Protein AF-0000000087010201 (afdb_homodimer)

Sequence (458 aa):
MAIPARSIRRETIEKLAAMPLSARRQRTRAKLLQAGSLLFVKKGILGTSVGDICEEAGFSRGAFYSNFTDMEHFIQALADDQWGRILTTTIDAFATEDIPLIDGTSDDKTLTSTKLLASKILAALPISRDFYLLLTEFSTYLARARDNENPLFAGSEAFKKQLAACIESKLAQIGRRSILSGPDLANMILALAERSMILALTHHDEDLTAYLVRTLPNVLVKLTVPEDNMAIPARSIRRETIEKLAAMPLSARRQRTRAKLLQAGSLLFVKKGILGTSVGDICEEAGFSRGAFYSNFTDMEHFIQALADDQWGRILTTTIDAFATEDIPLIDGTSDDKTLTSTKLLASKILAALPISRDFYLLLTEFSTYLARARDNENPLFAGSEAFKKQLAACIESKLAQIGRRSILSGPDLANMILALAERSMILALTHHDEDLTAYLVRTLPNVLVKLTVPEDN

Radius of gyration: 25.16 Å; Cα contacts (8 Å, |Δi|>4): 518; chains: 2; bounding box: 66×84×66 Å

Organism: NCBI:txid2722751

pLDDT: mean 85.97, std 14.5, range [29.95, 98.38]

Solvent-accessible surface area (backbone atoms only — not comparable to full-atom values): 24296 Å² total; per-residue (Å²): 133,83,76,60,68,71,53,53,54,50,51,50,30,51,53,53,43,65,46,83,69,49,74,66,51,47,53,52,49,49,41,40,42,50,27,38,50,55,42,30,50,73,47,29,62,82,55,51,49,70,64,53,27,20,57,68,48,72,45,54,65,64,60,49,40,51,62,28,86,43,69,66,54,43,52,30,51,43,42,39,52,54,32,53,57,43,40,52,42,32,50,56,38,64,66,49,80,78,67,65,58,54,88,59,94,43,70,63,44,52,48,52,46,34,43,52,52,42,51,34,50,58,62,26,48,77,85,45,72,64,47,50,42,43,50,51,44,52,51,49,51,40,52,68,44,83,67,81,84,57,70,55,48,53,33,56,48,52,38,48,52,50,52,16,51,53,50,51,52,54,33,47,57,54,45,26,37,62,75,52,56,53,65,55,47,38,51,49,52,52,19,40,46,52,42,14,34,51,57,14,40,63,67,70,43,86,58,41,50,55,55,32,68,68,44,45,38,58,48,52,55,49,44,30,42,73,49,79,127,132,83,77,61,69,72,53,54,52,50,50,51,31,51,52,53,45,65,48,83,70,47,72,66,50,47,53,51,49,50,41,40,43,51,27,38,51,56,42,29,51,72,48,30,63,80,54,51,50,71,64,54,28,19,57,69,47,72,48,54,65,63,59,50,42,53,63,28,87,44,69,67,52,43,53,33,51,43,41,38,52,53,33,53,56,42,42,53,43,32,51,56,37,65,65,47,82,78,68,66,58,55,88,59,94,42,70,64,44,52,49,51,46,36,41,53,51,41,50,34,49,58,61,26,49,76,84,47,71,65,46,51,43,42,49,52,43,52,51,50,52,41,52,67,44,83,68,82,84,56,70,54,47,54,33,56,48,51,38,47,52,49,52,15,52,52,51,51,51,54,33,47,57,52,45,26,39,60,75,53,56,52,65,56,46,39,51,50,52,51,20,40,46,51,43,13,35,50,55,15,40,62,67,68,42,87,58,41,52,57,57,32,68,68,44,46,38,57,48,51,55,49,44,30,42,71,49,79,127

InterPro domains:
  IPR001647 DNA-binding HTH domain, TetR-type [PF00440] (32-78)
  IPR001647 DNA-binding HTH domain, TetR-type [PS50977] (26-86)
  IPR009057 Homedomain-like superfamily [SSF46689] (18-96)
  IPR050624 Nucleoid occlusion factor SlmA/HTH-type transcriptional regulator [PTHR43479] (21-95)

Nearest PDB structures (foldseek):
  3bhq-assembly1_B  TM=6.889E-01  e=4.940E-05  Mesorhizobium japonicum MAFF 303099
  5wm9-assembly1_A  TM=7.165E-01  e=4.630E-04  Mycobacterium tuberculosis H37Rv
  7acl-assembly1_B  TM=6.701E-01  e=6.983E-04  Escherichia coli
  6hs0-assembly1_A  TM=6.769E-01  e=1.450E-03  Mycobacterium tuberculosis H37Rv
  7eqe-assembly2_D  TM=5.906E-01  e=4.754E-03  Str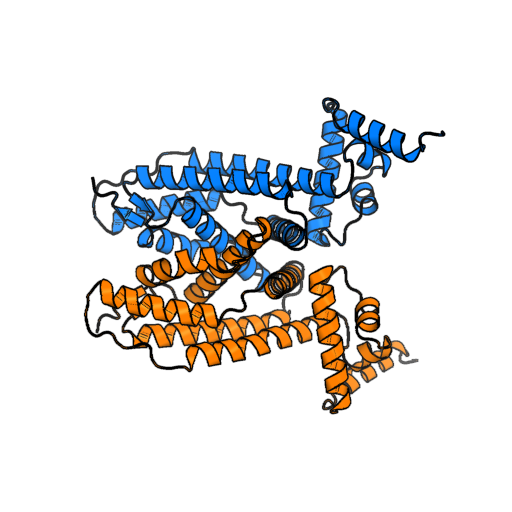eptomyces griseoluteus

Foldseek 3Di:
DPPDPVVVLLVVLVVLQPPDQDPVLVVLLVLLLVLQLVVCLVQRLVRDDCVSSQVSSVHDSVSVSSHASGSLRSLLVSLLVVLVVLLVQLCVLLVDDAQDQPPDPDPVSLLVSLLSLLVSLVRSDDQDSSVLSSVVRLVVVVVPDPDDDRSSCVSVVVSLVSNLVSSQVNCVSNQKHFLDRSSVVSVVLVVQLSVLQVVCVVVVHPPSCVRVSVCVSVCSSVRMDGNPD/DPPDPVVVLLVVLVVLQPPDQDPVLVVLLVLLLVLQLVVCLVPRLVRDDCVSSQVSSVHDSVSVSSHASGSLRSLLVSLLVVLVVLLVQLCVLLVDDAQDQPPDPDPVSLLVSLLSLLVSLVRSDPQDSSVLSSVVRLVVVVVPDPDDDRSSCVSVVVSLVSNLVSSQVNCVSNQKHFLDRSSVVSVVLVVQLSVLQVVCVVVVHPPSCVRVSVCSSVCSSVRMDGNPD

Structure (mmCIF, N/CA/C/O backbone):
data_AF-0000000087010201-model_v1
#
loop_
_entity.id
_entity.type
_entity.pdbx_description
1 polymer 'TetR/AcrR family transcriptional regulator'
#
loop_
_atom_site.group_PDB
_atom_site.id
_atom_site.type_symbol
_atom_site.label_atom_id
_atom_site.label_alt_id
_atom_site.label_comp_id
_atom_site.label_asym_id
_atom_site.label_entity_id
_atom_site.label_seq_id
_atom_site.pdbx_PDB_ins_code
_atom_site.Cartn_x
_atom_site.Cartn_y
_atom_site.Cartn_z
_atom_site.occupancy
_atom_site.B_iso_or_equiv
_atom_site.auth_seq_id
_atom_site.auth_comp_id
_atom_site.auth_asym_id
_atom_site.auth_atom_id
_atom_site.pdbx_PDB_model_num
ATOM 1 N N . MET A 1 1 ? 16.219 49.594 -10.547 1 29.97 1 MET A N 1
ATOM 2 C CA . MET A 1 1 ? 15.312 48.438 -10.461 1 29.97 1 MET A CA 1
ATOM 3 C C . MET A 1 1 ? 15.734 47.5 -9.336 1 29.97 1 MET A C 1
ATOM 5 O O . MET A 1 1 ? 16.844 46.969 -9.344 1 29.97 1 MET A O 1
ATOM 9 N N . ALA A 1 2 ? 15.219 47.688 -8.062 1 41.69 2 ALA A N 1
ATOM 10 C CA . ALA A 1 2 ? 15.602 47.062 -6.809 1 41.69 2 ALA A CA 1
ATOM 11 C C . ALA A 1 2 ? 15.461 45.531 -6.91 1 41.69 2 ALA A C 1
ATOM 13 O O . ALA A 1 2 ? 14.398 45.031 -7.277 1 41.69 2 ALA A O 1
ATOM 14 N N . ILE A 1 3 ? 16.406 44.75 -7.258 1 48.78 3 ILE A N 1
ATOM 15 C CA . ILE A 1 3 ? 16.406 43.281 -7.199 1 48.78 3 ILE A CA 1
ATOM 16 C C . ILE A 1 3 ? 15.766 42.844 -5.891 1 48.78 3 ILE A C 1
ATOM 18 O O . ILE A 1 3 ? 16.234 43.188 -4.805 1 48.78 3 ILE A O 1
ATOM 22 N N . PRO A 1 4 ? 14.562 42.406 -5.816 1 49.19 4 PRO A N 1
ATOM 23 C CA . PRO A 1 4 ? 13.828 42.125 -4.574 1 49.19 4 PRO A CA 1
ATOM 24 C C . PRO A 1 4 ? 14.578 41.188 -3.637 1 49.19 4 PRO A C 1
ATOM 26 O O . PRO A 1 4 ? 15.219 40.25 -4.09 1 49.19 4 PRO A O 1
ATOM 29 N N . ALA A 1 5 ? 14.914 41.562 -2.389 1 55.66 5 ALA A N 1
ATOM 30 C CA . ALA A 1 5 ? 15.57 40.938 -1.241 1 55.66 5 ALA A CA 1
ATOM 31 C C . ALA A 1 5 ? 15.195 39.469 -1.138 1 55.66 5 ALA A C 1
ATOM 33 O O . ALA A 1 5 ? 16.016 38.625 -0.717 1 55.66 5 ALA A O 1
ATOM 34 N N . ARG A 1 6 ? 14.016 39.094 -1.484 1 55.56 6 ARG A N 1
ATOM 35 C CA . ARG A 1 6 ? 13.523 37.719 -1.423 1 55.56 6 ARG A CA 1
ATOM 36 C C . ARG A 1 6 ? 14.32 36.812 -2.357 1 55.56 6 ARG A C 1
ATOM 38 O O . ARG A 1 6 ? 14.516 35.656 -2.066 1 55.56 6 ARG A O 1
ATOM 45 N N . SER A 1 7 ? 14.938 37.344 -3.404 1 57.09 7 SER A N 1
ATOM 46 C CA . SER A 1 7 ? 15.688 36.594 -4.406 1 57.09 7 SER A CA 1
ATOM 47 C C . SER A 1 7 ? 17.094 36.25 -3.906 1 57.09 7 SER A C 1
ATOM 49 O O . SER A 1 7 ? 17.562 35.125 -4.07 1 57.09 7 SER A O 1
ATOM 51 N N . ILE A 1 8 ? 17.625 37.188 -3.221 1 56.25 8 ILE A N 1
ATOM 52 C CA . ILE A 1 8 ? 18.984 37 -2.746 1 56.25 8 ILE A CA 1
ATOM 53 C C . ILE A 1 8 ? 19 35.938 -1.65 1 56.25 8 ILE A C 1
ATOM 55 O O . ILE A 1 8 ? 19.891 35.094 -1.621 1 56.25 8 ILE A O 1
ATOM 59 N N . ARG A 1 9 ? 17.984 35.969 -0.807 1 56.53 9 ARG A N 1
ATOM 60 C CA . ARG A 1 9 ? 17.922 35 0.271 1 56.53 9 ARG A CA 1
ATOM 61 C C . ARG A 1 9 ? 17.781 33.594 -0.284 1 56.53 9 ARG A C 1
ATOM 63 O O . ARG A 1 9 ? 18.422 32.656 0.205 1 56.53 9 ARG A O 1
ATOM 70 N N . ARG A 1 10 ? 16.938 33.531 -1.291 1 56.34 10 ARG A N 1
ATOM 71 C CA . ARG A 1 10 ? 16.734 32.25 -1.918 1 56.34 10 ARG A CA 1
ATOM 72 C C . ARG A 1 10 ? 18.016 31.75 -2.584 1 56.34 10 ARG A C 1
ATOM 74 O O . ARG A 1 10 ? 18.359 30.562 -2.473 1 56.34 10 ARG A O 1
ATOM 81 N N . GLU A 1 11 ? 18.609 32.625 -3.311 1 57.78 11 GLU A N 1
ATOM 82 C CA . GLU A 1 11 ? 19.859 32.281 -3.986 1 57.78 11 GLU A CA 1
ATOM 83 C C . GLU A 1 11 ? 20.953 31.922 -2.982 1 57.78 11 GLU A C 1
ATOM 85 O O . GLU A 1 11 ? 21.719 30.984 -3.203 1 57.78 11 GLU A O 1
ATOM 90 N N . THR A 1 12 ? 21.094 32.75 -1.96 1 57.94 12 THR A N 1
ATOM 91 C CA . THR A 1 12 ? 22.094 32.469 -0.938 1 57.94 12 THR A CA 1
ATOM 92 C C . THR A 1 12 ? 21.797 31.125 -0.253 1 57.94 12 THR A C 1
ATOM 94 O O . THR A 1 12 ? 22.719 30.344 0.011 1 57.94 12 THR A O 1
ATOM 97 N N . ILE A 1 13 ? 20.531 30.906 -0.011 1 58.31 13 ILE A N 1
ATOM 98 C CA . ILE A 1 13 ? 20.125 29.641 0.616 1 58.31 13 ILE A CA 1
ATOM 99 C C . ILE A 1 13 ? 20.469 28.469 -0.306 1 58.31 13 ILE A C 1
ATOM 101 O O . ILE A 1 13 ? 21 27.453 0.145 1 58.31 13 ILE A O 1
ATOM 105 N N . GLU A 1 14 ? 20.266 28.609 -1.578 1 57.09 14 GLU A N 1
ATOM 106 C CA . GLU A 1 14 ? 20.578 27.562 -2.551 1 57.09 14 GLU A CA 1
ATOM 107 C C . GLU A 1 14 ? 22.078 27.297 -2.611 1 57.09 14 GLU A C 1
ATOM 109 O O . GLU A 1 14 ? 22.5 26.141 -2.734 1 57.09 14 GLU A O 1
ATOM 114 N N . LYS A 1 15 ? 22.812 28.344 -2.641 1 57.31 15 LYS A N 1
ATOM 115 C CA . LYS A 1 15 ? 24.266 28.25 -2.684 1 57.31 15 LYS A CA 1
ATOM 116 C C . LYS A 1 15 ? 24.812 27.609 -1.41 1 57.31 15 LYS A C 1
ATOM 118 O O . LYS A 1 15 ? 25.719 26.766 -1.466 1 57.31 15 LYS A O 1
ATOM 123 N N . LEU A 1 16 ? 24.297 28.047 -0.294 1 57.16 16 LEU A N 1
ATOM 124 C CA . LEU A 1 16 ? 24.75 27.484 0.976 1 57.16 16 LEU A CA 1
ATOM 125 C C . LEU A 1 16 ? 24.406 26 1.08 1 57.16 16 LEU A C 1
ATOM 127 O O . LEU A 1 16 ? 25.203 25.219 1.591 1 57.16 16 LEU A O 1
ATOM 131 N N . ALA A 1 17 ? 23.266 25.75 0.53 1 56.31 17 ALA A N 1
ATOM 132 C CA . ALA A 1 17 ? 22.812 24.359 0.567 1 56.31 17 ALA A CA 1
ATOM 133 C C . ALA A 1 17 ? 23.703 23.469 -0.301 1 56.31 17 ALA A C 1
ATOM 135 O O . ALA A 1 17 ? 23.781 22.266 -0.081 1 56.31 17 ALA A O 1
ATOM 136 N N . ALA A 1 18 ? 24.406 23.953 -1.254 1 54.62 18 ALA A N 1
ATOM 137 C CA . ALA A 1 18 ? 25.25 23.234 -2.207 1 54.62 18 ALA A CA 1
ATOM 138 C C . ALA A 1 18 ? 26.672 23.078 -1.674 1 54.62 18 ALA A C 1
ATOM 140 O O . ALA A 1 18 ? 27.484 22.359 -2.256 1 54.62 18 ALA A O 1
ATOM 141 N N . MET A 1 19 ? 27.094 23.781 -0.764 1 56.5 19 MET A N 1
ATOM 142 C CA . MET A 1 19 ? 28.469 23.719 -0.259 1 56.5 19 MET A CA 1
ATOM 143 C C . MET A 1 19 ? 28.75 22.391 0.42 1 56.5 19 MET A C 1
ATOM 145 O O . MET A 1 19 ? 27.844 21.797 1.017 1 56.5 19 MET A O 1
ATOM 149 N N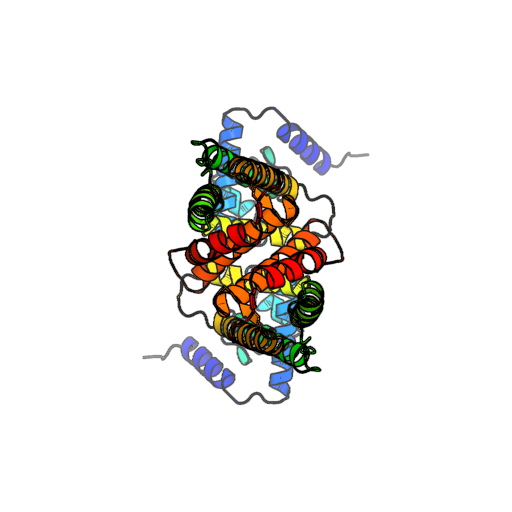 . PRO A 1 20 ? 29.875 21.75 0.231 1 59.12 20 PRO A N 1
ATOM 150 C CA . PRO A 1 20 ? 30.266 20.5 0.874 1 59.12 20 PRO A CA 1
ATOM 151 C C . PRO A 1 20 ? 30.031 20.516 2.383 1 59.12 20 PRO A C 1
ATOM 153 O O . PRO A 1 20 ? 30.281 21.516 3.039 1 59.12 20 PRO A O 1
ATOM 156 N N . LEU A 1 21 ? 29.094 19.641 2.816 1 61.5 21 LEU A N 1
ATOM 157 C CA . LEU A 1 21 ? 28.531 19.641 4.168 1 61.5 21 LEU A CA 1
ATOM 158 C C . LEU A 1 21 ? 29.641 19.469 5.207 1 61.5 21 LEU A C 1
ATOM 160 O O . LEU A 1 21 ? 30.406 18.5 5.156 1 61.5 21 LEU A O 1
ATOM 164 N N . SER A 1 22 ? 30.125 20.484 5.816 1 71.62 22 SER A N 1
ATOM 165 C CA . SER A 1 22 ? 30.953 20.391 7.02 1 71.62 22 SER A CA 1
ATOM 166 C C . SER A 1 22 ? 30.406 19.344 7.977 1 71.62 22 SER A C 1
ATOM 168 O O . SER A 1 22 ? 29.25 18.906 7.848 1 71.62 22 SER A O 1
ATOM 170 N N . ALA A 1 23 ? 31.234 18.703 8.727 1 74.25 23 ALA A N 1
ATOM 171 C CA . ALA A 1 23 ? 30.859 17.688 9.711 1 74.25 23 ALA A CA 1
ATOM 172 C C . ALA A 1 23 ? 29.688 18.172 10.57 1 74.25 23 ALA A C 1
ATOM 174 O O . ALA A 1 23 ? 28.781 17.406 10.898 1 74.25 23 ALA A O 1
ATOM 175 N N . ARG A 1 24 ? 29.719 19.359 10.953 1 75.25 24 ARG A N 1
ATOM 176 C CA . ARG A 1 24 ? 28.656 19.953 11.75 1 75.25 24 ARG A CA 1
ATOM 177 C C . ARG A 1 24 ? 27.344 20.016 10.953 1 75.25 24 ARG A C 1
ATOM 179 O O . ARG A 1 24 ? 26.281 19.688 11.484 1 75.25 24 ARG A O 1
ATOM 186 N N . ARG A 1 25 ? 27.406 20.391 9.75 1 81.75 25 ARG A N 1
ATOM 187 C CA . ARG A 1 25 ? 26.234 20.453 8.891 1 81.75 25 ARG A CA 1
ATOM 188 C C . ARG A 1 25 ? 25.625 19.078 8.688 1 81.75 25 ARG A C 1
ATOM 190 O O . ARG A 1 25 ? 24.391 18.938 8.68 1 81.75 25 ARG A O 1
ATOM 197 N N . GLN A 1 26 ? 26.516 18.141 8.609 1 87 26 GLN A N 1
ATOM 198 C CA . GLN A 1 26 ? 26.047 16.766 8.43 1 87 26 GLN A CA 1
ATOM 199 C C . GLN A 1 26 ? 25.266 16.281 9.648 1 87 26 GLN A C 1
ATOM 201 O O . GLN A 1 26 ? 24.25 15.602 9.508 1 87 26 GLN A O 1
ATOM 206 N N . ARG A 1 27 ? 25.766 16.625 10.789 1 90.12 27 ARG A N 1
ATOM 207 C CA . ARG A 1 27 ? 25.078 16.25 12.016 1 90.12 27 ARG A CA 1
ATOM 208 C C . ARG A 1 27 ? 23.719 16.953 12.133 1 90.12 27 ARG A C 1
ATOM 210 O O . ARG A 1 27 ? 22.734 16.328 12.516 1 90.12 27 ARG A O 1
ATOM 217 N N . THR A 1 28 ? 23.703 18.25 11.82 1 93.19 28 THR A N 1
ATOM 218 C CA . THR A 1 28 ? 22.453 19 11.844 1 93.19 28 THR A CA 1
ATOM 219 C C . THR A 1 28 ? 21.453 18.406 10.859 1 93.19 28 THR A C 1
ATOM 221 O O . THR A 1 28 ? 20.281 18.219 11.203 1 93.19 28 THR A O 1
ATOM 224 N N . ARG A 1 29 ? 21.953 18.172 9.727 1 95.06 29 ARG A N 1
ATOM 225 C CA . ARG A 1 29 ? 21.094 17.578 8.695 1 95.06 29 ARG A CA 1
ATOM 226 C C . ARG A 1 29 ? 20.516 16.25 9.148 1 95.06 29 ARG A C 1
ATOM 228 O O . ARG A 1 29 ? 19.328 15.984 8.984 1 95.06 29 ARG A O 1
ATOM 235 N N . ALA A 1 30 ? 21.312 15.43 9.727 1 95.25 30 ALA A N 1
ATOM 236 C CA . ALA A 1 30 ? 20.891 14.109 10.195 1 95.25 30 ALA A CA 1
ATOM 237 C C . ALA A 1 30 ? 19.828 14.242 11.289 1 95.25 30 ALA A C 1
ATOM 239 O O . ALA A 1 30 ? 18.859 13.469 11.32 1 95.25 30 ALA A O 1
ATOM 240 N N . LYS A 1 31 ? 20 15.156 12.141 1 96.81 31 LYS A N 1
ATOM 241 C CA . LYS A 1 31 ? 19.047 15.367 13.219 1 96.81 31 LYS A CA 1
ATOM 242 C C . LYS A 1 31 ? 17.703 15.867 12.688 1 96.81 31 LYS A C 1
ATOM 244 O O . LYS A 1 31 ? 16.656 15.477 13.18 1 96.81 31 LYS A O 1
ATOM 249 N N . LEU A 1 32 ? 17.797 16.75 11.719 1 97.88 32 LEU A N 1
ATOM 250 C CA . LEU A 1 32 ? 16.578 17.25 11.102 1 97.88 32 LEU A CA 1
ATOM 251 C C . LEU A 1 32 ? 15.836 16.125 10.383 1 97.88 32 LEU A C 1
ATOM 253 O O . LEU A 1 32 ? 14.617 16.016 10.508 1 97.88 32 LEU A O 1
ATOM 257 N N . LEU A 1 33 ? 16.578 15.336 9.695 1 97.5 33 LEU A N 1
ATOM 258 C CA . LEU A 1 33 ? 15.977 14.219 8.984 1 97.5 33 LEU A CA 1
ATOM 259 C C . LEU A 1 33 ? 15.352 13.227 9.953 1 97.5 33 LEU A C 1
ATOM 261 O O . LEU A 1 33 ? 14.25 12.719 9.711 1 97.5 33 LEU A O 1
ATOM 265 N N . GLN A 1 34 ? 16.031 12.977 11.031 1 97.38 34 GLN A N 1
ATOM 266 C CA . GLN A 1 34 ? 15.5 12.07 12.047 1 97.38 34 GLN A CA 1
ATOM 267 C C . GLN A 1 34 ? 14.227 12.633 12.664 1 97.38 34 GLN A C 1
ATOM 269 O O . GLN A 1 34 ? 13.25 11.906 12.852 1 97.38 34 GLN A O 1
ATOM 274 N N . ALA A 1 35 ? 14.242 13.891 12.969 1 98.31 35 ALA A N 1
ATOM 275 C CA . ALA A 1 35 ? 13.062 14.555 13.516 1 98.31 35 ALA A CA 1
ATOM 276 C C . ALA A 1 35 ? 11.891 14.492 12.531 1 98.31 35 ALA A C 1
ATOM 278 O O . ALA A 1 35 ? 10.758 14.203 12.93 1 98.31 35 ALA A O 1
ATOM 279 N N . GLY A 1 36 ? 12.188 14.781 11.305 1 97.94 36 GLY A N 1
ATOM 280 C CA . GLY A 1 36 ? 11.156 14.695 10.281 1 97.94 36 GLY A CA 1
ATOM 281 C C . GLY A 1 36 ? 10.555 13.305 10.156 1 97.94 36 GLY A C 1
ATOM 282 O O . GLY A 1 36 ? 9.344 13.164 10.031 1 97.94 36 GLY A O 1
ATOM 283 N N . SER A 1 37 ? 11.43 12.32 10.18 1 97.06 37 SER A N 1
ATOM 284 C CA . SER A 1 37 ? 10.969 10.938 10.102 1 97.06 37 SER A CA 1
ATOM 285 C C . SER A 1 37 ? 10 10.617 11.227 1 97.06 37 SER A C 1
ATOM 287 O O . SER A 1 37 ? 8.938 10.039 10.992 1 97.06 37 SER A O 1
ATOM 289 N N . LEU A 1 38 ? 10.352 10.992 12.422 1 97.12 38 LEU A N 1
ATOM 290 C CA . LEU A 1 38 ? 9.508 10.758 13.586 1 97.12 38 LEU A CA 1
ATOM 291 C C . LEU A 1 38 ? 8.164 11.461 13.438 1 97.12 38 LEU A C 1
ATOM 293 O O . LEU A 1 38 ? 7.113 10.867 13.719 1 97.12 38 LEU A O 1
ATOM 297 N N . LEU A 1 39 ? 8.172 12.641 12.93 1 97.06 39 LEU A N 1
ATOM 298 C CA . LEU A 1 39 ? 6.957 13.438 12.797 1 97.06 39 LEU A CA 1
ATOM 299 C C . LEU A 1 39 ? 6.086 12.922 11.656 1 97.06 39 LEU A C 1
ATOM 301 O O . LEU A 1 39 ? 4.859 12.883 11.781 1 97.06 39 LEU A O 1
ATOM 305 N N . PHE A 1 40 ? 6.738 12.523 10.555 1 95.69 40 PHE A N 1
ATOM 306 C CA . PHE A 1 40 ? 5.984 11.984 9.438 1 95.69 40 PHE A CA 1
ATOM 307 C C . PHE A 1 40 ? 5.281 10.688 9.836 1 95.69 40 PHE A C 1
ATOM 309 O O . PHE A 1 40 ? 4.16 10.422 9.391 1 95.69 40 PHE A O 1
ATOM 316 N N . VAL A 1 41 ? 5.93 9.898 10.617 1 94.62 41 VAL A N 1
ATOM 317 C CA . VAL A 1 41 ? 5.332 8.664 11.109 1 94.62 41 VAL A CA 1
ATOM 318 C C . VAL A 1 41 ? 4.148 8.984 12.016 1 94.62 41 VAL A C 1
ATOM 320 O O . VAL A 1 41 ? 3.1 8.344 11.938 1 94.62 41 VAL A O 1
ATOM 323 N N . LYS A 1 42 ? 4.254 9.977 12.805 1 92.44 42 LYS A N 1
ATOM 324 C CA . LYS A 1 42 ? 3.268 10.305 13.828 1 92.44 42 LYS A CA 1
ATOM 325 C C . LYS A 1 42 ? 2.084 11.062 13.227 1 92.44 42 LYS A C 1
ATOM 327 O O . LYS A 1 42 ? 0.93 10.758 13.531 1 92.44 42 LYS A O 1
ATOM 332 N N . LYS A 1 43 ? 2.338 11.992 12.32 1 90.69 43 LYS A N 1
ATOM 333 C CA . LYS A 1 43 ? 1.219 12.852 11.945 1 90.69 43 LYS A CA 1
ATOM 334 C C . LYS A 1 43 ? 1.197 13.094 10.438 1 90.69 43 LYS A C 1
ATOM 336 O O . LYS A 1 43 ? 0.384 13.875 9.938 1 90.69 43 LYS A O 1
ATOM 341 N N . GLY A 1 44 ? 2.072 12.484 9.695 1 92.56 44 GLY A N 1
ATOM 342 C CA . GLY A 1 44 ? 2.057 12.586 8.25 1 92.56 44 GLY A CA 1
ATOM 343 C C . GLY A 1 44 ? 2.811 13.789 7.727 1 92.56 44 GLY A C 1
ATOM 344 O O . GLY A 1 44 ? 3.135 14.703 8.492 1 92.56 44 GLY A O 1
ATOM 345 N N . ILE A 1 45 ? 3.084 13.797 6.441 1 92.88 45 ILE A N 1
ATOM 346 C CA . ILE A 1 45 ? 3.832 14.867 5.793 1 92.88 45 ILE A CA 1
ATOM 347 C C . ILE A 1 45 ? 3.006 16.156 5.805 1 92.88 45 ILE A C 1
ATOM 349 O O . ILE A 1 45 ? 3.51 17.219 6.176 1 92.88 45 ILE A O 1
ATOM 353 N N . LEU A 1 46 ? 1.756 16.062 5.402 1 88.75 46 LEU A N 1
ATOM 354 C CA . LEU A 1 46 ? 0.901 17.25 5.289 1 88.75 46 LEU A CA 1
ATOM 355 C C . LEU A 1 46 ? 0.583 17.828 6.664 1 88.75 46 LEU A C 1
ATOM 357 O O . LEU A 1 46 ? 0.219 19 6.777 1 88.75 46 LEU A O 1
ATOM 361 N N . GLY A 1 47 ? 0.763 17.031 7.68 1 89.56 47 GLY A N 1
ATOM 362 C CA . GLY A 1 47 ? 0.516 17.484 9.039 1 89.56 47 GLY A CA 1
ATOM 363 C C . GLY A 1 47 ? 1.763 18 9.727 1 89.56 47 GLY A C 1
ATOM 364 O O . GLY A 1 47 ? 1.727 18.344 10.914 1 89.56 47 GLY A O 1
ATOM 365 N N . THR A 1 48 ? 2.85 18.016 9.047 1 94.88 48 THR A N 1
ATOM 366 C CA . THR A 1 48 ? 4.133 18.406 9.625 1 94.88 48 THR A CA 1
ATOM 367 C C . THR A 1 48 ? 4.648 19.688 8.977 1 94.88 48 THR A C 1
ATOM 369 O O . THR A 1 48 ? 4.711 19.781 7.746 1 94.88 48 THR A O 1
ATOM 372 N N . SER A 1 49 ? 4.973 20.688 9.797 1 95.75 49 SER A N 1
ATOM 373 C CA . SER A 1 49 ? 5.535 21.922 9.281 1 95.75 49 SER A CA 1
ATOM 374 C C . SER A 1 49 ? 7.043 21.984 9.5 1 95.75 49 SER A C 1
ATOM 376 O O . SER A 1 49 ? 7.598 21.172 10.25 1 95.75 49 SER A O 1
ATOM 378 N N . VAL A 1 50 ? 7.641 22.938 8.812 1 97.38 50 VAL A N 1
ATOM 379 C CA . VAL A 1 50 ? 9.062 23.188 9.047 1 97.38 50 VAL A CA 1
ATOM 380 C C . VAL A 1 50 ? 9.289 23.531 10.516 1 97.38 50 VAL A C 1
ATOM 382 O O . VAL A 1 50 ? 10.258 23.078 11.125 1 97.38 50 VAL A O 1
ATOM 385 N N . GLY A 1 51 ? 8.391 24.344 11.047 1 97.69 51 GLY A N 1
ATOM 386 C CA . GLY A 1 51 ? 8.469 24.672 12.461 1 97.69 51 GLY A CA 1
ATOM 387 C C . GLY A 1 51 ? 8.438 23.469 13.367 1 97.69 51 GLY A C 1
ATOM 388 O O . GLY A 1 51 ? 9.211 23.37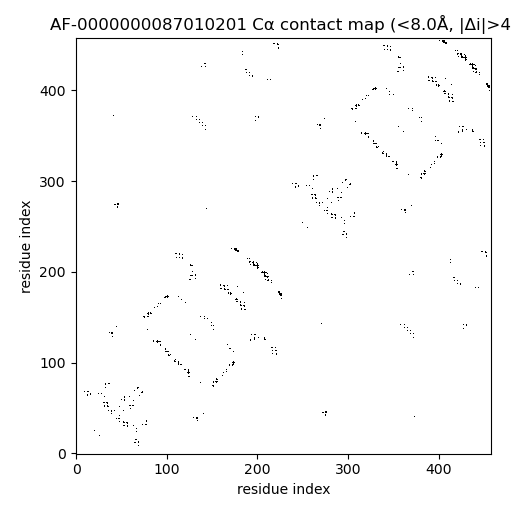5 14.32 1 97.69 51 GLY A O 1
ATOM 389 N N . ASP A 1 52 ? 7.59 22.547 13.102 1 97.44 52 ASP A N 1
ATOM 390 C CA . ASP A 1 52 ? 7.492 21.312 13.867 1 97.44 52 ASP A CA 1
ATOM 391 C C . ASP A 1 52 ? 8.82 20.547 13.852 1 97.44 52 ASP A C 1
ATOM 393 O O . ASP A 1 52 ? 9.273 20.047 14.883 1 97.44 52 ASP A O 1
ATOM 397 N N . ILE A 1 53 ? 9.406 20.375 12.656 1 98.38 53 ILE A N 1
ATOM 398 C CA . ILE A 1 53 ? 10.648 19.625 12.469 1 98.38 53 ILE A CA 1
ATOM 399 C C . ILE A 1 53 ? 11.773 20.281 13.273 1 98.38 53 ILE A C 1
ATOM 401 O O . ILE A 1 53 ? 12.516 19.594 13.984 1 98.38 53 ILE A O 1
ATOM 405 N N . CYS A 1 54 ? 11.867 21.578 13.203 1 98.25 54 CYS A N 1
ATOM 406 C CA . CYS A 1 54 ? 12.906 22.297 13.922 1 98.25 54 CYS A CA 1
ATOM 407 C C . CYS A 1 54 ? 12.727 22.172 15.43 1 98.25 54 CYS A C 1
ATOM 409 O O . CYS A 1 54 ? 13.695 21.922 16.156 1 98.25 54 CYS A O 1
ATOM 411 N N . GLU A 1 55 ? 11.508 22.344 15.852 1 98.06 55 GLU A N 1
ATOM 412 C CA . GLU A 1 55 ? 11.211 22.188 17.281 1 98.06 55 GLU A CA 1
ATOM 413 C C . GLU A 1 55 ? 11.594 20.797 17.781 1 98.06 55 GLU A C 1
ATOM 415 O O . GLU A 1 55 ? 12.227 20.672 18.828 1 98.06 55 GLU A O 1
ATOM 420 N N . GLU A 1 56 ? 11.242 19.797 17.078 1 97.94 56 GLU A N 1
ATOM 421 C CA . GLU A 1 56 ? 11.555 18.422 17.438 1 97.94 56 GLU A CA 1
ATOM 422 C C . GLU A 1 56 ? 13.062 18.188 17.453 1 97.94 56 GLU A C 1
ATOM 424 O O . GLU A 1 56 ? 13.562 17.438 18.297 1 97.94 56 GLU A O 1
ATOM 429 N N . ALA A 1 57 ? 13.758 18.781 16.531 1 97.62 57 ALA A N 1
ATOM 430 C CA . ALA A 1 57 ? 15.195 18.578 16.391 1 97.62 57 ALA A CA 1
ATOM 431 C C . ALA A 1 57 ? 15.969 19.484 17.359 1 97.62 57 ALA A C 1
ATOM 433 O O . ALA A 1 57 ? 17.172 19.312 17.547 1 97.62 57 ALA A O 1
ATOM 434 N N . GLY A 1 58 ? 15.328 20.469 17.906 1 97.06 58 GLY A N 1
ATOM 435 C CA . GLY A 1 58 ? 15.977 21.375 18.828 1 97.06 58 GLY A CA 1
ATOM 436 C C . GLY A 1 58 ? 16.75 22.484 18.125 1 97.06 58 GLY A C 1
ATOM 437 O O . GLY A 1 58 ? 17.812 22.906 18.594 1 97.06 58 GLY A O 1
ATOM 438 N N . PHE A 1 59 ? 16.297 22.859 17.031 1 96.56 59 PHE A N 1
ATOM 439 C CA . PHE A 1 59 ? 16.984 23.891 16.25 1 96.56 59 PHE A CA 1
ATOM 440 C C . PHE A 1 59 ? 16.031 25.047 15.93 1 96.56 59 PHE A C 1
ATOM 442 O O . PHE A 1 59 ? 14.812 24.922 16.109 1 96.56 59 PHE A O 1
ATOM 449 N N . SER A 1 60 ? 16.594 26.094 15.492 1 93.5 60 SER A N 1
ATOM 450 C CA . SER A 1 60 ? 15.82 27.203 14.938 1 93.5 60 SER A CA 1
ATOM 451 C C . SER A 1 60 ? 15.406 26.922 13.492 1 93.5 60 SER A C 1
ATOM 453 O O . SER A 1 60 ? 15.953 26.016 12.852 1 93.5 60 SER A O 1
ATOM 455 N N . ARG A 1 61 ? 14.461 27.703 12.969 1 94.62 61 ARG A N 1
ATOM 456 C CA . ARG A 1 61 ? 14.016 27.578 11.586 1 94.62 61 ARG A CA 1
ATOM 457 C C . ARG A 1 61 ? 15.148 27.891 10.617 1 94.62 61 ARG A C 1
ATOM 459 O O . ARG A 1 61 ? 15.18 27.359 9.5 1 94.62 61 ARG A O 1
ATOM 466 N N . GLY A 1 62 ? 16.109 28.734 11.102 1 93.25 62 GLY A N 1
ATOM 467 C CA . GLY A 1 62 ? 17.266 29.047 10.289 1 93.25 62 GLY A CA 1
ATOM 468 C C . GLY A 1 62 ? 18.109 27.844 9.945 1 93.25 62 GLY A C 1
ATOM 469 O O . GLY A 1 62 ? 18.609 27.719 8.828 1 93.25 62 GLY A O 1
ATOM 470 N N . ALA A 1 63 ? 18.203 27.031 10.898 1 93.88 63 ALA A N 1
ATOM 471 C CA . ALA A 1 63 ? 18.969 25.812 10.68 1 93.88 63 ALA A CA 1
ATOM 472 C C . ALA A 1 63 ? 18.359 24.984 9.555 1 93.88 63 ALA A C 1
ATOM 474 O O . ALA A 1 63 ? 19.094 24.359 8.773 1 93.88 63 ALA A O 1
ATOM 475 N N . PHE A 1 64 ? 17 24.891 9.484 1 96.94 64 PHE A N 1
ATOM 476 C CA . PHE A 1 64 ? 16.328 24.172 8.406 1 96.94 64 PHE A CA 1
ATOM 477 C C . PHE A 1 64 ? 16.688 24.766 7.051 1 96.94 64 PHE A C 1
ATOM 479 O O . PHE A 1 64 ? 17.125 24.031 6.145 1 96.94 64 PHE A O 1
ATOM 486 N N . TYR A 1 65 ? 16.656 25.984 6.941 1 94.62 65 TYR A N 1
ATOM 487 C CA . TYR A 1 65 ? 16.828 26.641 5.652 1 94.62 65 TYR A CA 1
ATOM 488 C C . TYR A 1 65 ? 18.297 26.75 5.281 1 94.62 65 TYR A C 1
ATOM 490 O O . TYR A 1 65 ? 18.641 27.016 4.125 1 94.62 65 TYR A O 1
ATOM 498 N N . SER A 1 66 ? 19.156 26.578 6.211 1 94.19 66 SER A N 1
ATOM 499 C CA . SER A 1 66 ? 20.578 26.469 5.906 1 94.19 66 SER A CA 1
ATOM 500 C C . SER A 1 66 ? 20.891 25.109 5.273 1 94.19 66 SER A C 1
ATOM 502 O O . SER A 1 66 ? 21.938 24.953 4.633 1 94.19 66 SER A O 1
ATOM 504 N N . ASN A 1 67 ? 19.969 24.156 5.457 1 94.94 67 ASN A N 1
ATOM 505 C CA . ASN A 1 67 ? 20.219 22.797 4.988 1 94.94 67 ASN A CA 1
ATOM 506 C C . ASN A 1 67 ? 19.281 22.438 3.838 1 94.94 67 ASN A C 1
ATOM 508 O O . ASN A 1 67 ? 19.656 21.625 2.979 1 94.94 67 ASN A O 1
ATOM 512 N N . PHE A 1 68 ? 18.094 22.938 3.875 1 96.31 68 PHE A N 1
ATOM 513 C CA . PHE A 1 68 ? 17.078 22.594 2.883 1 96.31 68 PHE A CA 1
ATOM 514 C C . PHE A 1 68 ? 16.406 23.844 2.342 1 96.31 68 PHE A C 1
ATOM 516 O O . PHE A 1 68 ? 16.047 24.75 3.105 1 96.31 68 PHE A O 1
ATOM 523 N N . THR A 1 69 ? 16.125 23.812 0.994 1 94.81 69 THR A N 1
ATOM 524 C CA . THR A 1 69 ? 15.531 24.969 0.344 1 94.81 69 THR A CA 1
ATOM 525 C C . THR A 1 69 ? 14.062 25.109 0.728 1 94.81 69 THR A C 1
ATOM 527 O O . THR A 1 69 ? 13.555 26.234 0.859 1 94.81 69 THR A O 1
ATOM 530 N N . ASP A 1 70 ? 13.367 24.031 0.81 1 93.94 70 ASP A N 1
ATOM 531 C CA . ASP A 1 70 ? 11.953 23.984 1.171 1 93.94 70 ASP A CA 1
ATOM 532 C C . ASP A 1 70 ? 11.555 22.594 1.662 1 93.94 70 ASP A C 1
ATOM 534 O O . ASP A 1 70 ? 12.398 21.703 1.753 1 93.94 70 ASP A O 1
ATOM 538 N N . MET A 1 71 ? 10.406 22.5 1.979 1 93.19 71 MET A N 1
ATOM 539 C CA . MET A 1 71 ? 9.891 21.234 2.504 1 93.19 71 MET A CA 1
ATOM 540 C C . MET A 1 71 ? 10.016 20.125 1.471 1 93.19 71 MET A C 1
ATOM 542 O O . MET A 1 71 ? 10.289 18.969 1.82 1 93.19 71 MET A O 1
ATOM 546 N N . GLU A 1 72 ? 9.844 20.422 0.242 1 90.06 72 GLU A N 1
ATOM 547 C CA . GLU A 1 72 ? 9.969 19.422 -0.812 1 90.06 72 GLU A CA 1
ATOM 548 C C . GLU A 1 72 ? 11.391 18.859 -0.872 1 90.06 72 GLU A C 1
ATOM 550 O O . GLU A 1 72 ? 11.578 17.641 -0.973 1 90.06 72 GLU A O 1
ATOM 555 N N . HIS A 1 73 ? 12.305 19.719 -0.842 1 92.25 73 HIS A N 1
ATOM 556 C CA . HIS A 1 73 ? 13.695 19.297 -0.794 1 92.25 73 HIS A CA 1
ATOM 557 C C . HIS A 1 73 ? 13.969 18.422 0.423 1 92.25 73 HIS A C 1
ATOM 559 O O . HIS A 1 73 ? 14.695 17.438 0.329 1 92.25 73 HIS A O 1
ATOM 565 N N . PHE A 1 74 ? 13.461 18.812 1.527 1 95.31 74 PHE A N 1
ATOM 566 C CA . PHE A 1 74 ? 13.609 18.047 2.758 1 95.31 74 PHE A CA 1
ATOM 567 C C . PHE A 1 74 ? 13.039 16.641 2.6 1 95.31 74 PHE A C 1
ATOM 569 O O . PHE A 1 74 ? 13.695 15.648 2.949 1 95.31 74 PHE A O 1
ATOM 576 N N . ILE A 1 75 ? 11.805 16.531 2.096 1 94.12 75 ILE A N 1
ATOM 577 C CA . ILE A 1 75 ? 11.125 15.266 1.898 1 94.12 75 ILE A CA 1
ATOM 578 C C . ILE A 1 75 ? 11.953 14.375 0.97 1 94.12 75 ILE A C 1
ATOM 580 O O . ILE A 1 75 ? 12.117 13.18 1.229 1 94.12 75 ILE A O 1
ATOM 584 N N . GLN A 1 76 ? 12.461 14.945 -0.054 1 92.06 76 GLN A N 1
ATOM 585 C CA . GLN A 1 76 ? 13.312 14.195 -0.982 1 92.06 76 GLN A CA 1
ATOM 586 C C . GLN A 1 76 ? 14.547 13.648 -0.278 1 92.06 76 GLN A C 1
ATOM 588 O O . GLN A 1 76 ? 14.914 12.484 -0.474 1 92.06 76 GLN A O 1
ATOM 593 N N . ALA A 1 77 ? 15.141 14.5 0.454 1 93.5 77 ALA A N 1
ATOM 594 C CA . ALA A 1 77 ? 16.344 14.086 1.172 1 93.5 77 ALA A CA 1
ATOM 595 C C . ALA A 1 77 ? 16.031 12.961 2.158 1 93.5 77 ALA A C 1
ATOM 597 O O . ALA A 1 77 ? 16.828 12.023 2.307 1 93.5 77 ALA A O 1
ATOM 598 N N . LEU A 1 78 ? 14.977 13.094 2.83 1 95.19 78 LEU A N 1
ATOM 599 C CA . LEU A 1 78 ? 14.57 12.062 3.781 1 95.19 78 LEU A CA 1
ATOM 600 C C . LEU A 1 78 ? 14.32 10.734 3.07 1 95.19 78 LEU A C 1
ATOM 602 O O . LEU A 1 78 ? 14.758 9.68 3.539 1 95.19 78 LEU A O 1
ATOM 606 N N . ALA A 1 79 ? 13.609 10.805 2 1 92.94 79 ALA A N 1
ATOM 607 C CA . ALA A 1 79 ? 13.352 9.602 1.214 1 92.94 79 ALA A CA 1
ATOM 608 C C . ALA A 1 79 ? 14.656 8.961 0.752 1 92.94 79 ALA A C 1
ATOM 610 O O . ALA A 1 79 ? 14.836 7.742 0.873 1 92.94 79 ALA A O 1
ATOM 611 N N . ASP A 1 80 ? 15.516 9.742 0.235 1 90.88 80 ASP A N 1
ATOM 612 C CA . ASP A 1 80 ? 16.812 9.258 -0.227 1 90.88 80 ASP A CA 1
ATOM 613 C C . ASP A 1 80 ? 17.578 8.578 0.906 1 90.88 80 ASP A C 1
ATOM 615 O O . ASP A 1 80 ? 18.203 7.535 0.703 1 90.88 80 ASP A O 1
ATOM 619 N N . ASP A 1 81 ? 17.547 9.234 2.004 1 91.44 81 ASP A N 1
ATOM 620 C CA . ASP A 1 81 ? 18.219 8.688 3.172 1 91.44 81 ASP A CA 1
ATOM 621 C C . ASP A 1 81 ? 17.625 7.336 3.564 1 91.44 81 ASP A C 1
ATOM 623 O O . ASP A 1 81 ? 18.359 6.391 3.865 1 91.44 81 ASP A O 1
ATOM 627 N N . GLN A 1 82 ? 16.359 7.223 3.598 1 92.06 82 GLN A N 1
ATOM 628 C CA . GLN A 1 82 ? 15.664 5.988 3.971 1 92.06 82 GLN A CA 1
ATOM 629 C C . GLN A 1 82 ? 15.977 4.867 2.984 1 92.06 82 GLN A C 1
ATOM 631 O O . GLN A 1 82 ? 16.312 3.75 3.389 1 92.06 82 GLN A O 1
ATOM 636 N N . TRP A 1 83 ? 15.922 5.09 1.704 1 90.81 83 TRP A N 1
ATOM 637 C CA . TRP A 1 83 ? 16.172 4.086 0.678 1 90.81 83 TRP A CA 1
ATOM 638 C C . TRP A 1 83 ? 17.656 3.703 0.644 1 90.81 83 TRP A C 1
ATOM 640 O O . TRP A 1 83 ? 18 2.553 0.362 1 90.81 83 TRP A O 1
ATOM 650 N N . GLY A 1 84 ? 18.516 4.754 0.851 1 87.62 84 GLY A N 1
ATOM 651 C CA . GLY A 1 84 ? 19.938 4.453 0.955 1 87.62 84 GLY A CA 1
ATOM 652 C C . GLY A 1 84 ? 20.266 3.453 2.051 1 87.62 84 GLY A C 1
ATOM 653 O O . GLY A 1 84 ? 21.062 2.537 1.849 1 87.62 84 GLY A O 1
ATOM 654 N N . ARG A 1 85 ? 19.641 3.598 3.156 1 88.5 85 ARG A N 1
ATOM 655 C CA . ARG A 1 85 ? 19.844 2.686 4.277 1 88.5 85 ARG A CA 1
ATOM 656 C C . ARG A 1 85 ? 19.344 1.283 3.939 1 88.5 85 ARG A C 1
ATOM 658 O O . ARG A 1 85 ? 20 0.291 4.262 1 88.5 85 ARG A O 1
ATOM 665 N N . ILE A 1 86 ? 18.328 1.198 3.273 1 90.88 86 ILE A N 1
ATOM 666 C CA . ILE A 1 86 ? 17.703 -0.086 2.965 1 90.88 86 ILE A CA 1
ATOM 667 C C . ILE A 1 86 ? 18.516 -0.808 1.895 1 90.88 86 ILE A C 1
ATOM 669 O O . ILE A 1 86 ? 18.625 -2.035 1.909 1 90.88 86 ILE A O 1
ATOM 673 N N . LEU A 1 87 ? 19.062 -0.024 1.003 1 90.06 87 LEU A N 1
ATOM 674 C CA . LEU A 1 87 ? 19.875 -0.612 -0.054 1 90.06 87 LEU A CA 1
ATOM 675 C C . LEU A 1 87 ? 21.062 -1.376 0.533 1 90.06 87 LEU A C 1
ATOM 677 O O . LEU A 1 87 ? 21.406 -2.457 0.05 1 90.06 87 LEU A O 1
ATOM 681 N N . THR A 1 88 ? 21.625 -0.851 1.552 1 88 88 THR A N 1
ATOM 682 C CA . THR A 1 88 ? 22.75 -1.508 2.209 1 88 88 THR A CA 1
ATOM 683 C C . THR A 1 88 ? 22.312 -2.82 2.85 1 88 88 THR A C 1
ATOM 685 O O . THR A 1 88 ? 23 -3.834 2.74 1 88 88 THR A O 1
ATOM 688 N N . THR A 1 89 ? 21.234 -2.797 3.469 1 87.25 89 THR A N 1
ATOM 689 C CA . THR A 1 89 ? 20.688 -3.998 4.086 1 87.25 89 THR A CA 1
ATOM 690 C C . THR A 1 89 ? 20.391 -5.062 3.031 1 87.25 89 THR A C 1
ATOM 692 O O . THR A 1 89 ? 20.594 -6.254 3.266 1 87.25 89 THR A O 1
ATOM 695 N N . THR A 1 90 ? 19.797 -4.59 1.9 1 90.25 90 THR A N 1
ATOM 696 C CA . THR A 1 90 ? 19.5 -5.496 0.795 1 90.25 90 THR A CA 1
ATOM 697 C C . THR A 1 90 ? 20.766 -6.207 0.327 1 90.25 90 THR A C 1
ATOM 699 O O . THR A 1 90 ? 20.781 -7.434 0.208 1 90.25 90 THR A O 1
ATOM 702 N N . ILE A 1 91 ? 21.828 -5.477 0.119 1 88.75 91 ILE A N 1
ATOM 703 C CA . ILE A 1 91 ? 23.094 -6.02 -0.353 1 88.75 91 ILE A CA 1
ATOM 704 C C . ILE A 1 91 ? 23.641 -7.016 0.667 1 88.75 91 ILE A C 1
ATOM 706 O O . ILE A 1 91 ? 24.047 -8.125 0.307 1 88.75 91 ILE A O 1
ATOM 710 N N . ASP A 1 92 ? 23.578 -6.672 1.902 1 89.44 92 ASP A N 1
ATOM 711 C CA . ASP A 1 92 ? 24.094 -7.52 2.971 1 89.44 92 ASP A CA 1
ATOM 712 C C . ASP A 1 92 ? 23.312 -8.828 3.066 1 89.44 92 ASP A C 1
ATOM 714 O O . ASP A 1 92 ? 23.906 -9.891 3.299 1 89.44 92 ASP A O 1
ATOM 718 N N . ALA A 1 93 ? 22.047 -8.688 2.951 1 90.31 93 ALA A N 1
ATOM 719 C CA . ALA A 1 93 ? 21.188 -9.859 3.059 1 90.31 93 ALA A CA 1
ATOM 720 C C . ALA A 1 93 ? 21.469 -10.867 1.949 1 90.31 93 ALA A C 1
ATOM 722 O O . ALA A 1 93 ? 21.375 -12.078 2.158 1 90.31 93 ALA A O 1
ATOM 723 N N . PHE A 1 94 ? 21.844 -10.391 0.763 1 91.56 94 PHE A N 1
ATOM 724 C CA . PHE A 1 94 ? 22.062 -11.273 -0.375 1 91.56 94 PHE A CA 1
ATOM 725 C C . PHE A 1 94 ? 23.547 -11.648 -0.488 1 91.56 94 PHE A C 1
ATOM 727 O O . PHE A 1 94 ? 23.891 -12.594 -1.197 1 91.56 94 PHE A O 1
ATOM 734 N N . ALA A 1 95 ? 24.484 -10.898 0.09 1 84.81 95 ALA A N 1
ATOM 735 C CA . ALA A 1 95 ? 25.922 -11.133 0.019 1 84.81 95 ALA A CA 1
ATOM 736 C C . ALA A 1 95 ? 26.297 -12.414 0.752 1 84.81 95 ALA A C 1
ATOM 738 O O . ALA A 1 95 ? 27.328 -13.031 0.447 1 84.81 95 ALA A O 1
ATOM 739 N N . THR A 1 96 ? 25.547 -12.797 1.688 1 71.06 96 THR A N 1
ATOM 740 C CA . THR A 1 96 ? 25.953 -13.977 2.443 1 71.06 96 THR A CA 1
ATOM 741 C C . THR A 1 96 ? 26.109 -15.188 1.521 1 71.06 96 THR A C 1
ATOM 743 O O . THR A 1 96 ? 25.812 -15.102 0.325 1 71.06 96 THR A O 1
ATOM 746 N N . GLU A 1 97 ? 26.312 -16.375 2.109 1 68.25 97 GLU A N 1
ATOM 747 C CA . GLU A 1 97 ? 26.672 -17.609 1.415 1 68.25 97 GLU A CA 1
ATOM 748 C C . GLU A 1 97 ? 25.641 -17.953 0.341 1 68.25 97 GLU A C 1
ATOM 750 O O . GLU A 1 97 ? 24.484 -17.578 0.448 1 68.25 97 GLU A O 1
ATOM 755 N N . ASP A 1 98 ? 26.203 -18.516 -0.757 1 72.88 98 ASP A N 1
ATOM 756 C CA . ASP A 1 98 ? 25.422 -19.016 -1.888 1 72.88 98 ASP A CA 1
ATOM 757 C C . ASP A 1 98 ? 24.328 -19.969 -1.426 1 72.88 98 ASP A C 1
ATOM 759 O O . ASP A 1 98 ? 24.469 -20.609 -0.386 1 72.88 98 ASP A O 1
ATOM 763 N N . ILE A 1 99 ? 23.234 -19.766 -2.008 1 74.19 99 ILE A N 1
ATOM 764 C CA . ILE A 1 99 ? 22.203 -20.781 -1.844 1 74.19 99 ILE A CA 1
ATOM 765 C C . ILE A 1 99 ? 22.641 -22.078 -2.529 1 74.19 99 ILE A C 1
ATOM 767 O O . ILE A 1 99 ? 23.031 -22.062 -3.695 1 74.19 99 ILE A O 1
ATOM 771 N N . PRO A 1 100 ? 22.844 -23.141 -1.744 1 67 100 PRO A N 1
ATOM 772 C CA . PRO A 1 100 ? 23.281 -24.375 -2.379 1 67 100 PRO A CA 1
ATOM 773 C C . PRO A 1 100 ? 22.453 -24.734 -3.615 1 67 100 PRO A C 1
ATOM 775 O O . PRO A 1 100 ? 21.234 -24.547 -3.621 1 67 100 PRO A O 1
ATOM 778 N N . LEU A 1 101 ? 23.266 -24.828 -4.699 1 60.47 101 LEU A N 1
ATOM 779 C CA . LEU A 1 101 ? 22.625 -25.438 -5.855 1 60.47 101 LEU A CA 1
ATOM 780 C C . LEU A 1 101 ? 22.109 -26.828 -5.52 1 60.47 101 LEU A C 1
ATOM 782 O O . LEU A 1 101 ? 22.828 -27.641 -4.922 1 60.47 101 LEU A O 1
ATOM 786 N N . ILE A 1 102 ? 21 -27.016 -5.199 1 55.25 102 ILE A N 1
ATOM 787 C CA . ILE A 1 102 ? 20.562 -28.391 -4.977 1 55.25 102 ILE A CA 1
ATOM 788 C C . ILE A 1 102 ? 20.312 -29.078 -6.316 1 55.25 102 ILE A C 1
ATOM 790 O O . ILE A 1 102 ? 19.469 -28.625 -7.098 1 55.25 102 ILE A O 1
ATOM 794 N N . ASP A 1 103 ? 21.312 -29.562 -6.812 1 49 103 ASP A N 1
ATOM 795 C CA . ASP A 1 103 ? 21.328 -30.516 -7.926 1 49 103 ASP A CA 1
ATOM 796 C C . ASP A 1 103 ? 20.281 -31.609 -7.734 1 49 103 ASP A C 1
ATOM 798 O O . ASP A 1 103 ? 20.062 -32.062 -6.613 1 49 103 ASP A O 1
ATOM 802 N N . GLY A 1 104 ? 19.031 -31.562 -8.297 1 52.44 104 GLY A N 1
ATOM 803 C CA . GLY A 1 104 ? 17.969 -32.562 -8.469 1 52.44 104 GLY A CA 1
ATOM 804 C C . GLY A 1 104 ? 16.594 -31.922 -8.633 1 52.44 104 GLY A C 1
ATOM 805 O O . GLY A 1 104 ? 16.422 -30.734 -8.367 1 52.44 104 GLY A O 1
ATOM 806 N N . THR A 1 105 ? 15.93 -32.344 -9.742 1 55.69 105 THR A N 1
ATOM 807 C CA . THR A 1 105 ? 14.57 -32.062 -10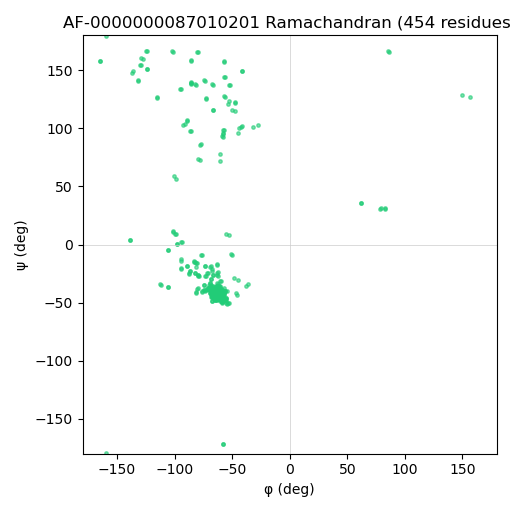.195 1 55.69 105 THR A CA 1
ATOM 808 C C . THR A 1 105 ? 13.562 -32.375 -9.102 1 55.69 105 THR A C 1
ATOM 810 O O . THR A 1 105 ? 12.359 -32.469 -9.367 1 55.69 105 THR A O 1
ATOM 813 N N . SER A 1 106 ? 14.086 -32.656 -7.938 1 64.44 106 SER A N 1
ATOM 814 C CA . SER A 1 106 ? 13.031 -33.094 -7.012 1 64.44 106 SER A CA 1
ATOM 815 C C . SER A 1 106 ? 12.32 -31.875 -6.406 1 64.44 106 SER A C 1
ATOM 817 O O . SER A 1 106 ? 12.945 -30.859 -6.109 1 64.44 106 SER A O 1
ATOM 819 N N . ASP A 1 107 ? 11.07 -31.984 -6.324 1 69.38 107 ASP A N 1
ATOM 820 C CA . ASP A 1 107 ? 10.156 -31.016 -5.727 1 69.38 107 ASP A CA 1
ATOM 821 C C . ASP A 1 107 ? 10.648 -30.562 -4.352 1 69.38 107 ASP A C 1
ATOM 823 O O . ASP A 1 107 ? 10.547 -29.391 -4 1 69.38 107 ASP A O 1
ATOM 827 N N . ASP A 1 108 ? 11.352 -31.453 -3.713 1 76.06 108 ASP A N 1
ATOM 828 C CA . ASP A 1 108 ? 11.789 -31.156 -2.352 1 76.06 108 ASP A CA 1
ATOM 829 C C . ASP A 1 108 ? 12.969 -30.188 -2.352 1 76.06 108 ASP A C 1
ATOM 831 O O . ASP A 1 108 ? 13.047 -29.297 -1.509 1 76.06 108 ASP A O 1
ATOM 835 N N . LYS A 1 109 ? 13.867 -30.422 -3.271 1 77.81 109 LYS A N 1
ATOM 836 C CA . LYS A 1 109 ? 15.047 -29.547 -3.354 1 77.81 109 LYS A CA 1
ATOM 837 C C . LYS A 1 109 ? 14.656 -28.141 -3.812 1 77.81 109 LYS A C 1
ATOM 839 O O . LYS A 1 109 ? 15.18 -27.156 -3.299 1 77.81 109 LYS A O 1
ATOM 844 N N . THR A 1 110 ? 13.82 -28.188 -4.785 1 81.12 110 THR A N 1
ATOM 845 C CA . THR A 1 110 ? 13.312 -26.906 -5.266 1 81.12 110 THR A CA 1
ATOM 846 C C . THR A 1 110 ? 12.648 -26.125 -4.133 1 81.12 110 THR A C 1
ATOM 848 O O . THR A 1 110 ? 12.891 -24.922 -3.969 1 81.12 110 THR A O 1
ATOM 851 N N . LEU A 1 111 ? 11.938 -26.859 -3.348 1 83.44 111 LEU A N 1
ATOM 852 C CA . LEU A 1 111 ? 11.242 -26.234 -2.229 1 83.44 111 LEU A CA 1
ATOM 853 C C . LEU A 1 111 ? 12.234 -25.703 -1.197 1 83.44 111 LEU A C 1
ATOM 855 O O . LEU A 1 111 ? 12.062 -24.609 -0.672 1 83.44 111 LEU A O 1
ATOM 859 N N . THR A 1 112 ? 13.25 -26.469 -0.904 1 86.31 112 THR A N 1
ATOM 860 C CA . THR A 1 112 ? 14.258 -26.062 0.07 1 86.31 112 THR A CA 1
ATOM 861 C C . THR A 1 112 ? 15.008 -24.812 -0.41 1 86.31 112 THR A C 1
ATOM 863 O O . THR A 1 112 ? 15.172 -23.859 0.342 1 86.31 112 THR A O 1
ATOM 866 N N . SER A 1 113 ? 15.461 -24.812 -1.67 1 88.5 113 SER A N 1
ATOM 867 C CA . SER A 1 113 ? 16.203 -23.672 -2.23 1 88.5 113 SER A CA 1
ATOM 868 C C . SER A 1 113 ? 15.328 -22.422 -2.293 1 88.5 113 SER A C 1
ATOM 870 O O . SER A 1 113 ? 15.797 -21.328 -2.004 1 88.5 113 SER A O 1
ATOM 872 N N . THR A 1 114 ? 14.141 -22.594 -2.66 1 89.81 114 THR A N 1
ATOM 873 C CA . THR A 1 114 ? 13.242 -21.453 -2.762 1 89.81 114 THR A CA 1
ATOM 874 C C . THR A 1 114 ? 12.914 -20.891 -1.378 1 89.81 114 THR A C 1
ATOM 876 O O . THR A 1 114 ? 12.727 -19.688 -1.215 1 89.81 114 THR A O 1
ATOM 879 N N . LYS A 1 115 ? 12.859 -21.766 -0.417 1 91.12 115 LYS A N 1
ATOM 880 C CA . LYS A 1 115 ? 12.656 -21.312 0.958 1 91.12 115 LYS A CA 1
ATOM 881 C C . LYS A 1 115 ? 13.844 -20.5 1.454 1 91.12 115 LYS A C 1
ATOM 883 O O . LYS A 1 115 ? 13.68 -19.516 2.17 1 91.12 115 LYS A O 1
ATOM 888 N N . LEU A 1 116 ? 15 -20.938 1.131 1 90.88 116 LEU A N 1
ATOM 889 C CA . LEU A 1 116 ? 16.188 -20.188 1.491 1 90.88 116 LEU A CA 1
ATOM 890 C C . LEU A 1 116 ? 16.203 -18.828 0.8 1 90.88 116 LEU A C 1
ATOM 892 O O . LEU A 1 116 ? 16.578 -17.828 1.411 1 90.88 116 LEU A O 1
ATOM 896 N N . LEU A 1 117 ? 15.883 -18.812 -0.435 1 93.38 117 LEU A N 1
ATOM 897 C CA . LEU A 1 117 ? 15.773 -17.547 -1.151 1 93.38 117 LEU A CA 1
ATOM 898 C C . LEU A 1 117 ? 14.734 -16.641 -0.497 1 93.38 117 LEU A C 1
ATOM 900 O O . LEU A 1 117 ? 14.977 -15.438 -0.317 1 93.38 117 LEU A O 1
ATOM 904 N N . ALA A 1 118 ? 13.609 -17.203 -0.132 1 95.12 118 ALA A N 1
ATOM 905 C CA . ALA A 1 118 ? 12.57 -16.453 0.557 1 95.12 118 ALA A CA 1
ATOM 906 C C . ALA A 1 118 ? 13.102 -15.828 1.844 1 95.12 118 ALA A C 1
ATOM 908 O O . ALA A 1 118 ? 12.789 -14.68 2.16 1 95.12 118 ALA A O 1
ATOM 909 N N . SER A 1 119 ? 13.914 -16.562 2.539 1 93.31 119 SER A N 1
ATOM 910 C CA . SER A 1 119 ? 14.5 -16.062 3.777 1 93.31 119 SER A CA 1
ATOM 911 C C . SER A 1 119 ? 15.445 -14.898 3.514 1 93.31 119 SER A C 1
ATOM 913 O O . SER A 1 119 ? 15.484 -13.938 4.285 1 93.31 119 SER A O 1
ATOM 915 N N . LYS A 1 120 ? 16.188 -14.93 2.514 1 94 120 LYS A N 1
ATOM 916 C CA . LYS A 1 120 ? 17.078 -13.836 2.143 1 94 120 LYS A CA 1
ATOM 917 C C . LYS A 1 120 ? 16.297 -12.586 1.751 1 94 120 LYS A C 1
ATOM 919 O O . LYS A 1 120 ? 16.688 -11.469 2.109 1 94 120 LYS A O 1
ATOM 924 N N . ILE A 1 121 ? 15.273 -12.82 1.035 1 95.25 121 ILE A N 1
ATOM 925 C CA . ILE A 1 121 ? 14.414 -11.711 0.628 1 95.25 121 ILE A CA 1
ATOM 926 C C . ILE A 1 121 ? 13.789 -11.062 1.861 1 95.25 121 ILE A C 1
ATOM 928 O O . ILE A 1 121 ? 13.805 -9.836 2.002 1 95.25 121 ILE A O 1
ATOM 932 N N . LEU A 1 122 ? 13.289 -11.906 2.734 1 95.12 122 LEU A N 1
ATOM 933 C CA . LEU A 1 122 ? 12.688 -11.414 3.969 1 95.12 122 LEU A CA 1
ATOM 934 C C . LEU A 1 122 ? 13.68 -10.562 4.754 1 95.12 122 LEU A C 1
ATOM 936 O O . LEU A 1 122 ? 13.312 -9.516 5.297 1 95.12 122 LEU A O 1
ATOM 940 N N . ALA A 1 123 ? 14.859 -10.977 4.77 1 92.75 123 ALA A N 1
ATOM 941 C CA . ALA A 1 123 ? 15.906 -10.273 5.512 1 92.75 123 ALA A CA 1
ATOM 942 C C . ALA A 1 123 ? 16.266 -8.953 4.84 1 92.75 123 ALA A C 1
ATOM 944 O O . ALA A 1 123 ? 16.75 -8.023 5.496 1 92.75 123 ALA A O 1
ATOM 945 N N . ALA A 1 124 ? 16.047 -8.836 3.58 1 93.19 124 ALA A N 1
ATOM 946 C CA . ALA A 1 124 ? 16.438 -7.668 2.795 1 93.19 124 ALA A CA 1
ATOM 947 C C . ALA A 1 124 ? 15.352 -6.586 2.854 1 93.19 124 ALA A C 1
ATOM 949 O O . ALA A 1 124 ? 15.633 -5.41 2.613 1 93.19 124 ALA A O 1
ATOM 950 N N . LEU A 1 125 ? 14.125 -6.945 3.137 1 94.94 125 LEU A N 1
ATOM 951 C CA . LEU A 1 125 ? 13.008 -6.016 3.084 1 94.94 125 LEU A CA 1
ATOM 952 C C . LEU A 1 125 ? 12.875 -5.246 4.395 1 94.94 125 LEU A C 1
ATOM 954 O O . LEU A 1 125 ? 13.078 -5.809 5.473 1 94.94 125 LEU A O 1
ATOM 958 N N . PRO A 1 126 ? 12.609 -4.031 4.312 1 91.81 126 PRO A N 1
ATOM 959 C CA . PRO A 1 126 ? 12.453 -3.186 5.5 1 91.81 126 PRO A CA 1
ATOM 960 C C . PRO A 1 126 ? 11.078 -3.338 6.156 1 91.81 126 PRO A C 1
ATOM 962 O O . PRO A 1 126 ? 10.32 -2.369 6.234 1 91.81 126 PRO A O 1
ATOM 965 N N . ILE A 1 127 ? 10.859 -4.41 6.805 1 95.62 127 ILE A N 1
ATOM 966 C CA . ILE A 1 127 ? 9.555 -4.699 7.383 1 95.62 127 ILE A CA 1
ATOM 967 C C . ILE A 1 127 ? 9.477 -4.133 8.797 1 95.62 127 ILE A C 1
ATOM 969 O O . ILE A 1 127 ? 10.102 -4.664 9.719 1 95.62 127 ILE A O 1
ATOM 973 N N . SER A 1 128 ? 8.742 -3.088 8.953 1 95.38 128 SER A N 1
ATOM 974 C CA . SER A 1 128 ? 8.477 -2.43 10.227 1 95.38 128 SER A CA 1
ATOM 975 C C . SER A 1 128 ? 7.297 -1.462 10.109 1 95.38 128 SER A C 1
ATOM 977 O O . SER A 1 128 ? 6.957 -1.016 9.016 1 95.38 128 SER A O 1
ATOM 979 N N . ARG A 1 129 ? 6.711 -1.183 11.234 1 94.12 129 ARG A N 1
ATOM 980 C CA . ARG A 1 129 ? 5.613 -0.225 11.281 1 94.12 129 ARG A CA 1
ATOM 981 C C . ARG A 1 129 ? 6.055 1.141 10.766 1 94.12 129 ARG A C 1
ATOM 983 O O . ARG A 1 129 ? 5.383 1.738 9.922 1 94.12 129 ARG A O 1
ATOM 990 N N . ASP A 1 130 ? 7.195 1.613 11.281 1 94.06 130 ASP A N 1
ATOM 991 C CA . ASP A 1 130 ? 7.68 2.941 10.914 1 94.06 130 ASP A CA 1
ATOM 992 C C . ASP A 1 130 ? 7.973 3.021 9.422 1 94.06 130 ASP A C 1
ATOM 994 O O . ASP A 1 130 ? 7.652 4.02 8.773 1 94.06 130 ASP A O 1
ATOM 998 N N . PHE A 1 131 ? 8.516 1.97 8.914 1 93.88 131 PHE A N 1
ATOM 999 C CA . PHE A 1 131 ? 8.812 1.979 7.488 1 93.88 131 PHE A CA 1
ATOM 1000 C C . PHE A 1 131 ? 7.531 1.986 6.668 1 93.88 131 PHE A C 1
ATOM 1002 O O . PHE A 1 131 ? 7.426 2.715 5.68 1 93.88 131 PHE A O 1
ATOM 1009 N N . TYR A 1 132 ? 6.602 1.161 7.039 1 95 132 TYR A N 1
ATOM 1010 C CA . TYR A 1 132 ? 5.336 1.135 6.316 1 95 132 TYR A CA 1
ATOM 1011 C C . TYR A 1 132 ? 4.695 2.518 6.293 1 95 132 TYR A C 1
ATOM 1013 O O . TYR A 1 132 ? 4.234 2.977 5.242 1 95 132 TYR A O 1
ATOM 1021 N N . LEU A 1 133 ? 4.637 3.199 7.422 1 94.44 133 LEU A N 1
ATOM 1022 C CA . LEU A 1 133 ? 4.004 4.508 7.539 1 94.44 133 LEU A CA 1
ATOM 1023 C C . LEU A 1 133 ? 4.754 5.551 6.715 1 94.44 133 LEU A C 1
ATOM 1025 O O . LEU A 1 133 ? 4.137 6.391 6.055 1 94.44 133 LEU A O 1
ATOM 1029 N N . LEU A 1 134 ? 6.047 5.504 6.75 1 93.94 134 LEU A N 1
ATOM 1030 C CA . LEU A 1 134 ? 6.836 6.441 5.957 1 93.94 134 LEU A CA 1
ATOM 1031 C C . LEU A 1 134 ? 6.648 6.184 4.465 1 93.94 134 LEU A C 1
ATOM 1033 O O . LEU A 1 134 ? 6.484 7.121 3.684 1 93.94 134 LEU A O 1
ATOM 1037 N N . LEU A 1 135 ? 6.684 4.902 4.09 1 92.56 135 LEU A N 1
ATOM 1038 C CA . LEU A 1 135 ? 6.512 4.512 2.693 1 92.56 135 LEU A CA 1
ATOM 1039 C C . LEU A 1 135 ? 5.164 4.988 2.158 1 92.56 135 LEU A C 1
ATOM 1041 O O . LEU A 1 135 ? 5.086 5.527 1.053 1 92.56 135 LEU A O 1
ATOM 1045 N N . THR A 1 136 ? 4.148 4.777 2.908 1 93.38 136 THR A N 1
ATOM 1046 C CA . THR A 1 136 ? 2.812 5.195 2.5 1 93.38 136 THR A CA 1
ATOM 1047 C C . THR A 1 136 ? 2.736 6.715 2.367 1 93.38 136 THR A C 1
ATOM 1049 O O . THR A 1 136 ? 2.086 7.23 1.457 1 93.38 136 THR A O 1
ATOM 1052 N N . GLU A 1 137 ? 3.396 7.398 3.301 1 92.31 137 GLU A N 1
ATOM 1053 C CA . GLU A 1 137 ? 3.432 8.852 3.23 1 92.31 137 GLU A CA 1
ATOM 1054 C C . GLU A 1 137 ? 4.125 9.328 1.956 1 92.31 137 GLU A C 1
ATOM 1056 O O . GLU A 1 137 ? 3.625 10.219 1.265 1 92.31 137 GLU A O 1
ATOM 1061 N N . PHE A 1 138 ? 5.207 8.742 1.649 1 91.19 138 PHE A N 1
ATOM 1062 C CA . PHE A 1 138 ? 5.918 9.109 0.431 1 91.19 138 PHE A CA 1
ATOM 1063 C C . PHE A 1 138 ? 5.074 8.805 -0.801 1 91.19 138 PHE A C 1
ATOM 1065 O O . PHE A 1 138 ? 5.004 9.617 -1.727 1 91.19 138 PHE A O 1
ATOM 1072 N N . SER A 1 139 ? 4.461 7.652 -0.785 1 90.12 139 SER A N 1
ATOM 1073 C CA . SER A 1 139 ? 3.656 7.234 -1.927 1 90.12 139 SER A CA 1
ATOM 1074 C C . SER A 1 139 ? 2.475 8.172 -2.146 1 90.12 139 SER A C 1
ATOM 1076 O O . SER A 1 139 ? 2.189 8.57 -3.279 1 90.12 139 SER A O 1
ATOM 1078 N N . THR A 1 140 ? 1.79 8.547 -1.067 1 90.69 140 THR A N 1
ATOM 1079 C CA . THR A 1 140 ? 0.641 9.438 -1.187 1 90.69 140 THR A CA 1
ATOM 1080 C C . THR A 1 140 ? 1.084 10.844 -1.589 1 90.69 140 THR A C 1
ATOM 1082 O O . THR A 1 140 ? 0.378 11.539 -2.324 1 90.69 140 THR A O 1
ATOM 1085 N N . TYR A 1 141 ? 2.225 11.195 -1.063 1 88.94 141 TYR A N 1
ATOM 1086 C CA . TYR A 1 141 ? 2.785 12.484 -1.451 1 88.94 141 TYR A CA 1
ATOM 1087 C C . TYR A 1 141 ? 3.01 12.555 -2.957 1 88.94 141 TYR A C 1
ATOM 1089 O O . TYR A 1 141 ? 2.668 13.555 -3.598 1 88.94 141 TYR A O 1
ATOM 1097 N N . LEU A 1 142 ? 3.533 11.516 -3.469 1 86.81 142 LEU A N 1
ATOM 1098 C CA . LEU A 1 142 ? 3.805 11.461 -4.902 1 86.81 142 LEU A CA 1
ATOM 1099 C C . LEU A 1 142 ? 2.508 11.352 -5.695 1 86.81 142 LEU A C 1
ATOM 1101 O O . LEU A 1 142 ? 2.381 11.961 -6.766 1 86.81 142 LEU A O 1
ATOM 1105 N N . ALA A 1 143 ? 1.595 10.641 -5.195 1 86.38 143 ALA A N 1
ATOM 1106 C CA . ALA A 1 143 ? 0.319 10.453 -5.879 1 86.38 143 ALA A CA 1
ATOM 1107 C C . ALA A 1 143 ? -0.483 11.75 -5.914 1 86.38 143 ALA A C 1
ATOM 1109 O O . ALA A 1 143 ? -1.293 11.969 -6.816 1 86.38 143 ALA A O 1
ATOM 1110 N N . ARG A 1 144 ? -0.283 12.555 -4.941 1 84.25 144 ARG A N 1
ATOM 1111 C CA . ARG A 1 144 ? -0.989 13.828 -4.855 1 84.25 144 ARG A CA 1
ATOM 1112 C C . ARG A 1 144 ? -0.309 14.891 -5.715 1 84.25 144 ARG A C 1
ATOM 1114 O O . ARG A 1 144 ? -0.938 15.867 -6.109 1 84.25 144 ARG A O 1
ATOM 1121 N N . ALA A 1 145 ? 0.993 14.547 -5.867 1 77.31 145 ALA A N 1
ATOM 1122 C CA . ALA A 1 145 ? 1.779 15.539 -6.605 1 77.31 145 ALA A CA 1
ATOM 1123 C C . ALA A 1 145 ? 1.422 15.531 -8.086 1 77.31 145 ALA A C 1
ATOM 1125 O O . ALA A 1 145 ? 1.093 14.484 -8.648 1 77.31 145 ALA A O 1
ATOM 1126 N N . ARG A 1 146 ? 1.084 16.578 -8.625 1 64.88 146 ARG A N 1
ATOM 1127 C CA . ARG A 1 146 ? 0.689 16.703 -10.023 1 64.88 146 ARG A CA 1
ATOM 1128 C C . ARG A 1 146 ? 1.909 16.844 -10.93 1 64.88 146 ARG A C 1
ATOM 1130 O O . ARG A 1 146 ? 1.807 16.703 -12.148 1 64.88 146 ARG A O 1
ATOM 1137 N N . ASP A 1 147 ? 2.994 17.125 -10.25 1 62.78 147 ASP A N 1
ATOM 1138 C CA . ASP A 1 147 ? 4.113 17.422 -11.141 1 62.78 147 ASP A CA 1
ATOM 1139 C C . ASP A 1 147 ? 4.969 16.172 -11.375 1 62.78 147 ASP A C 1
ATOM 1141 O O . ASP A 1 147 ? 5.016 15.281 -10.523 1 62.78 147 ASP A O 1
ATOM 1145 N N . ASN A 1 148 ? 5.371 15.82 -12.586 1 57.28 148 ASN A N 1
ATOM 1146 C CA . ASN A 1 148 ? 6.035 14.688 -13.219 1 57.28 148 ASN A CA 1
ATOM 1147 C C . ASN A 1 148 ? 7.383 14.398 -12.57 1 57.28 148 ASN A C 1
ATOM 1149 O O . ASN A 1 148 ? 7.84 13.25 -12.562 1 57.28 148 ASN A O 1
ATOM 1153 N N . GLU A 1 149 ? 8.141 15.445 -12.164 1 56.75 149 GLU A N 1
ATOM 1154 C CA . GLU A 1 149 ? 9.555 15.211 -11.891 1 56.75 149 GLU A CA 1
ATOM 1155 C C . GLU A 1 149 ? 9.812 15.086 -10.391 1 56.75 149 GLU A C 1
ATOM 1157 O O . GLU A 1 149 ? 10.258 16.047 -9.75 1 56.75 149 GLU A O 1
ATOM 1162 N N . ASN A 1 150 ? 9.125 14.078 -9.742 1 63.34 150 ASN A N 1
ATOM 1163 C CA . ASN A 1 150 ? 9.414 14.086 -8.312 1 63.34 150 ASN A CA 1
ATOM 1164 C C . ASN A 1 150 ? 10.57 13.148 -7.973 1 63.34 150 ASN A C 1
ATOM 1166 O O . ASN A 1 150 ? 10.453 11.93 -8.125 1 63.34 150 ASN A O 1
ATOM 1170 N N . PRO A 1 151 ? 11.789 13.688 -7.734 1 62.66 151 PRO A N 1
ATOM 1171 C CA . PRO A 1 151 ? 13 12.961 -7.352 1 62.66 151 PRO A CA 1
ATOM 1172 C C . PRO A 1 151 ? 12.773 12.023 -6.168 1 62.66 151 PRO A C 1
ATOM 1174 O O . PRO A 1 151 ? 13.594 11.141 -5.902 1 62.66 151 PRO A O 1
ATOM 1177 N N . LEU A 1 152 ? 11.625 12.102 -5.547 1 71.38 152 LEU A N 1
ATOM 1178 C CA . LEU A 1 152 ? 11.344 11.25 -4.398 1 71.38 152 LEU A CA 1
ATOM 1179 C C . LEU A 1 152 ? 11.336 9.781 -4.801 1 71.38 152 LEU A C 1
ATOM 1181 O O . LEU A 1 152 ? 11.734 8.914 -4.016 1 71.38 152 LEU A O 1
ATOM 1185 N N . PHE A 1 153 ? 11.203 9.641 -6.117 1 76.12 153 PHE A N 1
ATOM 1186 C CA . PHE A 1 153 ? 10.984 8.289 -6.609 1 76.12 153 PHE A CA 1
ATOM 1187 C C . PHE A 1 153 ? 12.297 7.629 -7.012 1 76.12 153 PHE A C 1
ATOM 1189 O O . PHE A 1 153 ? 12.383 6.402 -7.09 1 76.12 153 PHE A O 1
ATOM 1196 N N . ALA A 1 154 ? 13.344 8.391 -7.117 1 80.69 154 ALA A N 1
ATOM 1197 C CA . ALA A 1 154 ? 14.609 7.863 -7.633 1 80.69 154 ALA A CA 1
ATOM 1198 C C . ALA A 1 154 ? 15.203 6.84 -6.676 1 80.69 154 ALA A C 1
ATOM 1200 O O . ALA A 1 154 ? 15.688 5.789 -7.102 1 80.69 154 ALA A O 1
ATOM 1201 N N . GLY A 1 155 ? 15.156 7.129 -5.371 1 84.25 155 GLY A N 1
ATOM 1202 C CA . GLY A 1 155 ? 15.695 6.195 -4.395 1 84.25 155 GLY A CA 1
ATOM 1203 C C . GLY A 1 155 ? 14.945 4.875 -4.355 1 84.25 155 GLY A C 1
ATOM 1204 O O . GLY A 1 155 ? 15.555 3.811 -4.266 1 84.25 155 GLY A O 1
ATOM 1205 N N . SER A 1 156 ? 13.656 4.988 -4.457 1 87.12 156 SER A N 1
ATOM 1206 C CA . SER A 1 156 ? 12.844 3.779 -4.453 1 87.12 156 SER A CA 1
ATOM 1207 C C . SER A 1 156 ? 13.102 2.932 -5.695 1 87.12 156 SER A C 1
ATOM 1209 O O . SER A 1 156 ? 13.156 1.702 -5.613 1 87.12 156 SER A O 1
ATOM 1211 N N . GLU A 1 157 ? 13.336 3.609 -6.805 1 88.25 157 GLU A N 1
ATOM 1212 C CA . GLU A 1 157 ? 13.617 2.9 -8.047 1 88.25 157 GLU A CA 1
ATOM 1213 C C . GLU A 1 157 ? 14.969 2.201 -7.996 1 88.25 157 GLU A C 1
ATOM 1215 O O . GLU A 1 157 ? 15.117 1.079 -8.484 1 88.25 157 GLU A O 1
ATOM 1220 N N . ALA A 1 158 ? 15.875 2.9 -7.461 1 89.81 158 ALA A N 1
ATOM 1221 C CA . ALA A 1 158 ? 17.203 2.301 -7.305 1 89.81 158 ALA A CA 1
ATOM 1222 C C . ALA A 1 158 ? 17.141 1.066 -6.41 1 89.81 158 ALA A C 1
ATOM 1224 O O . ALA A 1 158 ? 17.766 0.044 -6.707 1 89.81 158 ALA A O 1
ATOM 1225 N N . PHE A 1 159 ? 16.453 1.159 -5.363 1 91.5 159 PHE A N 1
ATOM 1226 C CA . PHE A 1 159 ? 16.281 0.026 -4.465 1 91.5 159 PHE A CA 1
ATOM 1227 C C . PHE A 1 159 ? 15.609 -1.137 -5.184 1 91.5 159 PHE A C 1
ATOM 1229 O O . PHE A 1 159 ? 16.078 -2.273 -5.113 1 91.5 159 PHE A O 1
ATOM 1236 N N . LYS A 1 160 ? 14.547 -0.867 -5.867 1 93.12 160 LYS A N 1
ATOM 1237 C CA . LYS A 1 160 ? 13.789 -1.896 -6.574 1 93.12 160 LYS A CA 1
ATOM 1238 C C . LYS A 1 160 ? 14.656 -2.584 -7.629 1 93.12 160 LYS A C 1
ATOM 1240 O O . LYS A 1 160 ? 14.602 -3.807 -7.781 1 93.12 160 LYS A O 1
ATOM 1245 N N . LYS A 1 161 ? 15.391 -1.777 -8.344 1 94.06 161 LYS A N 1
ATOM 1246 C CA . LYS A 1 161 ? 16.281 -2.314 -9.367 1 94.06 161 LYS A CA 1
ATOM 1247 C C . LYS A 1 161 ? 17.328 -3.254 -8.758 1 94.06 161 LYS A C 1
ATOM 1249 O O . LYS A 1 161 ? 17.594 -4.324 -9.297 1 94.06 161 LYS A O 1
ATOM 1254 N N . GLN A 1 162 ? 17.859 -2.814 -7.668 1 94.06 162 GLN A N 1
ATOM 1255 C CA . GLN A 1 162 ? 18.844 -3.646 -6.984 1 94.06 162 GLN A CA 1
ATOM 1256 C C . GLN A 1 162 ? 18.203 -4.93 -6.461 1 94.06 162 GLN A C 1
ATOM 1258 O O . GLN A 1 162 ? 18.797 -6.012 -6.574 1 94.06 162 GLN A O 1
ATOM 1263 N N . LEU A 1 163 ? 17.078 -4.832 -5.828 1 95.12 163 LEU A N 1
ATOM 1264 C CA . LEU A 1 163 ? 16.359 -5.996 -5.332 1 95.12 163 LEU A CA 1
ATOM 1265 C C . LEU A 1 163 ? 16.094 -6.988 -6.461 1 95.12 163 LEU A C 1
ATOM 1267 O O . LEU A 1 163 ? 16.344 -8.188 -6.312 1 95.12 163 LEU A O 1
ATOM 1271 N N . ALA A 1 164 ? 15.625 -6.469 -7.586 1 96.31 164 ALA A N 1
ATOM 1272 C CA . ALA A 1 164 ? 15.344 -7.305 -8.75 1 96.31 164 ALA A CA 1
ATOM 1273 C C . ALA A 1 164 ? 16.594 -8.031 -9.219 1 96.31 164 ALA A C 1
ATOM 1275 O O . ALA A 1 164 ? 16.562 -9.234 -9.5 1 96.31 164 ALA A O 1
ATOM 1276 N N . ALA A 1 165 ? 17.641 -7.316 -9.305 1 95.06 165 ALA A N 1
ATOM 1277 C CA . ALA A 1 165 ? 18.906 -7.891 -9.758 1 95.06 165 ALA A CA 1
ATOM 1278 C C . ALA A 1 165 ? 19.375 -9 -8.812 1 95.06 165 ALA A C 1
ATOM 1280 O O . ALA A 1 165 ? 19.844 -10.047 -9.258 1 95.06 165 ALA A O 1
ATOM 1281 N N . CYS A 1 166 ? 19.281 -8.734 -7.508 1 94.44 166 CYS A N 1
ATOM 1282 C CA . CYS A 1 166 ? 19.703 -9.711 -6.512 1 94.44 166 CYS A CA 1
ATOM 1283 C C . CYS A 1 166 ? 18.844 -10.977 -6.59 1 94.44 166 CYS A C 1
ATOM 1285 O O . CYS A 1 166 ? 19.375 -12.086 -6.547 1 94.44 166 CYS A O 1
ATOM 1287 N N . ILE A 1 167 ? 17.578 -10.812 -6.738 1 94.62 167 ILE A N 1
ATOM 1288 C CA . ILE A 1 167 ? 16.641 -11.945 -6.812 1 94.62 167 ILE A CA 1
ATOM 1289 C C . ILE A 1 167 ? 16.938 -12.766 -8.07 1 94.62 167 ILE A C 1
ATOM 1291 O O . ILE A 1 167 ? 17 -13.992 -8.008 1 94.62 167 ILE A O 1
ATOM 1295 N N . GLU A 1 168 ? 17.094 -12.102 -9.188 1 93.88 168 GLU A N 1
ATOM 1296 C CA . GLU A 1 168 ? 17.391 -12.781 -10.438 1 93.88 168 GLU A CA 1
ATOM 1297 C C . GLU A 1 168 ? 18.688 -13.578 -10.336 1 93.88 168 GLU A C 1
ATOM 1299 O O . GLU A 1 168 ? 18.781 -14.703 -10.828 1 93.88 168 GLU A O 1
ATOM 1304 N N . SER A 1 169 ? 19.641 -12.945 -9.781 1 92.69 169 SER A N 1
ATOM 1305 C CA . SER A 1 169 ? 20.938 -13.617 -9.609 1 92.69 169 SER A CA 1
ATOM 1306 C C . SER A 1 169 ? 20.797 -14.859 -8.75 1 92.69 169 SER A C 1
ATOM 1308 O O . SER A 1 169 ? 21.359 -15.914 -9.07 1 92.69 169 SER A O 1
ATOM 1310 N N . LYS A 1 170 ? 20.109 -14.789 -7.664 1 93.25 170 LYS A N 1
ATOM 1311 C CA . LYS A 1 170 ? 19.938 -15.93 -6.766 1 93.25 170 LYS A CA 1
ATOM 1312 C C . LYS A 1 170 ? 19.094 -17.031 -7.41 1 93.25 170 LYS A C 1
ATOM 1314 O O . LYS A 1 170 ? 19.344 -18.219 -7.195 1 93.25 170 LYS A O 1
ATOM 1319 N N . LEU A 1 171 ? 18.062 -16.609 -8.156 1 92.81 171 LEU A N 1
ATOM 1320 C CA . LEU A 1 171 ? 17.281 -17.594 -8.906 1 92.81 171 LEU A CA 1
ATOM 1321 C C . LEU A 1 171 ? 18.172 -18.359 -9.875 1 92.81 171 LEU A C 1
ATOM 1323 O O . LEU A 1 171 ? 18.094 -19.594 -9.938 1 92.81 171 LEU A O 1
ATOM 1327 N N . ALA A 1 172 ? 18.984 -17.656 -10.594 1 90.94 172 ALA A N 1
ATOM 1328 C CA . ALA A 1 172 ? 19.906 -18.281 -11.539 1 90.94 172 ALA A CA 1
ATOM 1329 C C . ALA A 1 172 ? 20.844 -19.266 -10.836 1 90.94 172 ALA A C 1
ATOM 1331 O O . ALA A 1 172 ? 21.141 -20.328 -11.375 1 90.94 172 ALA A O 1
ATOM 1332 N N . GLN A 1 173 ? 21.297 -18.906 -9.703 1 89.25 173 GLN A N 1
ATOM 1333 C CA . GLN A 1 173 ? 22.203 -19.734 -8.914 1 89.25 173 GLN A CA 1
ATOM 1334 C C . GLN A 1 173 ? 21.547 -21.078 -8.57 1 89.25 173 GLN A C 1
ATOM 1336 O O . GLN A 1 173 ? 22.25 -22.094 -8.461 1 89.25 173 GLN A O 1
ATOM 1341 N N . ILE A 1 174 ? 20.312 -21.078 -8.422 1 87.88 174 ILE A N 1
ATOM 1342 C CA . ILE A 1 174 ? 19.656 -22.344 -8.062 1 87.88 174 ILE A CA 1
ATOM 1343 C C . ILE A 1 174 ? 19.016 -22.969 -9.297 1 87.88 174 ILE A C 1
ATOM 1345 O O . ILE A 1 174 ? 18.172 -23.844 -9.18 1 87.88 174 ILE A O 1
ATOM 1349 N N . GLY A 1 175 ? 19.312 -22.469 -10.461 1 88.69 175 GLY A N 1
ATOM 1350 C CA . GLY A 1 175 ? 18.906 -23.047 -11.727 1 88.69 175 GLY A CA 1
ATOM 1351 C C . GLY A 1 175 ? 17.469 -22.734 -12.086 1 88.69 175 GLY A C 1
ATOM 1352 O O . GLY A 1 175 ? 16.797 -23.562 -12.719 1 88.69 175 GLY A O 1
ATOM 1353 N N . ARG A 1 176 ? 17 -21.609 -11.672 1 91.88 176 ARG A N 1
ATOM 1354 C CA . ARG A 1 176 ? 15.617 -21.25 -11.961 1 91.88 176 ARG A CA 1
ATOM 1355 C C . ARG A 1 176 ? 15.547 -19.859 -12.578 1 91.88 176 ARG A C 1
ATOM 1357 O O . ARG A 1 176 ? 16.484 -19.078 -12.484 1 91.88 176 ARG A O 1
ATOM 1364 N N . ARG A 1 177 ? 14.469 -19.609 -13.211 1 93.5 177 ARG A N 1
ATOM 1365 C CA . ARG A 1 177 ? 14.148 -18.297 -13.75 1 93.5 177 ARG A CA 1
ATOM 1366 C C . ARG A 1 177 ? 12.695 -17.922 -13.484 1 93.5 177 ARG A C 1
ATOM 1368 O O . ARG A 1 177 ? 11.836 -18.797 -13.375 1 93.5 177 ARG A O 1
ATOM 1375 N N . SER A 1 178 ? 12.516 -16.656 -13.312 1 94.38 178 SER A N 1
ATOM 1376 C CA . SER A 1 178 ? 11.164 -16.172 -13.07 1 94.38 178 SER A CA 1
ATOM 1377 C C . SER A 1 178 ? 10.32 -16.203 -14.344 1 94.38 178 SER A C 1
ATOM 1379 O O . SER A 1 178 ? 10.812 -15.891 -15.43 1 94.38 178 SER A O 1
ATOM 1381 N N . ILE A 1 179 ? 9.07 -16.578 -14.195 1 93.62 179 ILE A N 1
ATOM 1382 C CA . ILE A 1 179 ? 8.117 -16.5 -15.297 1 93.62 179 ILE A CA 1
ATOM 1383 C C . ILE A 1 179 ? 7.824 -15.039 -15.625 1 93.62 179 ILE A C 1
ATOM 1385 O O . ILE A 1 179 ? 7.645 -14.68 -16.797 1 93.62 179 ILE A O 1
ATOM 1389 N N . LEU A 1 180 ? 7.789 -14.164 -14.633 1 95.25 180 LEU A N 1
ATOM 1390 C CA . LEU A 1 180 ? 7.613 -12.727 -14.789 1 95.25 180 LEU A CA 1
ATOM 1391 C C . LEU A 1 180 ? 8.953 -12.039 -15.047 1 95.25 180 LEU A C 1
ATOM 1393 O O . LEU A 1 180 ? 10.008 -12.617 -14.773 1 95.25 180 LEU A O 1
ATOM 1397 N N . SER A 1 181 ? 8.891 -10.828 -15.648 1 94.88 181 SER A N 1
ATOM 1398 C CA . SER A 1 181 ? 10.117 -10.039 -15.711 1 94.88 181 SER A CA 1
ATOM 1399 C C . SER A 1 181 ? 10.688 -9.789 -14.32 1 94.88 181 SER A C 1
ATOM 1401 O O . SER A 1 181 ? 9.961 -9.852 -13.32 1 94.88 181 SER A O 1
ATOM 1403 N N . GLY A 1 182 ? 11.992 -9.508 -14.234 1 94.12 182 GLY A N 1
ATOM 1404 C CA . GLY A 1 182 ? 12.633 -9.195 -12.969 1 94.12 182 GLY A CA 1
ATOM 1405 C C . GLY A 1 182 ? 11.945 -8.078 -12.203 1 94.12 182 GLY A C 1
ATOM 1406 O O . GLY A 1 182 ? 11.562 -8.258 -11.047 1 94.12 182 GLY A O 1
ATOM 1407 N N . PRO A 1 183 ? 11.719 -7.008 -12.883 1 95.12 183 PRO A N 1
ATOM 1408 C CA . PRO A 1 183 ? 11.016 -5.902 -12.227 1 95.12 183 PRO A CA 1
ATOM 1409 C C . PRO A 1 183 ? 9.609 -6.281 -11.773 1 95.12 183 PRO A C 1
ATOM 1411 O O . PRO A 1 183 ? 9.18 -5.883 -10.688 1 95.12 183 PRO A O 1
ATOM 1414 N N . ASP A 1 184 ? 8.898 -7.055 -12.508 1 96.81 184 ASP A N 1
ATOM 1415 C CA . ASP A 1 184 ? 7.547 -7.449 -12.133 1 96.81 184 ASP A CA 1
ATOM 1416 C C . ASP A 1 184 ? 7.562 -8.352 -10.898 1 96.81 184 ASP A C 1
ATOM 1418 O O . ASP A 1 184 ? 6.711 -8.219 -10.016 1 96.81 184 ASP A O 1
ATOM 1422 N N . LEU A 1 185 ? 8.508 -9.258 -10.883 1 96.81 185 LEU A N 1
ATOM 1423 C CA . LEU A 1 185 ? 8.617 -10.125 -9.719 1 96.81 185 LEU A CA 1
ATOM 1424 C C . LEU A 1 185 ? 8.992 -9.32 -8.477 1 96.81 185 LEU A C 1
ATOM 1426 O O . LEU A 1 185 ? 8.422 -9.539 -7.402 1 96.81 185 LEU A O 1
ATOM 1430 N N . ALA A 1 186 ? 9.953 -8.422 -8.602 1 96.56 186 ALA A N 1
ATOM 1431 C CA . ALA A 1 186 ? 10.344 -7.566 -7.48 1 96.56 186 ALA A CA 1
ATOM 1432 C C . ALA A 1 186 ? 9.148 -6.773 -6.961 1 96.56 186 ALA A C 1
ATOM 1434 O O . ALA A 1 186 ? 8.922 -6.691 -5.75 1 96.56 186 ALA A O 1
ATOM 1435 N N . ASN A 1 187 ? 8.375 -6.188 -7.879 1 97.25 187 ASN A N 1
ATOM 1436 C CA . ASN A 1 187 ? 7.188 -5.434 -7.488 1 97.25 187 ASN A CA 1
ATOM 1437 C C . ASN A 1 187 ? 6.164 -6.324 -6.789 1 97.25 187 ASN A C 1
ATOM 1439 O O . ASN A 1 187 ? 5.492 -5.891 -5.855 1 97.25 187 ASN A O 1
ATOM 1443 N N . MET A 1 188 ? 6.012 -7.523 -7.246 1 97.88 188 MET A N 1
ATOM 1444 C CA . MET A 1 188 ? 5.086 -8.445 -6.602 1 97.88 188 MET A CA 1
ATOM 1445 C C . MET A 1 188 ? 5.516 -8.734 -5.168 1 97.88 188 MET A C 1
ATOM 1447 O O . MET A 1 188 ? 4.691 -8.719 -4.25 1 97.88 188 MET A O 1
ATOM 1451 N N . ILE A 1 189 ? 6.754 -8.977 -5 1 97.81 189 ILE A N 1
ATOM 1452 C CA . ILE A 1 189 ? 7.293 -9.266 -3.674 1 97.81 189 ILE A CA 1
ATOM 1453 C C . ILE A 1 189 ? 7.09 -8.062 -2.758 1 97.81 189 ILE A C 1
ATOM 1455 O O . ILE A 1 189 ? 6.668 -8.211 -1.608 1 97.81 189 ILE A O 1
ATOM 1459 N N . LEU A 1 190 ? 7.371 -6.906 -3.227 1 97.06 190 LEU A N 1
ATOM 1460 C CA . LEU A 1 190 ? 7.168 -5.684 -2.461 1 97.06 190 LEU A CA 1
ATOM 1461 C C . LEU A 1 190 ? 5.695 -5.492 -2.117 1 97.06 190 LEU A C 1
ATOM 1463 O O . LEU A 1 190 ? 5.363 -5.066 -1.01 1 97.06 190 LEU A O 1
ATOM 1467 N N . ALA A 1 191 ? 4.836 -5.801 -3.061 1 97.56 191 ALA A N 1
ATOM 1468 C CA . ALA A 1 191 ? 3.398 -5.727 -2.811 1 97.56 191 ALA A CA 1
ATOM 1469 C C . ALA A 1 191 ? 2.99 -6.648 -1.667 1 97.56 191 ALA A C 1
ATOM 1471 O O . ALA A 1 191 ? 2.223 -6.254 -0.786 1 97.56 191 ALA A O 1
ATOM 1472 N N . LEU A 1 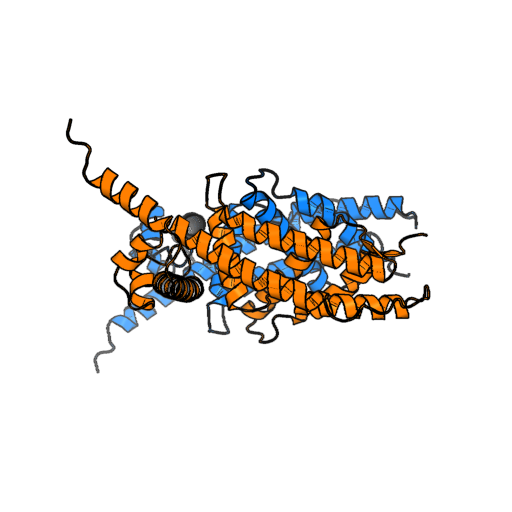192 ? 3.475 -7.836 -1.714 1 98.06 192 LEU A N 1
ATOM 1473 C CA . LEU A 1 192 ? 3.152 -8.805 -0.676 1 98.06 192 LEU A CA 1
ATOM 1474 C C . LEU A 1 192 ? 3.695 -8.359 0.677 1 98.06 192 LEU A C 1
ATOM 1476 O O . LEU A 1 192 ? 3.043 -8.547 1.706 1 98.06 192 LEU A O 1
ATOM 1480 N N . ALA A 1 193 ? 4.883 -7.859 0.649 1 97.88 193 ALA A N 1
ATOM 1481 C CA . ALA A 1 193 ? 5.473 -7.352 1.884 1 97.88 193 ALA A CA 1
ATOM 1482 C C . ALA A 1 193 ? 4.629 -6.223 2.471 1 97.88 193 ALA A C 1
ATOM 1484 O O . ALA A 1 193 ? 4.367 -6.199 3.676 1 97.88 193 ALA A O 1
ATOM 1485 N N . GLU A 1 194 ? 4.23 -5.316 1.65 1 97.19 194 GLU A N 1
ATOM 1486 C CA . GLU A 1 194 ? 3.377 -4.215 2.092 1 97.19 194 GLU A CA 1
ATOM 1487 C C . GLU A 1 194 ? 2.049 -4.73 2.641 1 97.19 194 GLU A C 1
ATOM 1489 O O . GLU A 1 194 ? 1.582 -4.273 3.684 1 97.19 194 GLU A O 1
ATOM 1494 N N . ARG A 1 195 ? 1.479 -5.633 1.936 1 96.88 195 ARG A N 1
ATOM 1495 C CA . ARG A 1 195 ? 0.228 -6.234 2.385 1 96.88 195 ARG A CA 1
ATOM 1496 C C . ARG A 1 195 ? 0.403 -6.914 3.738 1 96.88 195 ARG A C 1
ATOM 1498 O O . ARG A 1 195 ? -0.471 -6.82 4.605 1 96.88 195 ARG A O 1
ATOM 1505 N N . SER A 1 196 ? 1.473 -7.617 3.9 1 97.75 196 SER A N 1
ATOM 1506 C CA . SER A 1 196 ? 1.744 -8.289 5.164 1 97.75 196 SER A CA 1
ATOM 1507 C C . SER A 1 196 ? 1.784 -7.301 6.324 1 97.75 196 SER A C 1
ATOM 1509 O O . SER A 1 196 ? 1.212 -7.555 7.387 1 97.75 196 SER A O 1
ATOM 1511 N N . MET A 1 197 ? 2.42 -6.215 6.121 1 96.31 197 MET A N 1
ATOM 1512 C CA . MET A 1 197 ? 2.533 -5.203 7.168 1 96.31 197 MET A CA 1
ATOM 1513 C C . MET A 1 197 ? 1.165 -4.621 7.512 1 96.31 197 MET A C 1
ATOM 1515 O O . MET A 1 197 ? 0.788 -4.555 8.68 1 96.31 197 MET A O 1
ATOM 1519 N N . ILE A 1 198 ? 0.434 -4.281 6.488 1 93.88 198 ILE A N 1
ATOM 1520 C CA . ILE A 1 198 ? -0.832 -3.613 6.77 1 93.88 198 ILE A CA 1
ATOM 1521 C C . ILE A 1 198 ? -1.809 -4.605 7.398 1 93.88 198 ILE A C 1
ATOM 1523 O O . ILE A 1 198 ? -2.598 -4.238 8.273 1 93.88 198 ILE A O 1
ATOM 1527 N N . LEU A 1 199 ? -1.829 -5.82 6.984 1 93.44 199 LEU A N 1
ATOM 1528 C CA . LEU A 1 199 ? -2.668 -6.836 7.613 1 93.44 199 LEU A CA 1
ATOM 1529 C C . LEU A 1 199 ? -2.357 -6.949 9.102 1 93.44 199 LEU A C 1
ATOM 1531 O O . LEU A 1 199 ? -3.27 -6.988 9.93 1 93.44 199 LEU A O 1
ATOM 1535 N N . ALA A 1 200 ? -1.084 -7.012 9.414 1 93.69 200 ALA A N 1
ATOM 1536 C CA . ALA A 1 200 ? -0.675 -7.133 10.812 1 93.69 200 ALA A CA 1
ATOM 1537 C C . ALA A 1 200 ? -1.03 -5.875 11.602 1 93.69 200 ALA A C 1
ATOM 1539 O O . ALA A 1 200 ? -1.553 -5.961 12.711 1 93.69 200 ALA A O 1
ATOM 1540 N N . LEU A 1 201 ? -0.802 -4.715 11.047 1 90.25 201 LEU A N 1
ATOM 1541 C CA . LEU A 1 201 ? -0.995 -3.447 11.742 1 90.25 201 LEU A CA 1
ATOM 1542 C C . LEU A 1 201 ? -2.475 -3.188 11.992 1 90.25 201 LEU A C 1
ATOM 1544 O O . LEU A 1 201 ? -2.846 -2.672 13.055 1 90.25 201 LEU A O 1
ATOM 1548 N N . THR A 1 202 ? -3.309 -3.51 11.078 1 84.56 202 THR A N 1
ATOM 1549 C CA . THR A 1 202 ? -4.738 -3.264 11.227 1 84.56 202 THR A CA 1
ATOM 1550 C C . THR A 1 202 ? -5.355 -4.242 12.219 1 84.56 202 THR A C 1
ATOM 1552 O O . THR A 1 202 ? -6.379 -3.939 12.844 1 84.56 202 THR A O 1
ATOM 1555 N N . HIS A 1 203 ? -4.758 -5.402 12.352 1 84.44 203 HIS A N 1
ATOM 1556 C CA . HIS A 1 203 ? -5.258 -6.395 13.297 1 84.44 203 HIS A CA 1
ATOM 1557 C C . HIS A 1 203 ? -4.473 -6.359 14.602 1 84.44 203 HIS A C 1
ATOM 1559 O O . HIS A 1 203 ? -4.664 -7.215 15.469 1 84.44 203 HIS A O 1
ATOM 1565 N N . HIS A 1 204 ? -3.5 -5.465 14.695 1 83.94 204 HIS A N 1
ATOM 1566 C CA . HIS A 1 204 ? -2.662 -5.266 15.875 1 83.94 204 HIS A CA 1
ATOM 1567 C C . HIS A 1 204 ? -1.868 -6.523 16.203 1 83.94 204 HIS A C 1
ATOM 1569 O O . HIS A 1 204 ? -1.793 -6.93 17.359 1 83.94 204 HIS A O 1
ATOM 1575 N N . ASP A 1 205 ? -1.518 -7.109 15.164 1 88 205 ASP A N 1
ATOM 1576 C CA . ASP A 1 205 ? -0.62 -8.258 15.273 1 88 205 ASP A CA 1
ATOM 1577 C C . ASP A 1 205 ? 0.84 -7.809 15.297 1 88 205 ASP A C 1
ATOM 1579 O O . ASP A 1 205 ? 1.226 -6.887 14.578 1 88 205 ASP A O 1
ATOM 1583 N N . GLU A 1 206 ? 1.622 -8.43 16.125 1 90.19 206 GLU A N 1
ATOM 1584 C CA . GLU A 1 206 ? 3.023 -8.047 16.281 1 90.19 206 GLU A CA 1
ATOM 1585 C C . GLU A 1 206 ? 3.877 -8.617 15.148 1 90.19 206 GLU A C 1
ATOM 1587 O O . GLU A 1 206 ? 4.945 -8.086 14.836 1 90.19 206 GLU A O 1
ATOM 1592 N N . ASP A 1 207 ? 3.443 -9.719 14.555 1 96.44 207 ASP A N 1
ATOM 1593 C CA . ASP A 1 207 ? 4.207 -10.336 13.477 1 96.44 207 ASP A CA 1
ATOM 1594 C C . ASP A 1 207 ? 3.859 -9.703 12.125 1 96.44 207 ASP A C 1
ATOM 1596 O O . ASP A 1 207 ? 2.938 -10.156 11.445 1 96.44 207 ASP A O 1
ATOM 1600 N N . LEU A 1 208 ? 4.656 -8.773 11.68 1 97.12 208 LEU A N 1
ATOM 1601 C CA . LEU A 1 208 ? 4.414 -8.031 10.445 1 97.12 208 LEU A CA 1
ATOM 1602 C C . LEU A 1 208 ? 4.75 -8.875 9.227 1 97.12 208 LEU A C 1
ATOM 1604 O O . LEU A 1 208 ? 4.422 -8.5 8.094 1 97.12 208 LEU A O 1
ATOM 1608 N N . THR A 1 209 ? 5.371 -10.047 9.445 1 97.62 209 THR A N 1
ATOM 1609 C CA . THR A 1 209 ? 5.875 -10.828 8.328 1 97.62 209 THR A CA 1
ATOM 1610 C C . THR A 1 209 ? 4.988 -12.039 8.07 1 97.62 209 THR A C 1
ATOM 1612 O O . THR A 1 209 ? 5.207 -12.781 7.109 1 97.62 209 THR A O 1
ATOM 1615 N N . ALA A 1 210 ? 3.973 -12.312 8.883 1 97.06 210 ALA A N 1
ATOM 1616 C CA . ALA A 1 210 ? 3.225 -13.57 8.914 1 97.06 210 ALA A CA 1
ATOM 1617 C C . ALA A 1 210 ? 2.666 -13.914 7.535 1 97.06 210 ALA A C 1
ATOM 1619 O O . ALA A 1 210 ? 2.846 -15.031 7.043 1 97.06 210 ALA A O 1
ATOM 1620 N N . TYR A 1 211 ? 2.02 -12.977 6.961 1 97.44 211 TYR A N 1
ATOM 1621 C CA . TYR A 1 211 ? 1.418 -13.211 5.652 1 97.44 211 TYR A CA 1
ATOM 1622 C C . TYR A 1 211 ? 2.486 -13.484 4.602 1 97.44 211 TYR A C 1
ATOM 1624 O O . TYR A 1 211 ? 2.328 -14.375 3.766 1 97.44 211 TYR A O 1
ATOM 1632 N N . LEU A 1 212 ? 3.539 -12.68 4.574 1 97.69 212 LEU A N 1
ATOM 1633 C CA . LEU A 1 212 ? 4.617 -12.82 3.6 1 97.69 212 LEU A CA 1
ATOM 1634 C C . LEU A 1 212 ? 5.301 -14.18 3.74 1 97.69 212 LEU A C 1
ATOM 1636 O O . LEU A 1 212 ? 5.566 -14.852 2.742 1 97.69 212 LEU A O 1
ATOM 1640 N N . VAL A 1 213 ? 5.578 -14.586 4.941 1 96.12 213 VAL A N 1
ATOM 1641 C CA . VAL A 1 213 ? 6.246 -15.852 5.223 1 96.12 213 VAL A CA 1
ATOM 1642 C C . VAL A 1 213 ? 5.398 -17.016 4.703 1 96.12 213 VAL A C 1
ATOM 1644 O O . VAL A 1 213 ? 5.93 -17.984 4.176 1 96.12 213 VAL A O 1
ATOM 1647 N N . ARG A 1 214 ? 4.168 -16.844 4.809 1 93.5 214 ARG A N 1
ATOM 1648 C CA . ARG A 1 214 ? 3.268 -17.922 4.41 1 93.5 214 ARG A CA 1
ATOM 1649 C C . ARG A 1 214 ? 3.096 -17.969 2.896 1 93.5 214 ARG A C 1
ATOM 1651 O O . ARG A 1 214 ? 2.85 -19.031 2.324 1 93.5 214 ARG A O 1
ATOM 1658 N N . THR A 1 215 ? 3.244 -16.891 2.221 1 96.25 215 THR A N 1
ATOM 1659 C CA . THR A 1 215 ? 2.863 -16.812 0.813 1 96.25 215 THR A CA 1
ATOM 1660 C C . THR A 1 215 ? 4.098 -16.812 -0.082 1 96.25 215 THR A C 1
ATOM 1662 O O . THR A 1 215 ? 4.09 -17.406 -1.163 1 96.25 215 THR A O 1
ATOM 1665 N N . LEU A 1 216 ? 5.176 -16.172 0.36 1 97 216 LEU A N 1
ATOM 1666 C CA . LEU A 1 216 ? 6.32 -15.867 -0.49 1 97 216 LEU A CA 1
ATOM 1667 C C . LEU A 1 216 ? 6.941 -17.156 -1.037 1 97 216 LEU A C 1
ATOM 1669 O O . LEU A 1 216 ? 7.227 -17.25 -2.234 1 97 216 LEU A O 1
ATOM 1673 N N . PRO A 1 217 ? 7.148 -18.234 -0.249 1 93.75 217 PRO A N 1
ATOM 1674 C CA . PRO A 1 217 ? 7.742 -19.469 -0.796 1 93.75 217 PRO A CA 1
ATOM 1675 C C . PRO A 1 217 ? 6.906 -20.078 -1.92 1 93.75 217 PRO A C 1
ATOM 1677 O O . PRO A 1 217 ? 7.453 -20.516 -2.93 1 93.75 217 PRO A O 1
ATOM 1680 N N . ASN A 1 218 ? 5.559 -20.078 -1.772 1 91.88 218 ASN A N 1
ATOM 1681 C CA . ASN A 1 218 ? 4.684 -20.609 -2.812 1 91.88 218 ASN A CA 1
ATOM 1682 C C . ASN A 1 218 ? 4.777 -19.781 -4.094 1 91.88 218 ASN A C 1
ATOM 1684 O O . ASN A 1 218 ? 4.766 -20.344 -5.195 1 91.88 218 ASN A O 1
ATOM 1688 N N . VAL A 1 219 ? 4.875 -18.484 -3.93 1 93 219 VAL A N 1
ATOM 1689 C CA . VAL A 1 219 ? 5 -17.578 -5.07 1 93 219 VAL A CA 1
ATOM 1690 C C . VAL A 1 219 ? 6.305 -17.859 -5.812 1 93 219 VAL A C 1
ATOM 1692 O O . VAL A 1 219 ? 6.309 -18 -7.039 1 93 219 VAL A O 1
ATOM 1695 N N . LEU A 1 220 ? 7.375 -17.984 -5.055 1 93.94 220 LEU A N 1
ATOM 1696 C CA . LEU A 1 220 ? 8.672 -18.203 -5.676 1 93.94 220 LEU A CA 1
ATOM 1697 C C . LEU A 1 220 ? 8.703 -19.562 -6.379 1 93.94 220 LEU A C 1
ATOM 1699 O O . LEU A 1 220 ? 9.227 -19.672 -7.492 1 93.94 220 LEU A O 1
ATOM 1703 N N . VAL A 1 221 ? 8.117 -20.578 -5.809 1 91.62 221 VAL A N 1
ATOM 1704 C CA . VAL A 1 221 ? 8.109 -21.906 -6.406 1 91.62 221 VAL A CA 1
ATOM 1705 C C . VAL A 1 221 ? 7.266 -21.891 -7.68 1 91.62 221 VAL A C 1
ATOM 1707 O O . VAL A 1 221 ? 7.688 -22.422 -8.711 1 91.62 221 VAL A O 1
ATOM 1710 N N . LYS A 1 222 ? 6.145 -21.266 -7.609 1 91.81 222 LYS A N 1
ATOM 1711 C CA . LYS A 1 222 ? 5.164 -21.422 -8.68 1 91.81 222 LYS A CA 1
ATOM 1712 C C . LYS A 1 222 ? 5.406 -20.406 -9.789 1 91.81 222 LYS A C 1
ATOM 1714 O O . LYS A 1 222 ? 5.07 -20.656 -10.953 1 91.81 222 LYS A O 1
ATOM 1719 N N . LEU A 1 223 ? 6.043 -19.312 -9.398 1 93.38 223 LEU A N 1
ATOM 1720 C CA . LEU A 1 223 ? 6.246 -18.281 -10.422 1 93.38 223 LEU A CA 1
ATOM 1721 C C . LEU A 1 223 ? 7.66 -18.359 -11 1 93.38 223 LEU A C 1
ATOM 1723 O O . LEU A 1 223 ? 8.086 -17.469 -11.727 1 93.38 223 LEU A O 1
ATOM 1727 N N . THR A 1 224 ? 8.359 -19.328 -10.68 1 91.94 224 THR A N 1
ATOM 1728 C CA . THR A 1 224 ? 9.656 -19.594 -11.289 1 91.94 224 THR A CA 1
ATOM 1729 C C . THR A 1 224 ? 9.695 -21 -11.898 1 91.94 224 THR A C 1
ATOM 1731 O O . THR A 1 224 ? 8.93 -21.875 -11.492 1 91.94 224 THR A O 1
ATOM 1734 N N . VAL A 1 225 ? 10.461 -21.219 -12.922 1 89.31 225 VAL A N 1
ATOM 1735 C CA . VAL A 1 225 ? 10.586 -22.5 -13.633 1 89.31 225 VAL A CA 1
ATOM 1736 C C . VAL A 1 225 ? 12.07 -22.859 -13.773 1 89.31 225 VAL A C 1
ATOM 1738 O O . VAL A 1 225 ? 12.938 -21.984 -13.688 1 89.31 225 VAL A O 1
ATOM 1741 N N . PRO A 1 226 ? 12.25 -24.188 -13.891 1 87.25 226 PRO A N 1
ATOM 1742 C CA . PRO A 1 226 ? 13.641 -24.562 -14.141 1 87.25 226 PRO A CA 1
ATOM 1743 C C . PRO A 1 226 ? 14.227 -23.906 -15.383 1 87.25 226 PRO A C 1
ATOM 1745 O O . PRO A 1 226 ? 13.516 -23.703 -16.375 1 87.25 226 PRO A O 1
ATOM 1748 N N . GLU A 1 227 ? 15.383 -23.266 -15.156 1 80.19 227 GLU A N 1
ATOM 1749 C CA . GLU A 1 227 ? 16.062 -22.656 -16.297 1 80.19 227 GLU A CA 1
ATOM 1750 C C . GLU A 1 227 ? 16.422 -23.719 -17.344 1 80.19 227 GLU A C 1
ATOM 1752 O O . GLU A 1 227 ? 16.984 -24.766 -17 1 80.19 227 GLU A O 1
ATOM 1757 N N . ASP A 1 228 ? 15.477 -24.219 -18.203 1 62.5 228 ASP A N 1
ATOM 1758 C CA . ASP A 1 228 ? 15.883 -25.219 -19.188 1 62.5 228 ASP A CA 1
ATOM 1759 C C . ASP A 1 228 ? 17.328 -25 -19.625 1 62.5 228 ASP A C 1
ATOM 1761 O O . ASP A 1 228 ? 17.734 -23.875 -19.922 1 62.5 228 ASP A O 1
ATOM 1765 N N . ASN A 1 229 ? 18.359 -25.734 -19.141 1 44.09 229 ASN A N 1
ATOM 1766 C CA . ASN A 1 229 ? 19.625 -25.891 -19.859 1 44.09 229 ASN A CA 1
ATOM 1767 C C . ASN A 1 229 ? 19.406 -26.031 -21.359 1 44.09 229 ASN A C 1
ATOM 1769 O O . ASN A 1 229 ? 18.453 -26.688 -21.797 1 44.09 229 ASN A O 1
ATOM 1773 N N . MET B 1 1 ? -25.219 18.328 43.25 1 29.95 1 MET B N 1
ATOM 1774 C CA . MET B 1 1 ? -24.078 17.984 42.406 1 29.95 1 MET B CA 1
ATOM 1775 C C . MET B 1 1 ? -24.422 18.219 40.938 1 29.95 1 MET B C 1
ATOM 1777 O O . MET B 1 1 ? -25.359 17.609 40.406 1 29.95 1 MET B O 1
ATOM 1781 N N . ALA B 1 2 ? -24.109 19.422 40.312 1 41.22 2 ALA B N 1
ATOM 1782 C CA . ALA B 1 2 ? -24.484 19.922 39 1 41.22 2 ALA B CA 1
ATOM 1783 C C . ALA B 1 2 ? -24 18.984 37.906 1 41.22 2 ALA B C 1
ATOM 1785 O O . ALA B 1 2 ? -22.812 18.641 37.875 1 41.22 2 ALA B O 1
ATOM 1786 N N . ILE B 1 3 ? -24.719 18.031 37.406 1 47.59 3 ILE B N 1
ATOM 1787 C CA . ILE B 1 3 ? -24.391 17.203 36.25 1 47.59 3 ILE B CA 1
ATOM 1788 C C . ILE B 1 3 ? -23.812 18.078 35.156 1 47.59 3 ILE B C 1
ATOM 1790 O O . ILE B 1 3 ? -24.453 19.031 34.719 1 47.59 3 ILE B O 1
ATOM 1794 N N . PRO B 1 4 ? -22.531 18.156 34.906 1 47.84 4 PRO B N 1
ATOM 1795 C CA . PRO B 1 4 ? -21.891 19.109 34 1 47.84 4 PRO B CA 1
ATOM 1796 C C . PRO B 1 4 ? -22.516 19.125 32.594 1 47.84 4 PRO B C 1
ATOM 1798 O O . PRO B 1 4 ? -22.875 18.062 32.094 1 47.84 4 PRO B O 1
ATOM 1801 N N . ALA B 1 5 ? -23.016 20.234 32.031 1 54.97 5 ALA B N 1
ATOM 1802 C CA . ALA B 1 5 ? -23.625 20.609 30.766 1 54.97 5 ALA B CA 1
ATOM 1803 C C . ALA B 1 5 ? -22.953 19.875 29.609 1 54.97 5 ALA B C 1
ATOM 1805 O O . ALA B 1 5 ? -23.609 19.562 28.609 1 54.97 5 ALA B O 1
ATOM 1806 N N . ARG B 1 6 ? -21.688 19.656 29.672 1 54.5 6 ARG B N 1
ATOM 1807 C CA . ARG B 1 6 ? -20.938 18.969 28.625 1 54.5 6 ARG B CA 1
ATOM 1808 C C . ARG B 1 6 ? -21.422 17.547 28.438 1 54.5 6 ARG B C 1
ATOM 1810 O O . ARG B 1 6 ? -21.375 17.016 27.328 1 54.5 6 ARG B O 1
ATOM 1817 N N . SER B 1 7 ? -22.031 16.938 29.438 1 56.59 7 SER B N 1
ATOM 1818 C CA . SER B 1 7 ? -22.516 15.555 29.406 1 56.59 7 SER B CA 1
ATOM 1819 C C . SER B 1 7 ? -23.844 15.453 28.672 1 56.59 7 SER B C 1
ATOM 1821 O O . SER B 1 7 ? -24.047 14.547 27.859 1 56.59 7 SER B O 1
ATOM 1823 N N . ILE B 1 8 ? -24.609 16.438 28.891 1 55.47 8 ILE B N 1
ATOM 1824 C CA . ILE B 1 8 ? -25.938 16.391 28.297 1 55.47 8 ILE B CA 1
ATOM 1825 C C . ILE B 1 8 ? -25.828 16.594 26.781 1 55.47 8 ILE B C 1
ATOM 1827 O O . ILE B 1 8 ? -26.516 15.914 26.016 1 55.47 8 ILE B O 1
ATOM 1831 N N . ARG B 1 9 ? -24.922 17.484 26.391 1 55.19 9 ARG B N 1
ATOM 1832 C CA . ARG B 1 9 ? -24.75 17.734 24.953 1 55.19 9 ARG B CA 1
ATOM 1833 C C . ARG B 1 9 ? -24.266 16.484 24.234 1 55.19 9 ARG B C 1
ATOM 1835 O O . ARG B 1 9 ? -24.734 16.156 23.156 1 55.19 9 ARG B O 1
ATOM 1842 N N . ARG B 1 10 ? -23.344 15.859 24.922 1 55.03 10 ARG B N 1
ATOM 1843 C CA . ARG B 1 10 ? -22.797 14.633 24.344 1 55.03 10 ARG B CA 1
ATOM 1844 C C . ARG B 1 10 ? -23.875 13.547 24.25 1 55.03 10 ARG B C 1
ATOM 1846 O O . ARG B 1 10 ? -23.969 12.844 23.25 1 55.03 10 ARG B O 1
ATOM 1853 N N . GLU B 1 11 ? -24.562 13.398 25.328 1 56.91 11 GLU B N 1
ATOM 1854 C CA . GLU B 1 11 ? -25.641 12.414 25.359 1 56.91 11 GLU B CA 1
ATOM 1855 C C . GLU B 1 11 ? -26.719 12.734 24.344 1 56.91 11 GLU B C 1
ATOM 1857 O O . GLU B 1 11 ? -27.234 11.836 23.672 1 56.91 11 GLU B O 1
ATOM 1862 N N . THR B 1 12 ? -27.141 13.992 24.312 1 57.31 12 THR B N 1
ATOM 1863 C CA . THR B 1 12 ? -28.156 14.383 23.344 1 57.31 12 THR B CA 1
ATOM 1864 C C . THR B 1 12 ? -27.656 14.164 21.922 1 57.31 12 THR B C 1
ATOM 1866 O O . THR B 1 12 ? -28.406 13.703 21.047 1 57.31 12 THR B O 1
ATOM 1869 N N . ILE B 1 13 ? -26.406 14.484 21.719 1 57.25 13 ILE B N 1
ATOM 1870 C CA . ILE B 1 13 ? -25.812 14.289 20.391 1 57.25 13 ILE B CA 1
ATOM 1871 C C . ILE B 1 13 ? -25.797 12.805 20.047 1 57.25 13 ILE B C 1
ATOM 1873 O O . ILE B 1 13 ? -26.141 12.422 18.922 1 57.25 13 ILE B O 1
ATOM 1877 N N . GLU B 1 14 ? -25.484 11.945 20.984 1 56.25 14 GLU B N 1
ATOM 1878 C CA . GLU B 1 14 ? -25.469 10.5 20.766 1 56.25 14 GLU B CA 1
ATOM 1879 C C . GLU B 1 14 ? -26.875 9.977 20.438 1 56.25 14 GLU B C 1
ATOM 1881 O O . GLU B 1 14 ? -27.031 9.094 19.594 1 56.25 14 GLU B O 1
ATOM 1886 N N . LYS B 1 15 ? -27.812 10.43 21.188 1 56.78 15 LYS B N 1
ATOM 1887 C CA . LYS B 1 15 ? -29.203 10.031 20.984 1 56.78 15 LYS B CA 1
ATOM 1888 C C . LYS B 1 15 ? -29.719 10.508 19.625 1 56.78 15 LYS B C 1
ATOM 1890 O O . LYS B 1 15 ? -30.422 9.773 18.938 1 56.78 15 LYS B O 1
ATOM 1895 N N . LEU B 1 16 ? -29.422 11.742 19.312 1 56.25 16 LEU B N 1
ATOM 1896 C CA . LEU B 1 16 ? -29.875 12.281 18.031 1 56.25 16 LEU B CA 1
ATOM 1897 C C . LEU B 1 16 ? -29.234 11.539 16.875 1 56.25 16 LEU B C 1
ATOM 1899 O O . LEU B 1 16 ? -29.891 11.289 15.852 1 56.25 16 LEU B O 1
ATOM 1903 N N . ALA B 1 17 ? -28 11.188 17.141 1 55.91 17 ALA B N 1
ATOM 1904 C CA . ALA B 1 17 ? -27.281 10.461 16.094 1 55.91 17 ALA B CA 1
ATOM 1905 C C . ALA B 1 17 ? -27.875 9.078 15.875 1 55.91 17 ALA B C 1
ATOM 1907 O O . ALA B 1 17 ? -27.719 8.484 14.805 1 55.91 17 ALA B O 1
ATOM 1908 N N . ALA B 1 18 ? -28.578 8.492 16.766 1 54.28 18 ALA B N 1
ATOM 1909 C CA . ALA B 1 18 ? -29.156 7.148 16.734 1 54.28 18 ALA B CA 1
ATOM 1910 C C . ALA B 1 18 ? -30.547 7.168 16.125 1 54.28 18 ALA B C 1
ATOM 1912 O O . ALA B 1 18 ? -31.125 6.117 15.859 1 54.28 18 ALA B O 1
ATOM 1913 N N . MET B 1 19 ? -31.203 8.195 16.031 1 56.41 19 MET B N 1
ATOM 1914 C CA . MET B 1 19 ? -32.562 8.266 15.539 1 56.41 19 MET B CA 1
ATOM 1915 C C . MET B 1 19 ? -32.625 7.922 14.055 1 56.41 19 MET B C 1
ATOM 1917 O O . MET B 1 19 ? -31.703 8.195 13.312 1 56.41 19 MET B O 1
ATOM 1921 N N . PRO B 1 20 ? -33.594 7.156 13.57 1 59.03 20 PRO B N 1
ATOM 1922 C CA . PRO B 1 20 ? -33.75 6.805 12.156 1 59.03 20 PRO B CA 1
ATOM 1923 C C . PRO B 1 20 ? -33.688 8.016 11.234 1 59.03 20 PRO B C 1
ATOM 1925 O O . PRO B 1 20 ? -34.219 9.086 11.57 1 59.03 20 PRO B O 1
ATOM 1928 N N . LEU B 1 21 ? -32.625 8.016 10.383 1 61.5 21 LEU B N 1
ATOM 1929 C CA . LEU B 1 21 ? -32.25 9.164 9.578 1 61.5 21 LEU B CA 1
ATOM 1930 C C . LEU B 1 21 ? -33.375 9.625 8.68 1 61.5 21 LEU B C 1
ATOM 1932 O O . LEU B 1 21 ? -33.906 8.844 7.895 1 61.5 21 LEU B O 1
ATOM 1936 N N . SER B 1 22 ? -34.125 10.617 9.008 1 71.38 22 SER B N 1
ATOM 1937 C CA . SER B 1 22 ? -35.031 11.305 8.094 1 71.38 22 SER B CA 1
ATOM 1938 C C . SER B 1 22 ? -34.375 11.516 6.73 1 71.38 22 SER B C 1
ATOM 1940 O O . SER B 1 22 ? -33.156 11.398 6.598 1 71.38 22 SER B O 1
ATOM 1942 N N . ALA B 1 23 ? -35.125 11.531 5.68 1 73.75 23 ALA B N 1
ATOM 1943 C CA . ALA B 1 23 ? -34.656 11.758 4.32 1 73.75 23 ALA B CA 1
ATOM 1944 C C . ALA B 1 23 ? -33.688 12.953 4.27 1 73.75 23 ALA B C 1
ATOM 1946 O O . ALA B 1 23 ? -32.688 12.93 3.553 1 73.75 23 ALA B O 1
ATOM 1947 N N . ARG B 1 24 ? -34.031 13.961 4.945 1 75.06 24 ARG B N 1
ATOM 1948 C CA . ARG B 1 24 ? -33.188 15.156 5.004 1 75.06 24 ARG B CA 1
ATOM 1949 C C . ARG B 1 24 ? -31.859 14.859 5.68 1 75.06 24 ARG B C 1
ATOM 1951 O O . ARG B 1 24 ? -30.797 15.297 5.211 1 75.06 24 ARG B O 1
ATOM 1958 N N . ARG B 1 25 ? -31.875 14.148 6.727 1 81.56 25 ARG B N 1
ATOM 1959 C CA . ARG B 1 25 ? -30.656 13.781 7.445 1 81.56 25 ARG B CA 1
ATOM 1960 C C . ARG B 1 25 ? -29.75 12.914 6.578 1 81.56 25 ARG B C 1
ATOM 1962 O O . ARG B 1 25 ? -28.516 13.078 6.594 1 81.56 25 ARG B O 1
ATOM 1969 N N . GLN B 1 26 ? -30.422 12.094 5.801 1 87 26 GLN B N 1
ATOM 1970 C CA . GLN B 1 26 ? -29.656 11.227 4.914 1 87 26 GLN B CA 1
ATOM 1971 C C . GLN B 1 26 ? -28.906 12.031 3.854 1 87 26 GLN B C 1
ATOM 1973 O O . GLN B 1 26 ? -27.766 11.727 3.521 1 87 26 GLN B O 1
ATOM 1978 N N . ARG B 1 27 ? -29.562 13.016 3.352 1 90.12 27 ARG B N 1
ATOM 1979 C CA . ARG B 1 27 ? -28.938 13.875 2.352 1 90.12 27 ARG B CA 1
ATOM 1980 C C . ARG B 1 27 ? -27.781 14.664 2.953 1 90.12 27 ARG B C 1
ATOM 1982 O O . ARG B 1 27 ? -26.734 14.797 2.332 1 90.12 27 ARG B O 1
ATOM 1989 N N . THR B 1 28 ? -28 15.195 4.148 1 93.06 28 THR B N 1
ATOM 1990 C CA . THR B 1 28 ? -26.953 15.938 4.844 1 93.06 28 THR B CA 1
ATOM 1991 C C . THR B 1 28 ? -25.75 15.039 5.113 1 93.06 28 THR B C 1
ATOM 1993 O O . THR B 1 28 ? -24.609 15.43 4.867 1 93.06 28 THR B O 1
ATOM 1996 N N . ARG B 1 29 ? -26.078 13.922 5.598 1 95.06 29 ARG B N 1
ATOM 1997 C CA . ARG B 1 29 ? -25.016 12.953 5.887 1 95.06 29 ARG B CA 1
ATOM 1998 C C . ARG B 1 29 ? -24.234 12.609 4.629 1 95.06 29 ARG B C 1
ATOM 2000 O O . ARG B 1 29 ? -23 12.586 4.652 1 95.06 29 ARG B O 1
ATOM 2007 N N . ALA B 1 30 ? -24.906 12.398 3.551 1 95.19 30 ALA B N 1
ATOM 2008 C CA . ALA B 1 30 ? -24.25 12.055 2.287 1 95.19 30 ALA B CA 1
ATOM 2009 C C . ALA B 1 30 ? -23.359 13.195 1.805 1 95.19 30 ALA B C 1
ATOM 2011 O O . ALA B 1 30 ? -22.266 12.953 1.287 1 95.19 30 ALA B O 1
ATOM 2012 N N . LYS B 1 31 ? -23.812 14.359 1.952 1 96.81 31 LYS B N 1
ATOM 2013 C CA . LYS B 1 31 ? -23.031 15.523 1.529 1 96.81 31 LYS B CA 1
ATOM 2014 C C . LYS B 1 31 ? -21.781 15.688 2.387 1 96.81 31 LYS B C 1
ATOM 2016 O O . LYS B 1 31 ? -20.719 16.047 1.881 1 96.81 31 LYS B O 1
ATOM 2021 N N . LEU B 1 32 ? -21.953 15.461 3.664 1 97.88 32 LEU B N 1
ATOM 2022 C CA . LEU B 1 32 ? -20.812 15.547 4.566 1 97.88 32 LEU B CA 1
ATOM 2023 C C . LEU B 1 32 ? -19.781 14.469 4.23 1 97.88 32 LEU B C 1
ATOM 2025 O O . LEU B 1 32 ? -18.578 14.75 4.184 1 97.88 32 LEU B O 1
ATOM 2029 N N . LEU B 1 33 ? -20.266 13.305 3.98 1 97.44 33 LEU B N 1
ATOM 2030 C CA . LEU B 1 33 ? -19.375 12.203 3.635 1 97.44 33 LEU B CA 1
ATOM 2031 C C . LEU B 1 33 ? -18.656 12.484 2.318 1 97.44 33 LEU B C 1
ATOM 2033 O O . LEU B 1 33 ? -17.469 12.219 2.189 1 97.44 33 LEU B O 1
ATOM 2037 N N . GLN B 1 34 ? -19.375 13.023 1.38 1 97.38 34 GLN B N 1
ATOM 2038 C CA . GLN B 1 34 ? -18.781 13.367 0.098 1 97.38 34 GLN B CA 1
ATOM 2039 C C . GLN B 1 34 ? -17.703 14.445 0.266 1 97.38 34 GLN B C 1
ATOM 2041 O O . GLN B 1 34 ? -16.625 14.352 -0.314 1 97.38 34 GLN B O 1
ATOM 2046 N N . ALA B 1 35 ? -18.016 15.438 1.028 1 98.25 35 ALA B N 1
ATOM 2047 C CA . ALA B 1 35 ? -17.062 16.5 1.315 1 98.25 35 ALA B CA 1
ATOM 2048 C C . ALA B 1 35 ? -15.812 15.953 1.998 1 98.25 35 ALA B C 1
ATOM 2050 O O . ALA B 1 35 ? -14.688 16.328 1.643 1 98.25 35 ALA B O 1
ATOM 2051 N N . GLY B 1 36 ? -16.031 15.125 2.975 1 97.88 36 GLY B N 1
ATOM 2052 C CA . GLY B 1 36 ? -14.914 14.5 3.656 1 97.88 36 GLY B CA 1
ATOM 2053 C C . GLY B 1 36 ? -14.031 13.688 2.73 1 97.88 36 GLY B C 1
ATOM 2054 O O . GLY B 1 36 ? -12.805 13.75 2.818 1 97.88 36 GLY B O 1
ATOM 2055 N N . SER B 1 37 ? -14.688 12.922 1.877 1 97 37 SER B N 1
ATOM 2056 C CA . SER B 1 37 ? -13.938 12.125 0.911 1 97 37 SER B CA 1
ATOM 2057 C C . SER B 1 37 ? -13.047 13 0.042 1 97 37 SER B C 1
ATOM 2059 O O . SER B 1 37 ? -11.867 12.688 -0.152 1 97 37 SER B O 1
ATOM 2061 N N . LEU B 1 38 ? -13.578 14.062 -0.466 1 97.06 38 LEU B N 1
ATOM 2062 C CA . LEU B 1 38 ? -12.828 15 -1.299 1 97.06 38 LEU B CA 1
ATOM 2063 C C . LEU B 1 38 ? -11.648 15.586 -0.53 1 97.06 38 LEU B C 1
ATOM 2065 O O . LEU B 1 38 ? -10.539 15.656 -1.058 1 97.06 38 LEU B O 1
ATOM 2069 N N . LEU B 1 39 ? -11.852 15.914 0.701 1 97.06 39 LEU B N 1
ATOM 2070 C CA . LEU B 1 39 ? -10.82 16.547 1.517 1 97.06 39 LEU B CA 1
ATOM 2071 C C . LEU B 1 39 ? -9.75 15.539 1.923 1 97.06 39 LEU B C 1
ATOM 2073 O O . LEU B 1 39 ? -8.562 15.867 1.942 1 97.06 39 LEU B O 1
ATOM 2077 N N . PHE B 1 40 ? -10.195 14.32 2.246 1 95.5 40 PHE B N 1
ATOM 2078 C CA . PHE B 1 40 ? -9.234 13.281 2.613 1 95.5 40 PHE B CA 1
ATOM 2079 C C . PHE B 1 40 ? -8.32 12.953 1.438 1 95.5 40 PHE B C 1
ATOM 2081 O O . PHE B 1 40 ? -7.133 12.688 1.626 1 95.5 40 PHE B O 1
ATOM 2088 N N . VAL B 1 41 ? -8.859 12.945 0.274 1 94.56 41 VAL B N 1
ATOM 2089 C CA . VAL B 1 41 ? -8.07 12.703 -0.929 1 94.56 41 VAL B CA 1
ATOM 2090 C C . VAL B 1 41 ? -7.082 13.844 -1.141 1 94.56 41 VAL B C 1
ATOM 2092 O O . VAL B 1 41 ? -5.918 13.617 -1.473 1 94.56 41 VAL B O 1
ATOM 2095 N N . LYS B 1 42 ? -7.469 15.023 -0.878 1 92.38 42 LYS B N 1
ATOM 2096 C CA . LYS B 1 42 ? -6.68 16.219 -1.178 1 92.38 42 LYS B CA 1
ATOM 2097 C C . LYS B 1 42 ? -5.625 16.453 -0.103 1 92.38 42 LYS B C 1
ATOM 2099 O O . LYS B 1 42 ? -4.469 16.75 -0.416 1 92.38 42 LYS B O 1
ATOM 2104 N N . LYS B 1 43 ? -5.973 16.266 1.165 1 90.69 43 LYS B N 1
ATOM 2105 C CA . LYS B 1 43 ? -5.023 16.719 2.176 1 90.69 43 LYS B CA 1
ATOM 2106 C C . LYS B 1 43 ? -4.902 15.719 3.314 1 90.69 43 LYS B C 1
ATOM 2108 O O . LYS B 1 43 ? -4.223 15.977 4.309 1 90.69 43 LYS B O 1
ATOM 2113 N N . GLY B 1 44 ? -5.551 14.602 3.217 1 92.44 44 GLY B N 1
ATOM 2114 C CA . GLY B 1 44 ? -5.418 13.547 4.211 1 92.44 44 GLY B CA 1
ATOM 2115 C C . GLY B 1 44 ? -6.352 13.727 5.395 1 92.44 44 GLY B C 1
ATOM 2116 O O . GLY B 1 44 ? -6.934 14.797 5.582 1 92.44 44 GLY B O 1
ATOM 2117 N N . ILE B 1 45 ? -6.492 12.688 6.191 1 92.69 45 ILE B N 1
ATOM 2118 C CA . ILE B 1 45 ? -7.375 12.68 7.352 1 92.69 45 ILE B CA 1
ATOM 2119 C C . ILE B 1 45 ? -6.84 13.641 8.414 1 92.69 45 ILE B C 1
ATOM 2121 O O . ILE B 1 45 ? -7.59 14.461 8.945 1 92.69 45 ILE B O 1
ATOM 2125 N N . LEU B 1 46 ? -5.566 13.547 8.719 1 88.62 46 LEU B N 1
ATOM 2126 C CA . LEU B 1 46 ? -4.969 14.344 9.781 1 88.62 46 LEU B CA 1
ATOM 2127 C C . LEU B 1 46 ? -4.922 15.82 9.391 1 88.62 46 LEU B C 1
ATOM 2129 O O . LEU B 1 46 ? -4.832 16.688 10.258 1 88.62 46 LEU B O 1
ATOM 2133 N N . GLY B 1 47 ? -5.023 16.078 8.125 1 89.5 47 GLY B N 1
ATOM 2134 C CA . GLY B 1 47 ? -5.016 17.453 7.637 1 89.5 47 GLY B CA 1
ATOM 2135 C C . GLY B 1 47 ? -6.406 18.031 7.48 1 89.5 47 GLY B C 1
ATOM 2136 O O . GLY B 1 47 ? -6.562 19.156 6.996 1 89.5 47 GLY B O 1
ATOM 2137 N N . THR B 1 48 ? -7.406 17.297 7.812 1 94.88 48 THR B N 1
ATOM 2138 C CA . THR B 1 48 ? -8.789 17.719 7.625 1 94.88 48 THR B CA 1
ATOM 2139 C C . THR B 1 48 ? -9.5 17.875 8.969 1 94.88 48 THR B C 1
ATOM 2141 O O . THR B 1 48 ? -9.461 16.969 9.805 1 94.88 48 THR B O 1
ATOM 2144 N N . SER B 1 49 ? -10.086 19.031 9.188 1 95.69 49 SER B N 1
ATOM 2145 C CA . SER B 1 49 ? -10.844 19.281 10.414 1 95.69 49 SER B CA 1
ATOM 2146 C C . SER B 1 49 ? -12.344 19.172 10.164 1 95.69 49 SER B C 1
ATOM 2148 O O . SER B 1 49 ? -12.789 19.141 9.016 1 95.69 49 SER B O 1
ATOM 2150 N N . VAL B 1 50 ? -13.062 19.094 11.266 1 97.38 50 VAL B N 1
ATOM 2151 C CA . VAL B 1 50 ? -14.516 19.125 11.172 1 97.38 50 VAL B CA 1
ATOM 2152 C C . VAL B 1 50 ? -14.961 20.422 10.492 1 97.38 50 VAL B C 1
ATOM 2154 O O . VAL B 1 50 ? -15.867 20.406 9.656 1 97.38 50 VAL B O 1
ATOM 2157 N N . GLY B 1 51 ? -14.297 21.516 10.852 1 97.69 51 GLY B N 1
ATOM 2158 C CA . GLY B 1 51 ? -14.586 22.781 10.211 1 97.69 51 GLY B CA 1
ATOM 2159 C C . GLY B 1 51 ? -14.391 22.75 8.703 1 97.69 51 GLY B C 1
ATOM 2160 O O . GLY B 1 51 ? -15.227 23.266 7.957 1 97.69 51 GLY B O 1
ATOM 2161 N N . ASP B 1 52 ? -13.359 22.172 8.258 1 97.5 52 ASP B N 1
ATOM 2162 C CA . ASP B 1 52 ? -13.086 22.031 6.828 1 97.5 52 ASP B CA 1
ATOM 2163 C C . ASP B 1 52 ? -14.211 21.281 6.125 1 97.5 52 ASP B C 1
ATOM 2165 O O . ASP B 1 52 ? -14.656 21.672 5.047 1 97.5 52 ASP B O 1
ATOM 2169 N N . ILE B 1 53 ? -14.633 20.125 6.695 1 98.38 53 ILE B N 1
ATOM 2170 C CA . ILE B 1 53 ? -15.664 19.281 6.113 1 98.38 53 ILE B CA 1
ATOM 2171 C C . ILE B 1 53 ? -16.969 20.047 5.996 1 98.38 53 ILE B C 1
ATOM 2173 O O . ILE B 1 53 ? -17.625 20.031 4.945 1 98.38 53 ILE B O 1
ATOM 2177 N N . CYS B 1 54 ? -17.328 20.766 7.02 1 98.25 54 CYS B N 1
ATOM 2178 C CA . CYS B 1 54 ? -18.562 21.547 7.02 1 98.25 54 CYS B CA 1
ATOM 2179 C C . CYS B 1 54 ? -18.5 22.656 5.977 1 98.25 54 CYS B C 1
ATOM 2181 O O . CYS B 1 54 ? -19.469 22.875 5.238 1 98.25 54 CYS B O 1
ATOM 2183 N N . GLU B 1 55 ? -17.391 23.328 5.965 1 98.06 55 GLU B N 1
ATOM 2184 C CA . GLU B 1 55 ? -17.219 24.391 4.984 1 98.06 55 GLU B CA 1
ATOM 2185 C C . GLU B 1 55 ? -17.344 23.859 3.561 1 98.06 55 GLU B C 1
ATOM 2187 O O . GLU B 1 55 ? -18.047 24.453 2.732 1 98.06 55 GLU B O 1
ATOM 2192 N N . GLU B 1 56 ? -16.734 22.797 3.273 1 97.94 56 GLU B N 1
ATOM 2193 C CA . GLU B 1 56 ? -16.781 22.172 1.953 1 97.94 56 GLU B CA 1
ATOM 2194 C C . GLU B 1 56 ? -18.203 21.734 1.61 1 97.94 56 GLU B C 1
ATOM 2196 O O . GLU B 1 56 ? -18.625 21.812 0.455 1 97.94 56 GLU B O 1
ATOM 2201 N N . ALA B 1 57 ? -18.906 21.234 2.586 1 97.62 57 ALA B N 1
ATOM 2202 C CA . ALA B 1 57 ? -20.25 20.703 2.379 1 97.62 57 ALA B CA 1
ATOM 2203 C C . ALA B 1 57 ? -21.281 21.828 2.383 1 97.62 57 ALA B C 1
ATOM 2205 O O . ALA B 1 57 ? -22.438 21.609 2.012 1 97.62 57 ALA B O 1
ATOM 2206 N N . GLY B 1 58 ? -20.922 22.969 2.85 1 97.06 58 GLY B N 1
ATOM 2207 C CA . GLY B 1 58 ? -21.844 24.109 2.906 1 97.06 58 GLY B CA 1
ATOM 2208 C C . GLY B 1 58 ? -22.75 24.078 4.117 1 97.06 58 GLY B C 1
ATOM 2209 O O . GLY B 1 58 ? -23.922 24.469 4.031 1 97.06 58 GLY B O 1
ATOM 2210 N N . PHE B 1 59 ? -22.297 23.547 5.156 1 96.56 59 PHE B N 1
ATOM 2211 C CA . PHE B 1 59 ? -23.094 23.438 6.367 1 96.56 59 PHE B CA 1
ATOM 2212 C C . PHE B 1 59 ? -22.375 24.078 7.551 1 96.56 59 PHE B C 1
ATOM 2214 O O . PHE B 1 59 ? -21.188 24.391 7.465 1 96.56 59 PHE B O 1
ATOM 2221 N N . SER B 1 60 ? -23.109 24.266 8.586 1 93.5 60 SER B N 1
ATOM 2222 C CA . SER B 1 60 ? -22.531 24.672 9.859 1 93.5 60 SER B CA 1
ATOM 2223 C C . SER B 1 60 ? -21.922 23.484 10.602 1 93.5 60 SER B C 1
ATOM 2225 O O . SER B 1 60 ? -22.203 22.328 10.258 1 93.5 60 SER B O 1
ATOM 2227 N N . ARG B 1 61 ? -21.109 23.75 11.625 1 94.56 61 ARG B N 1
ATOM 2228 C CA . ARG B 1 61 ? -20.516 22.703 12.453 1 94.56 61 ARG B CA 1
ATOM 2229 C C . ARG B 1 61 ? -21.578 21.906 13.18 1 94.56 61 ARG B C 1
ATOM 2231 O O . ARG B 1 61 ? -21.391 20.734 13.477 1 94.56 61 ARG B O 1
ATOM 2238 N N . GLY B 1 62 ? -22.734 22.594 13.43 1 93.31 62 GLY B N 1
ATOM 2239 C CA . GLY B 1 62 ? -23.844 21.922 14.078 1 93.31 62 GLY B CA 1
ATOM 2240 C C . GLY B 1 62 ? -24.375 20.75 13.273 1 93.31 62 GLY B C 1
ATOM 2241 O O . GLY B 1 62 ? -24.734 19.719 13.844 1 93.31 62 GLY B O 1
ATOM 2242 N N . ALA B 1 63 ? -24.391 20.969 12.055 1 93.88 63 ALA B N 1
ATOM 2243 C CA . ALA B 1 63 ? -24.859 19.906 11.164 1 93.88 63 ALA B CA 1
ATOM 2244 C C . ALA B 1 63 ? -23.984 18.656 11.305 1 93.88 63 ALA B C 1
ATOM 2246 O O . ALA B 1 63 ? -24.5 17.531 11.258 1 93.88 63 ALA B O 1
ATOM 2247 N N . PHE B 1 64 ? -22.641 18.844 11.414 1 96.88 64 PHE B N 1
ATOM 2248 C CA . PHE B 1 64 ? -21.734 17.719 11.609 1 96.88 64 PHE B CA 1
ATOM 2249 C C . PHE B 1 64 ? -22.078 16.953 12.883 1 96.88 64 PHE B C 1
ATOM 2251 O O . PHE B 1 64 ? -22.25 15.734 12.859 1 96.88 64 PHE B O 1
ATOM 2258 N N . TYR B 1 65 ? -22.266 17.625 13.891 1 94.62 65 TYR B N 1
ATOM 2259 C CA . TYR B 1 65 ? -22.438 17 15.203 1 94.62 65 TYR B CA 1
ATOM 2260 C C . TYR B 1 65 ? -23.859 16.484 15.375 1 94.62 65 TYR B C 1
ATOM 2262 O O . TYR B 1 65 ? -24.125 15.68 16.281 1 94.62 65 TYR B O 1
ATOM 2270 N N . SER B 1 66 ? -24.766 16.906 14.57 1 94.19 66 SER B N 1
ATOM 2271 C CA . SER B 1 66 ? -26.094 16.297 14.531 1 94.19 66 SER B CA 1
ATOM 2272 C C . SER B 1 66 ? -26.062 14.938 13.859 1 94.19 66 SER B C 1
ATOM 2274 O O . SER B 1 66 ? -26.969 14.125 14.039 1 94.19 66 SER B O 1
ATOM 2276 N N . ASN B 1 67 ? -24.984 14.695 13.102 1 94.94 67 ASN B N 1
ATOM 2277 C CA . ASN B 1 67 ? -24.891 13.461 12.328 1 94.94 67 ASN B CA 1
ATOM 2278 C C . ASN B 1 67 ? -23.797 12.547 12.867 1 94.94 67 ASN B C 1
ATOM 2280 O O . ASN B 1 67 ? -23.891 11.32 12.758 1 94.94 67 ASN B O 1
ATOM 2284 N N . PHE B 1 68 ? -22.734 13.125 13.344 1 96.25 68 PHE B N 1
ATOM 2285 C CA . PHE B 1 68 ? -21.578 12.359 13.812 1 96.25 68 PHE B CA 1
ATOM 2286 C C . PHE B 1 68 ? -21.125 12.844 15.18 1 96.25 68 PHE B C 1
ATOM 2288 O O . PHE B 1 68 ? -21.031 14.055 15.422 1 96.25 68 PHE B O 1
ATOM 2295 N N . THR B 1 69 ? -20.734 11.844 16.031 1 94.69 69 THR B N 1
ATOM 2296 C CA . THR B 1 69 ? -20.344 12.172 17.391 1 94.69 69 THR B CA 1
ATOM 2297 C C . THR B 1 69 ? -18.969 12.859 17.406 1 94.69 69 THR B C 1
ATO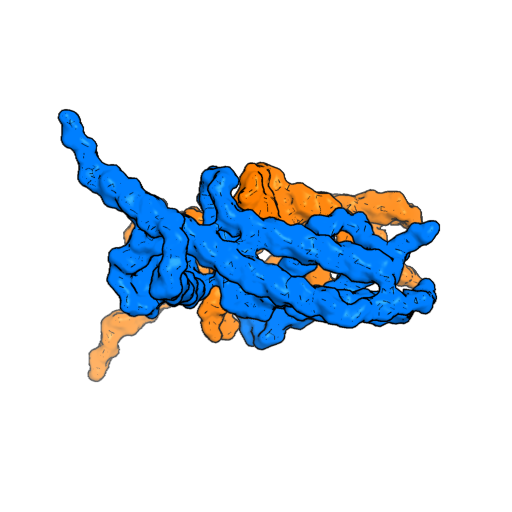M 2299 O O . THR B 1 69 ? -18.719 13.734 18.234 1 94.69 69 THR B O 1
ATOM 2302 N N . ASP B 1 70 ? -18.062 12.414 16.594 1 93.81 70 ASP B N 1
ATOM 2303 C CA . ASP B 1 70 ? -16.719 12.961 16.469 1 93.81 70 ASP B CA 1
ATOM 2304 C C . ASP B 1 70 ? -16.094 12.578 15.133 1 93.81 70 ASP B C 1
ATOM 2306 O O . ASP B 1 70 ? -16.734 11.938 14.297 1 93.81 70 ASP B O 1
ATOM 2310 N N . MET B 1 71 ? -14.984 12.992 14.977 1 93 71 MET B N 1
ATOM 2311 C CA . MET B 1 71 ? -14.273 12.742 13.727 1 93 71 MET B CA 1
ATOM 2312 C C . MET B 1 71 ? -14.062 11.25 13.516 1 93 71 MET B C 1
ATOM 2314 O O . MET B 1 71 ? -14.125 10.766 12.383 1 93 71 MET B O 1
ATOM 2318 N N . GLU B 1 72 ? -13.828 10.516 14.539 1 90 72 GLU B N 1
ATOM 2319 C CA . GLU B 1 72 ? -13.641 9.078 14.422 1 90 72 GLU B CA 1
ATOM 2320 C C . GLU B 1 72 ? -14.898 8.398 13.883 1 90 72 GLU B C 1
ATOM 2322 O O . GLU B 1 72 ? -14.82 7.543 13 1 90 72 GLU B O 1
ATOM 2327 N N . HIS B 1 73 ? -15.969 8.75 14.43 1 92.06 73 HIS B N 1
ATOM 2328 C CA . HIS B 1 73 ? -17.25 8.242 13.945 1 92.06 73 HIS B CA 1
ATOM 2329 C C . HIS B 1 73 ? -17.453 8.594 12.469 1 92.06 73 HIS B C 1
ATOM 2331 O O . HIS B 1 73 ? -17.938 7.77 11.695 1 92.06 73 HIS B O 1
ATOM 2337 N N . PHE B 1 74 ? -17.141 9.781 12.117 1 95.25 74 PHE B N 1
ATOM 2338 C CA . PHE B 1 74 ? -17.25 10.227 10.734 1 95.25 74 PHE B CA 1
ATOM 2339 C C . PHE B 1 74 ? -16.391 9.375 9.82 1 95.25 74 PHE B C 1
ATOM 2341 O O . PHE B 1 74 ? -16.844 8.914 8.773 1 95.25 74 PHE B O 1
ATOM 2348 N N . ILE B 1 75 ? -15.117 9.18 10.18 1 94 75 ILE B N 1
ATOM 2349 C CA . ILE B 1 75 ? -14.172 8.398 9.398 1 94 75 ILE B CA 1
ATOM 2350 C C . ILE B 1 75 ? -14.695 6.973 9.219 1 94 75 ILE B C 1
ATOM 2352 O O . ILE B 1 75 ? -14.641 6.414 8.125 1 94 75 ILE B O 1
ATOM 2356 N N . GLN B 1 76 ? -15.211 6.43 10.25 1 91.94 76 GLN B N 1
ATOM 2357 C CA . GLN B 1 76 ? -15.789 5.09 10.188 1 91.94 76 GLN B CA 1
ATOM 2358 C C . GLN B 1 76 ? -16.953 5.043 9.195 1 91.94 76 GLN B C 1
ATOM 2360 O O . GLN B 1 76 ? -17.047 4.113 8.391 1 91.94 76 GLN B O 1
ATOM 2365 N N . ALA B 1 77 ? -17.781 5.992 9.312 1 93.44 77 ALA B N 1
ATOM 2366 C CA . ALA B 1 77 ? -18.938 6.047 8.43 1 93.44 77 ALA B CA 1
ATOM 2367 C C . ALA B 1 77 ? -18.5 6.188 6.969 1 93.44 77 ALA B C 1
ATOM 2369 O O . ALA B 1 77 ? -19.094 5.57 6.078 1 93.44 77 ALA B O 1
ATOM 2370 N N . LEU B 1 78 ? -17.562 7.008 6.746 1 95.06 78 LEU B N 1
ATOM 2371 C CA . LEU B 1 78 ? -17.047 7.199 5.395 1 95.06 78 LEU B CA 1
ATOM 2372 C C . LEU B 1 78 ? -16.453 5.902 4.852 1 95.06 78 LEU B C 1
ATOM 2374 O O . LEU B 1 78 ? -16.703 5.535 3.703 1 95.06 78 LEU B O 1
ATOM 2378 N N . ALA B 1 79 ? -15.672 5.262 5.652 1 92.81 79 ALA B N 1
ATOM 2379 C CA . ALA B 1 79 ? -15.102 3.979 5.25 1 92.81 79 ALA B CA 1
ATOM 2380 C C . ALA B 1 79 ? -16.188 2.967 4.918 1 92.81 79 ALA B C 1
ATOM 2382 O O . ALA B 1 79 ? -16.125 2.287 3.893 1 92.81 79 ALA B O 1
ATOM 2383 N N . ASP B 1 80 ? -17.141 2.873 5.766 1 90.75 80 ASP B N 1
ATOM 2384 C CA . ASP B 1 80 ? -18.25 1.955 5.555 1 90.75 80 ASP B CA 1
ATOM 2385 C C . ASP B 1 80 ? -18.969 2.256 4.238 1 90.75 80 ASP B C 1
ATOM 2387 O O . ASP B 1 80 ? -19.344 1.339 3.502 1 90.75 80 ASP B O 1
ATOM 2391 N N . ASP B 1 81 ? -19.188 3.508 4.055 1 91.44 81 ASP B N 1
ATOM 2392 C CA . ASP B 1 81 ? -19.844 3.928 2.82 1 91.44 81 ASP B CA 1
ATOM 2393 C C . ASP B 1 81 ? -19.016 3.533 1.597 1 91.44 81 ASP B C 1
ATOM 2395 O O . ASP B 1 81 ? -19.562 3.045 0.606 1 91.44 81 ASP B O 1
ATOM 2399 N N . GLN B 1 82 ? -17.75 3.748 1.616 1 91.94 82 GLN B N 1
ATOM 2400 C CA . GLN B 1 82 ? -16.859 3.428 0.504 1 91.94 82 GLN B CA 1
ATOM 2401 C C . GLN B 1 82 ? -16.828 1.925 0.239 1 91.94 82 GLN B C 1
ATOM 2403 O O . GLN B 1 82 ? -16.953 1.489 -0.907 1 91.94 82 GLN B O 1
ATOM 2408 N N . TRP B 1 83 ? -16.703 1.091 1.23 1 90.69 83 TRP B N 1
ATOM 2409 C CA . TRP B 1 83 ? -16.641 -0.36 1.085 1 90.69 83 TRP B CA 1
ATOM 2410 C C . TRP B 1 83 ? -17.984 -0.922 0.66 1 90.69 83 TRP B C 1
ATOM 2412 O O . TRP B 1 83 ? -18.062 -1.906 -0.081 1 90.69 83 TRP B O 1
ATOM 2422 N N . GLY B 1 84 ? -19.078 -0.306 1.233 1 87.62 84 GLY B N 1
ATOM 2423 C CA . GLY B 1 84 ? -20.406 -0.703 0.791 1 87.62 84 GLY B CA 1
ATOM 2424 C C . GLY B 1 84 ? -20.609 -0.531 -0.702 1 87.62 84 GLY B C 1
ATOM 2425 O O . GLY B 1 84 ? -21.172 -1.405 -1.36 1 87.62 84 GLY B O 1
ATOM 2426 N N . ARG B 1 85 ? -20.156 0.544 -1.222 1 88.38 85 ARG B N 1
ATOM 2427 C CA . ARG B 1 85 ? -20.266 0.813 -2.652 1 88.38 85 ARG B CA 1
ATOM 2428 C C . ARG B 1 85 ? -19.453 -0.192 -3.465 1 88.38 85 ARG B C 1
ATOM 2430 O O . ARG B 1 85 ? -19.922 -0.684 -4.496 1 88.38 85 ARG B O 1
ATOM 2437 N N . ILE B 1 86 ? -18.359 -0.539 -3.01 1 90.69 86 ILE B N 1
ATOM 2438 C CA . ILE B 1 86 ? -17.469 -1.421 -3.75 1 90.69 86 ILE B CA 1
ATOM 2439 C C . ILE B 1 86 ? -18 -2.852 -3.701 1 90.69 86 ILE B C 1
ATOM 2441 O O . ILE B 1 86 ? -17.859 -3.609 -4.664 1 90.69 86 ILE B O 1
ATOM 2445 N N . LEU B 1 87 ? -18.594 -3.18 -2.586 1 90.06 87 LEU B N 1
ATOM 2446 C CA . LEU B 1 87 ? -19.156 -4.52 -2.449 1 90.06 87 LEU B CA 1
ATOM 2447 C C . LEU B 1 87 ? -20.219 -4.777 -3.523 1 90.06 87 LEU B C 1
ATOM 2449 O O . LEU B 1 87 ? -20.281 -5.871 -4.082 1 90.06 87 LEU B O 1
ATOM 2453 N N . THR B 1 88 ? -20.984 -3.791 -3.814 1 88 88 THR B N 1
ATOM 2454 C CA . THR B 1 88 ? -22 -3.918 -4.844 1 88 88 THR B CA 1
ATOM 2455 C C . THR B 1 88 ? -21.375 -4.121 -6.215 1 88 88 THR B C 1
ATOM 2457 O O . THR B 1 88 ? -21.828 -4.965 -6.996 1 88 88 THR B O 1
ATOM 2460 N N . THR B 1 89 ? -20.391 -3.402 -6.492 1 87.19 89 THR B N 1
ATOM 2461 C CA . THR B 1 89 ? -19.672 -3.537 -7.75 1 87.19 89 THR B CA 1
ATOM 2462 C C . THR B 1 89 ? -19.062 -4.926 -7.875 1 87.19 89 THR B C 1
ATOM 2464 O O . THR B 1 89 ? -19.031 -5.508 -8.961 1 87.19 89 THR B O 1
ATOM 2467 N N . THR B 1 90 ? -18.453 -5.398 -6.746 1 90.19 90 THR B N 1
ATOM 2468 C CA . THR B 1 90 ? -17.875 -6.734 -6.715 1 90.19 90 THR B CA 1
ATOM 2469 C C . THR B 1 90 ? -18.906 -7.785 -7.09 1 90.19 90 THR B C 1
ATOM 2471 O O . THR B 1 90 ? -18.672 -8.625 -7.961 1 90.19 90 THR B O 1
ATOM 2474 N N . ILE B 1 91 ? -20.062 -7.723 -6.5 1 88.62 91 ILE B N 1
ATOM 2475 C CA . ILE B 1 91 ? -21.141 -8.68 -6.742 1 88.62 91 ILE B CA 1
ATOM 2476 C C . ILE B 1 91 ? -21.578 -8.609 -8.203 1 88.62 91 ILE B C 1
ATOM 2478 O O . ILE B 1 91 ? -21.703 -9.641 -8.867 1 88.62 91 ILE B O 1
ATOM 2482 N N . ASP B 1 92 ? -21.703 -7.438 -8.711 1 89.31 92 ASP B N 1
ATOM 2483 C CA . ASP B 1 92 ? -22.156 -7.238 -10.086 1 89.31 92 ASP B CA 1
ATOM 2484 C C . ASP B 1 92 ? -21.141 -7.793 -11.078 1 89.31 92 ASP B C 1
ATOM 2486 O O . ASP B 1 92 ? -21.5 -8.375 -12.102 1 89.31 92 ASP B O 1
ATOM 2490 N N . ALA B 1 93 ? -19.906 -7.531 -10.773 1 90.25 93 ALA B N 1
ATOM 2491 C CA . ALA B 1 93 ? -18.828 -7.977 -11.656 1 90.25 93 ALA B CA 1
ATOM 2492 C C . ALA B 1 93 ? -18.797 -9.5 -11.758 1 90.25 93 ALA B C 1
ATOM 2494 O O . ALA B 1 93 ? -18.453 -10.047 -12.812 1 90.25 93 ALA B O 1
ATOM 2495 N N . PHE B 1 94 ? -19.141 -10.211 -10.68 1 91.5 94 PHE B N 1
ATOM 2496 C CA . PHE B 1 94 ? -19.062 -11.664 -10.664 1 91.5 94 PHE B CA 1
ATOM 2497 C C . PHE B 1 94 ? -20.406 -12.281 -11.023 1 91.5 94 PHE B C 1
ATOM 2499 O O . PHE B 1 94 ? -20.484 -13.477 -11.328 1 91.5 94 PHE B O 1
ATOM 2506 N N . ALA B 1 95 ? -21.531 -11.586 -10.906 1 84.44 95 ALA B N 1
ATOM 2507 C CA . ALA B 1 95 ? -22.875 -12.086 -11.188 1 84.44 95 ALA B CA 1
ATOM 2508 C C . ALA B 1 95 ? -23.047 -12.375 -12.68 1 84.44 95 ALA B C 1
ATOM 2510 O O . ALA B 1 95 ? -23.891 -13.203 -13.062 1 84.44 95 ALA B O 1
ATOM 2511 N N . THR B 1 96 ? -22.328 -11.719 -13.484 1 70.62 96 THR B N 1
ATOM 2512 C CA . THR B 1 96 ? -22.562 -11.938 -14.906 1 70.62 96 THR B CA 1
ATOM 2513 C C . THR B 1 96 ? -22.375 -13.406 -15.266 1 70.62 96 THR B C 1
ATOM 2515 O O . THR B 1 96 ? -21.984 -14.211 -14.422 1 70.62 96 THR B O 1
ATOM 2518 N N . GLU B 1 97 ? -22.391 -13.719 -16.578 1 67.94 97 GLU B N 1
ATOM 2519 C CA . GLU B 1 97 ? -22.406 -15.07 -17.125 1 67.94 97 GLU B CA 1
ATOM 2520 C C . GLU B 1 97 ? -21.234 -15.891 -16.609 1 67.94 97 GLU B C 1
ATOM 2522 O O . GLU B 1 97 ? -20.188 -15.336 -16.281 1 67.94 97 GLU B O 1
ATOM 2527 N N . ASP B 1 98 ? -21.547 -17.188 -16.406 1 72.31 98 ASP B N 1
ATOM 2528 C CA . ASP B 1 98 ? -20.578 -18.188 -15.984 1 72.31 98 ASP B CA 1
ATOM 2529 C C . ASP B 1 98 ? -19.359 -18.188 -16.906 1 72.31 98 ASP B C 1
ATOM 2531 O O . ASP B 1 98 ? -19.469 -17.797 -18.078 1 72.31 98 ASP B O 1
ATOM 2535 N N . ILE B 1 99 ? -18.281 -18.281 -16.281 1 73.69 99 ILE B N 1
ATOM 2536 C CA . ILE B 1 99 ? -17.078 -18.547 -17.078 1 73.69 99 ILE B CA 1
ATOM 2537 C C . ILE B 1 99 ? -17.172 -19.938 -17.688 1 73.69 99 ILE B C 1
ATOM 2539 O O . ILE B 1 99 ? -17.453 -20.922 -16.984 1 73.69 99 ILE B O 1
ATOM 2543 N N . PRO B 1 100 ? -17.234 -20 -19.016 1 66.12 100 PRO B N 1
ATOM 2544 C CA . PRO B 1 100 ? -17.359 -21.344 -19.609 1 66.12 100 PRO B CA 1
ATOM 2545 C C . PRO B 1 100 ? -16.359 -22.344 -19.031 1 66.12 100 PRO B C 1
ATOM 2547 O O . PRO B 1 100 ? -15.203 -21.984 -18.766 1 66.12 100 PRO B O 1
ATOM 2550 N N . LEU B 1 101 ? -17.016 -23.391 -18.516 1 60.12 101 LEU B N 1
ATOM 2551 C CA . LEU B 1 101 ? -16.156 -24.531 -18.188 1 60.12 101 LEU B CA 1
ATOM 2552 C C . LEU B 1 101 ? -15.398 -25 -19.422 1 60.12 101 LEU B C 1
ATOM 2554 O O . LEU B 1 101 ? -15.992 -25.188 -20.484 1 60.12 101 LEU B O 1
ATOM 2558 N N . ILE B 1 102 ? -14.312 -24.625 -19.656 1 55.16 102 ILE B N 1
ATOM 2559 C CA . ILE B 1 102 ? -13.625 -25.188 -20.812 1 55.16 102 ILE B CA 1
ATOM 2560 C C . ILE B 1 102 ? -13.125 -26.594 -20.469 1 55.16 102 ILE B C 1
ATOM 2562 O O . ILE B 1 102 ? -12.336 -26.766 -19.531 1 55.16 102 ILE B O 1
ATOM 2566 N N . ASP B 1 103 ? -13.945 -27.469 -20.656 1 49 103 ASP B N 1
ATOM 2567 C CA . ASP B 1 103 ? -13.664 -28.906 -20.688 1 49 103 ASP B CA 1
ATOM 2568 C C . ASP B 1 103 ? -12.414 -29.203 -21.5 1 49 103 ASP B C 1
ATOM 2570 O O . ASP B 1 103 ? -12.172 -28.562 -22.531 1 49 103 ASP B O 1
ATOM 2574 N N . GLY B 1 104 ? -11.188 -29.453 -20.984 1 52.72 104 GLY B N 1
ATOM 2575 C CA . GLY B 1 104 ? -9.93 -29.953 -21.5 1 52.72 104 GLY B CA 1
ATOM 2576 C C . GLY B 1 104 ? -8.711 -29.406 -20.781 1 52.72 104 GLY B C 1
ATOM 2577 O O . GLY B 1 104 ? -8.82 -28.422 -20.047 1 52.72 104 GLY B O 1
ATOM 2578 N N . THR B 1 105 ? -7.836 -30.328 -20.344 1 55.53 105 THR B N 1
ATOM 2579 C CA . THR B 1 105 ? -6.531 -30.203 -19.688 1 55.53 105 THR B CA 1
ATOM 2580 C C . THR B 1 105 ? -5.59 -29.344 -20.531 1 55.53 105 THR B C 1
ATOM 2582 O O . THR B 1 105 ? -4.375 -29.359 -20.312 1 55.53 105 THR B O 1
ATOM 2585 N N . SER B 1 106 ? -6.141 -28.719 -21.562 1 63.97 106 SER B N 1
ATOM 2586 C CA . SER B 1 106 ? -5.121 -28.062 -22.359 1 63.97 106 SER B CA 1
ATOM 2587 C C . SER B 1 106 ? -4.73 -26.719 -21.75 1 63.97 106 SER B C 1
ATOM 2589 O O . SER B 1 106 ? -5.582 -26 -21.219 1 63.97 106 SER B O 1
ATOM 2591 N N . ASP B 1 107 ? -3.496 -26.469 -21.734 1 68.94 107 ASP B N 1
ATOM 2592 C CA . ASP B 1 107 ? -2.859 -25.234 -21.297 1 68.94 107 ASP B CA 1
ATOM 2593 C C . ASP B 1 107 ? -3.57 -24 -21.859 1 68.94 107 ASP B C 1
ATOM 2595 O O . ASP B 1 107 ? -3.748 -23 -21.172 1 68.94 107 ASP B O 1
ATOM 2599 N N . ASP B 1 108 ? -4.129 -24.203 -23.016 1 75.69 108 ASP B N 1
ATOM 2600 C CA . ASP B 1 108 ? -4.75 -23.062 -23.688 1 75.69 108 ASP B CA 1
ATOM 2601 C C . ASP B 1 108 ? -6.098 -22.719 -23.062 1 75.69 108 ASP B C 1
ATOM 2603 O O . ASP B 1 108 ? -6.438 -21.547 -22.922 1 75.69 108 ASP B O 1
ATOM 2607 N N . LYS B 1 109 ? -6.832 -23.734 -22.734 1 77.56 109 LYS B N 1
ATOM 2608 C CA . LYS B 1 109 ? -8.141 -23.531 -22.125 1 77.56 109 LYS B CA 1
ATOM 2609 C C . LYS B 1 109 ? -8.008 -22.938 -20.719 1 77.56 109 LYS B C 1
ATOM 2611 O O . LYS B 1 109 ? -8.766 -22.062 -20.328 1 77.56 109 LYS B O 1
ATOM 2616 N N . THR B 1 110 ? -7.086 -23.547 -20.047 1 81.12 110 THR B N 1
ATOM 2617 C CA . THR B 1 110 ? -6.797 -23.031 -18.719 1 81.12 110 THR B CA 1
ATOM 2618 C C . THR B 1 110 ? -6.43 -21.547 -18.766 1 81.12 110 THR B C 1
ATOM 2620 O O . THR B 1 110 ? -6.93 -20.75 -17.984 1 81.12 110 THR B O 1
ATOM 2623 N N . LEU B 1 111 ? -5.68 -21.266 -19.781 1 83.44 111 LEU B N 1
ATOM 2624 C CA . LEU B 1 111 ? -5.242 -19.875 -19.938 1 83.44 111 LEU B CA 1
ATOM 2625 C C . LEU B 1 111 ? -6.422 -18.969 -20.281 1 83.44 111 LEU B C 1
ATOM 2627 O O . LEU B 1 111 ? -6.535 -17.859 -19.75 1 83.44 111 LEU B O 1
ATOM 2631 N N . THR B 1 112 ? -7.297 -19.422 -21.141 1 86.38 112 THR B N 1
ATOM 2632 C CA . THR B 1 112 ? -8.461 -18.625 -21.547 1 86.38 112 THR B CA 1
ATOM 2633 C C . THR B 1 112 ? -9.391 -18.406 -20.359 1 86.38 112 THR B C 1
ATOM 2635 O O . THR B 1 112 ? -9.828 -17.281 -20.109 1 86.38 112 THR B O 1
ATOM 2638 N N . SER B 1 113 ? -9.703 -19.453 -19.594 1 88.5 113 SER B N 1
ATOM 2639 C CA . SER B 1 113 ? -10.602 -19.344 -18.453 1 88.5 113 SER B CA 1
ATOM 2640 C C . SER B 1 113 ? -10.008 -18.453 -17.359 1 88.5 113 SER B C 1
ATOM 2642 O O . SER B 1 113 ? -10.719 -17.672 -16.75 1 88.5 113 SER B O 1
ATOM 2644 N N . THR B 1 114 ? -8.781 -18.594 -17.141 1 89.75 114 THR B N 1
ATOM 2645 C CA . THR B 1 114 ? -8.125 -17.797 -16.109 1 89.75 114 THR B CA 1
ATOM 2646 C C . THR B 1 114 ? -8.062 -16.328 -16.531 1 89.75 114 THR B C 1
ATOM 2648 O O . THR B 1 114 ? -8.148 -15.438 -15.688 1 89.75 114 THR B O 1
ATOM 2651 N N . LYS B 1 115 ? -7.926 -16.109 -17.812 1 91.06 115 LYS B N 1
ATOM 2652 C CA . LYS B 1 115 ? -7.961 -14.742 -18.312 1 91.06 115 LYS B CA 1
ATOM 2653 C C . LYS B 1 115 ? -9.336 -14.117 -18.109 1 91.06 115 LYS B C 1
ATOM 2655 O O . LYS B 1 115 ? -9.445 -12.938 -17.781 1 91.06 115 LYS B O 1
ATOM 2660 N N . LEU B 1 116 ? -10.344 -14.875 -18.359 1 90.81 116 LEU B N 1
ATOM 2661 C CA . LEU B 1 116 ? -11.695 -14.391 -18.125 1 90.81 116 LEU B CA 1
ATOM 2662 C C . LEU B 1 116 ? -11.922 -14.102 -16.641 1 90.81 116 LEU B C 1
ATOM 2664 O O . LEU B 1 116 ? -12.547 -13.102 -16.281 1 90.81 116 LEU B O 1
ATOM 2668 N N . LEU B 1 117 ? -11.477 -14.961 -15.812 1 93.38 117 LEU B N 1
ATOM 2669 C CA . LEU B 1 117 ? -11.555 -14.727 -14.375 1 93.38 117 LEU B CA 1
ATOM 2670 C C . LEU B 1 117 ? -10.797 -13.461 -13.984 1 93.38 117 LEU B C 1
ATOM 2672 O O . LEU B 1 117 ? -11.297 -12.648 -13.203 1 93.38 117 LEU B O 1
ATOM 2676 N N . ALA B 1 118 ? -9.617 -13.297 -14.547 1 95.06 118 ALA B N 1
ATOM 2677 C CA . ALA B 1 118 ? -8.828 -12.094 -14.297 1 95.06 118 ALA B CA 1
ATOM 2678 C C . ALA B 1 118 ? -9.609 -10.836 -14.688 1 95.06 118 ALA B C 1
ATOM 2680 O O . ALA B 1 118 ? -9.578 -9.836 -13.969 1 95.06 118 ALA B O 1
ATOM 2681 N N . SER B 1 119 ? -10.328 -10.93 -15.773 1 93.25 119 SER B N 1
ATOM 2682 C CA . SER B 1 119 ? -11.125 -9.789 -16.219 1 93.25 119 SER B CA 1
ATOM 2683 C C . SER B 1 119 ? -12.258 -9.492 -15.25 1 93.25 119 SER B C 1
ATOM 2685 O O . SER B 1 119 ? -12.578 -8.32 -15 1 93.25 119 SER B O 1
ATOM 2687 N N . LYS B 1 120 ? -12.867 -10.43 -14.711 1 93.94 120 LYS B N 1
ATOM 2688 C CA . LYS B 1 120 ? -13.93 -10.242 -13.727 1 93.94 120 LYS B CA 1
ATOM 2689 C C . LYS B 1 120 ? -13.391 -9.625 -12.438 1 93.94 120 LYS B C 1
ATOM 2691 O O . LYS B 1 120 ? -14.023 -8.758 -11.844 1 93.94 120 LYS B O 1
ATOM 2696 N N . ILE B 1 121 ? -12.266 -10.102 -12.07 1 95.19 121 ILE B N 1
ATOM 2697 C CA . ILE B 1 121 ? -11.617 -9.562 -10.875 1 95.19 121 ILE B CA 1
ATOM 2698 C C . ILE B 1 121 ? -11.273 -8.094 -11.094 1 95.19 121 ILE B C 1
ATOM 2700 O O . ILE B 1 121 ? -11.555 -7.246 -10.242 1 95.19 121 ILE B O 1
ATOM 2704 N N . LEU B 1 122 ? -10.695 -7.824 -12.25 1 95.06 122 LEU B N 1
ATOM 2705 C CA . LEU B 1 122 ? -10.336 -6.453 -12.594 1 95.06 122 LEU B CA 1
ATOM 2706 C C . LEU B 1 122 ? -11.555 -5.539 -12.531 1 95.06 122 LEU B C 1
ATOM 2708 O O . LEU B 1 122 ? -11.469 -4.414 -12.031 1 95.06 122 LEU B O 1
ATOM 2712 N N . ALA B 1 123 ? -12.625 -6.023 -12.969 1 92.69 123 ALA B N 1
ATOM 2713 C CA . ALA B 1 123 ? -13.859 -5.246 -13.008 1 92.69 123 ALA B CA 1
ATOM 2714 C C . ALA B 1 123 ? -14.422 -5.043 -11.602 1 92.69 123 ALA B C 1
ATOM 2716 O O . ALA B 1 123 ? -15.148 -4.078 -11.344 1 92.69 123 ALA B O 1
ATOM 2717 N N . ALA B 1 124 ? -14.102 -5.891 -10.695 1 93.12 124 ALA B N 1
ATOM 2718 C CA . ALA B 1 124 ? -14.641 -5.871 -9.336 1 93.12 124 ALA B CA 1
ATOM 2719 C C . ALA B 1 124 ? -13.82 -4.953 -8.438 1 93.12 124 ALA B C 1
ATOM 2721 O O . ALA B 1 124 ? -14.312 -4.484 -7.402 1 93.12 124 ALA B O 1
ATOM 2722 N N . LEU B 1 125 ? -12.578 -4.691 -8.766 1 94.94 125 LEU B N 1
ATOM 2723 C CA . LEU B 1 125 ? -11.672 -3.938 -7.902 1 94.94 125 LEU B CA 1
ATOM 2724 C C . LEU B 1 125 ? -11.828 -2.438 -8.125 1 94.94 125 LEU B C 1
ATOM 2726 O O . LEU B 1 125 ? -12.023 -1.99 -9.258 1 94.94 125 LEU B O 1
ATOM 2730 N N . PRO B 1 126 ? -11.828 -1.706 -7.125 1 91.69 126 PRO B N 1
ATOM 2731 C CA . PRO B 1 126 ? -11.961 -0.25 -7.203 1 91.69 126 PRO B CA 1
ATOM 2732 C C . PRO B 1 126 ? -10.664 0.446 -7.605 1 91.69 126 PRO B C 1
ATOM 2734 O O . PRO B 1 126 ? -10.125 1.25 -6.836 1 91.69 126 PRO B O 1
ATOM 2737 N N . ILE B 1 127 ? -10.297 0.336 -8.805 1 95.5 127 ILE B N 1
ATOM 2738 C CA . ILE B 1 127 ? -9.031 0.877 -9.273 1 95.5 127 ILE B CA 1
ATOM 2739 C C . ILE B 1 127 ? -9.219 2.324 -9.727 1 95.5 127 ILE B C 1
ATOM 2741 O O . ILE B 1 127 ? -9.805 2.578 -10.781 1 95.5 127 ILE B O 1
ATOM 2745 N N . SER B 1 128 ? -8.742 3.232 -8.945 1 95.38 128 SER B N 1
ATOM 2746 C CA . SER B 1 128 ? -8.75 4.668 -9.211 1 95.38 128 SER B CA 1
ATOM 2747 C C . SER B 1 128 ? -7.797 5.41 -8.281 1 95.38 128 SER B C 1
ATOM 2749 O O . SER B 1 128 ? -7.445 4.906 -7.211 1 95.38 128 SER B O 1
ATOM 2751 N N . ARG B 1 129 ? -7.398 6.559 -8.711 1 94 129 ARG B N 1
ATOM 2752 C CA . ARG B 1 129 ? -6.531 7.402 -7.895 1 94 129 ARG B CA 1
ATOM 2753 C C . ARG B 1 129 ? -7.191 7.734 -6.562 1 94 129 ARG B C 1
ATOM 2755 O O . ARG B 1 129 ? -6.578 7.586 -5.504 1 94 129 ARG B O 1
ATOM 2762 N N . ASP B 1 130 ? -8.445 8.188 -6.648 1 93.94 130 ASP B N 1
ATOM 2763 C CA . ASP B 1 130 ? -9.156 8.609 -5.441 1 93.94 130 ASP B CA 1
ATOM 2764 C C . ASP B 1 130 ? -9.305 7.445 -4.461 1 93.94 130 ASP B C 1
ATOM 2766 O O . ASP B 1 130 ? -9.133 7.621 -3.254 1 93.94 130 ASP B O 1
ATOM 2770 N N . PHE B 1 131 ? -9.57 6.305 -5 1 93.62 131 PHE B N 1
ATOM 2771 C CA . PHE B 1 131 ? -9.727 5.156 -4.117 1 93.62 131 PHE B CA 1
ATOM 2772 C C . PHE B 1 131 ? -8.391 4.793 -3.471 1 93.62 131 PHE B C 1
ATOM 2774 O O . PHE B 1 131 ? -8.336 4.496 -2.275 1 93.62 131 PHE B O 1
ATOM 2781 N N . TYR B 1 132 ? -7.355 4.77 -4.25 1 94.94 132 TYR B N 1
ATOM 2782 C CA . TYR B 1 132 ? -6.043 4.461 -3.689 1 94.94 132 TYR B CA 1
ATOM 2783 C C . TYR B 1 132 ? -5.703 5.41 -2.547 1 94.94 132 TYR B C 1
ATOM 2785 O O . TYR B 1 132 ? -5.25 4.973 -1.484 1 94.94 132 TYR B O 1
ATOM 2793 N N . LEU B 1 133 ? -5.898 6.707 -2.73 1 94.38 133 LEU B N 1
ATOM 2794 C CA . LEU B 1 133 ? -5.566 7.719 -1.733 1 94.38 133 LEU B CA 1
ATOM 2795 C C . LEU B 1 133 ? -6.434 7.559 -0.488 1 94.38 133 LEU B C 1
ATOM 2797 O O . LEU B 1 133 ? -5.941 7.691 0.636 1 94.38 133 LEU B O 1
ATOM 2801 N N . LEU B 1 134 ? -7.691 7.293 -0.675 1 93.81 134 LEU B N 1
ATOM 2802 C CA . LEU B 1 134 ? -8.57 7.082 0.467 1 93.81 134 LEU B CA 1
ATOM 2803 C C . LEU B 1 134 ? -8.188 5.82 1.23 1 93.81 134 LEU B C 1
ATOM 2805 O O . LEU B 1 134 ? -8.141 5.824 2.463 1 93.81 134 LEU B O 1
ATOM 2809 N N . LEU B 1 135 ? -7.91 4.75 0.478 1 92.38 135 LEU B N 1
ATOM 2810 C CA . LEU B 1 135 ? -7.527 3.477 1.078 1 92.38 135 LEU B CA 1
ATOM 2811 C C . LEU B 1 135 ? -6.258 3.631 1.912 1 92.38 135 LEU B C 1
ATOM 2813 O O . LEU B 1 135 ? -6.184 3.125 3.033 1 92.38 135 LEU B O 1
ATOM 2817 N N . THR B 1 136 ? -5.301 4.285 1.379 1 93.19 136 THR B N 1
ATOM 2818 C CA . THR B 1 136 ? -4.043 4.496 2.088 1 93.19 136 THR B CA 1
ATOM 2819 C C . THR B 1 136 ? -4.266 5.332 3.346 1 93.19 136 THR B C 1
ATOM 2821 O O . THR B 1 136 ? -3.645 5.086 4.379 1 93.19 136 THR B O 1
ATOM 2824 N N . GLU B 1 137 ? -5.152 6.328 3.219 1 92.25 137 GLU B N 1
ATOM 2825 C CA . GLU B 1 137 ? -5.48 7.148 4.383 1 92.25 137 GLU B CA 1
ATOM 2826 C C . GLU B 1 137 ? -6.125 6.312 5.48 1 92.25 137 GLU B C 1
ATOM 2828 O O . GLU B 1 137 ? -5.758 6.426 6.652 1 92.25 137 GLU B O 1
ATOM 2833 N N . PHE B 1 138 ? -7.027 5.496 5.113 1 91 138 PHE B N 1
ATOM 2834 C CA . PHE B 1 138 ? -7.672 4.633 6.094 1 91 138 PHE B CA 1
ATOM 2835 C C . PHE B 1 138 ? -6.664 3.678 6.727 1 91 138 PHE B C 1
ATOM 2837 O O . PHE B 1 138 ? -6.676 3.471 7.941 1 91 138 PHE B O 1
ATOM 2844 N N . SER B 1 139 ? -5.828 3.121 5.895 1 89.88 139 SER B N 1
ATOM 2845 C CA . SER B 1 139 ? -4.844 2.158 6.375 1 89.88 139 SER B CA 1
ATOM 2846 C C . SER B 1 139 ? -3.869 2.807 7.352 1 89.88 139 SER B C 1
ATOM 2848 O O . SER B 1 139 ? -3.557 2.232 8.398 1 89.88 139 SER B O 1
ATOM 2850 N N . THR B 1 140 ? -3.383 4.004 7.023 1 90.62 140 THR B N 1
ATOM 2851 C CA . THR B 1 140 ? -2.438 4.695 7.895 1 90.62 140 THR B CA 1
ATOM 2852 C C . THR B 1 140 ? -3.119 5.141 9.188 1 90.62 140 THR B C 1
ATOM 2854 O O . THR B 1 140 ? -2.504 5.137 10.25 1 90.62 140 THR B O 1
ATOM 2857 N N . TYR B 1 141 ? -4.367 5.523 9.016 1 88.88 141 TYR B N 1
ATOM 2858 C CA . TYR B 1 141 ? -5.141 5.891 10.195 1 88.88 141 TYR B CA 1
ATOM 2859 C C . TYR B 1 141 ? -5.223 4.727 11.18 1 88.88 141 TYR B C 1
ATOM 2861 O O . TYR B 1 141 ? -5.027 4.91 12.383 1 88.88 141 TYR B O 1
ATOM 2869 N N . LEU B 1 142 ? -5.457 3.6 10.656 1 86.62 142 LEU B N 1
ATOM 2870 C CA . LEU B 1 142 ? -5.566 2.408 11.492 1 86.62 142 LEU B CA 1
ATOM 2871 C C . LEU B 1 142 ? -4.203 2.004 12.047 1 86.62 142 LEU B C 1
ATOM 2873 O O . LEU B 1 142 ? -4.098 1.576 13.195 1 86.62 142 LEU B O 1
ATOM 2877 N N . ALA B 1 143 ? -3.217 2.152 11.273 1 86.19 143 ALA B N 1
ATOM 2878 C CA . ALA B 1 143 ? -1.868 1.777 11.688 1 86.19 143 ALA B CA 1
ATOM 2879 C C . ALA B 1 143 ? -1.355 2.703 12.789 1 86.19 143 ALA B C 1
ATOM 2881 O O . ALA B 1 143 ? -0.518 2.307 13.602 1 86.19 143 ALA B O 1
ATOM 2882 N N . ARG B 1 144 ? -1.81 3.879 12.758 1 84.12 144 ARG B N 1
ATOM 2883 C CA . ARG B 1 144 ? -1.396 4.863 13.758 1 84.12 144 ARG B CA 1
ATOM 2884 C C . ARG B 1 144 ? -2.197 4.711 15.047 1 84.12 144 ARG B C 1
ATOM 2886 O O . ARG B 1 144 ? -1.751 5.133 16.109 1 84.12 144 ARG B O 1
ATOM 2893 N N . ALA B 1 145 ? -3.369 4.121 14.758 1 77.06 145 ALA B N 1
ATOM 2894 C CA . ALA B 1 145 ? -4.27 3.996 15.898 1 77.06 145 ALA B CA 1
ATOM 2895 C C . ALA B 1 145 ? -3.779 2.928 16.875 1 77.06 145 ALA B C 1
ATOM 2897 O O . ALA B 1 145 ? -3.172 1.938 16.469 1 77.06 145 ALA B O 1
ATOM 2898 N N . ARG B 1 146 ? -3.6 3.219 18.062 1 63.88 146 ARG B N 1
ATOM 2899 C CA . ARG B 1 146 ? -3.117 2.303 19.078 1 63.88 146 ARG B CA 1
ATOM 2900 C C . ARG B 1 146 ? -4.246 1.423 19.609 1 63.88 146 ARG B C 1
ATOM 2902 O O . ARG B 1 146 ? -3.996 0.375 20.203 1 63.88 146 ARG B O 1
ATOM 2909 N N . ASP B 1 147 ? -5.422 1.915 19.359 1 62 147 ASP B N 1
ATOM 2910 C CA . ASP B 1 147 ? -6.477 1.162 20.031 1 62 147 ASP B CA 1
ATOM 2911 C C . ASP B 1 147 ? -7.066 0.101 19.094 1 62 147 ASP B C 1
ATOM 2913 O O . ASP B 1 147 ? -7.047 0.258 17.875 1 62 147 ASP B O 1
ATOM 2917 N N . ASN B 1 148 ? -7.27 -1.167 19.516 1 57.12 148 ASN B N 1
ATOM 2918 C CA . ASN B 1 148 ? -7.637 -2.469 18.969 1 57.12 148 ASN B CA 1
ATOM 2919 C C . ASN B 1 148 ? -8.945 -2.4 18.188 1 57.12 148 ASN B C 1
ATOM 2921 O O . ASN B 1 148 ? -9.164 -3.172 17.25 1 57.12 148 ASN B O 1
ATOM 2925 N N . GLU B 1 149 ? -9.961 -1.633 18.672 1 55.88 149 GLU B N 1
ATOM 2926 C CA . GLU B 1 149 ? -11.312 -1.869 18.188 1 55.88 149 GLU B CA 1
ATOM 2927 C C . GLU B 1 149 ? -11.688 -0.863 17.094 1 55.88 149 GLU B C 1
ATOM 2929 O O . GLU B 1 149 ? -12.398 0.109 17.359 1 55.88 149 GLU B O 1
ATOM 2934 N N . ASN B 1 150 ? -10.852 -0.805 15.992 1 62.62 150 ASN B N 1
ATOM 2935 C CA . ASN B 1 150 ? -11.289 0.228 15.062 1 62.62 150 ASN B CA 1
ATOM 2936 C C . ASN B 1 150 ? -12.25 -0.332 14.016 1 62.62 150 ASN B C 1
ATOM 2938 O O . ASN B 1 150 ? -11.867 -1.181 13.203 1 62.62 150 ASN B O 1
ATOM 2942 N N . PRO B 1 151 ? -13.57 -0.073 14.148 1 61.72 151 PRO B N 1
ATOM 2943 C CA . PRO B 1 151 ? -14.633 -0.473 13.227 1 61.72 151 PRO B CA 1
ATOM 2944 C C . PRO B 1 151 ? -14.32 -0.105 11.773 1 61.72 151 PRO B C 1
ATOM 2946 O O . PRO B 1 151 ? -14.969 -0.606 10.852 1 61.72 151 PRO B O 1
ATOM 2949 N N . LEU B 1 152 ? -13.266 0.659 11.562 1 70.75 152 LEU B N 1
ATOM 2950 C CA . LEU B 1 152 ? -12.922 1.058 10.203 1 70.75 152 LEU B CA 1
ATOM 2951 C C . LEU B 1 152 ? -12.57 -0.158 9.352 1 70.75 152 LEU B C 1
ATOM 2953 O O . LEU B 1 152 ? -12.844 -0.18 8.148 1 70.75 152 LEU B O 1
ATOM 2957 N N . PHE B 1 153 ? -12.312 -1.229 10.094 1 76.06 153 PHE B N 1
ATOM 2958 C CA . PHE B 1 153 ? -11.766 -2.396 9.414 1 76.06 153 PHE B CA 1
ATOM 2959 C C . PHE B 1 153 ? -12.875 -3.369 9.031 1 76.06 153 PHE B C 1
ATOM 2961 O O . PHE B 1 153 ? -12.695 -4.199 8.141 1 76.06 153 PHE B O 1
ATOM 2968 N N . ALA B 1 154 ? -14.039 -3.191 9.586 1 80.44 154 ALA B N 1
ATOM 2969 C CA . ALA B 1 154 ? -15.109 -4.164 9.375 1 80.44 154 ALA B CA 1
ATOM 2970 C C . ALA B 1 154 ? -15.57 -4.168 7.918 1 80.44 154 ALA B C 1
ATOM 2972 O O . ALA B 1 154 ? -15.773 -5.23 7.328 1 80.44 154 ALA B O 1
ATOM 2973 N N . GLY B 1 155 ? -15.703 -2.977 7.324 1 84.12 155 GLY B N 1
ATOM 2974 C CA . GLY B 1 155 ? -16.125 -2.9 5.934 1 84.12 155 GLY B CA 1
ATOM 2975 C C . GLY B 1 155 ? -15.109 -3.506 4.973 1 84.12 155 GLY B C 1
ATOM 2976 O O . GLY B 1 155 ? -15.484 -4.207 4.031 1 84.12 155 GLY B O 1
ATOM 2977 N N . SER B 1 156 ? -13.875 -3.252 5.258 1 87.12 156 SER B N 1
ATOM 2978 C CA . SER B 1 156 ? -12.82 -3.807 4.418 1 87.12 156 SER B CA 1
ATOM 2979 C C . SER B 1 156 ? -12.781 -5.328 4.52 1 87.12 156 SER B C 1
ATOM 2981 O O . SER B 1 156 ? -12.578 -6.016 3.514 1 87.12 156 SER B O 1
ATOM 2983 N N . GLU B 1 157 ? -13.047 -5.828 5.711 1 88.19 157 GLU B N 1
ATOM 2984 C CA . GLU B 1 157 ? -13.047 -7.273 5.922 1 88.19 157 GLU B CA 1
ATOM 2985 C C . GLU B 1 157 ? -14.219 -7.934 5.207 1 88.19 157 GLU B C 1
ATOM 2987 O O . GLU B 1 157 ? -14.078 -9.016 4.633 1 88.19 157 GLU B O 1
ATOM 2992 N N . ALA B 1 158 ? -15.305 -7.285 5.312 1 89.69 158 ALA B N 1
ATOM 2993 C CA . ALA B 1 158 ? -16.469 -7.805 4.613 1 89.69 158 ALA B CA 1
ATOM 2994 C C . ALA B 1 158 ? -16.25 -7.848 3.107 1 89.69 158 ALA B C 1
ATOM 2996 O O . ALA B 1 158 ? -16.609 -8.82 2.445 1 89.69 158 ALA B O 1
ATOM 2997 N N . PHE B 1 159 ? -15.703 -6.836 2.586 1 91.44 159 PHE B N 1
ATOM 2998 C CA . PHE B 1 159 ? -15.375 -6.793 1.165 1 91.44 159 PHE B CA 1
ATOM 2999 C C . PHE B 1 159 ? -14.406 -7.906 0.795 1 91.44 159 PHE B C 1
ATOM 3001 O O . PHE B 1 159 ? -14.633 -8.641 -0.172 1 91.44 159 PHE B O 1
ATOM 3008 N N . LYS B 1 160 ? -13.367 -8.047 1.538 1 93.12 160 LYS B N 1
ATOM 3009 C CA . LYS B 1 160 ? -12.344 -9.055 1.268 1 93.12 160 LYS B CA 1
ATOM 3010 C C . LYS B 1 160 ? -12.938 -10.461 1.316 1 93.12 160 LYS B C 1
ATOM 3012 O O . LYS B 1 160 ? -12.617 -11.305 0.478 1 93.12 160 LYS B O 1
ATOM 3017 N N . LYS B 1 161 ? -13.75 -10.68 2.318 1 94 161 LYS B N 1
ATOM 3018 C CA . LYS B 1 161 ? -14.406 -11.977 2.459 1 94 161 LYS B CA 1
ATOM 3019 C C . LYS B 1 161 ? -15.281 -12.281 1.244 1 94 161 LYS B C 1
ATOM 3021 O O . LYS B 1 161 ? -15.266 -13.406 0.732 1 94 161 LYS B O 1
ATOM 3026 N N . GLN B 1 162 ? -16 -11.305 0.84 1 94.06 162 GLN B N 1
ATOM 3027 C CA . GLN B 1 162 ? -16.859 -11.484 -0.332 1 94.06 162 GLN B CA 1
ATOM 3028 C C . GLN B 1 162 ? -16.016 -11.719 -1.587 1 94.06 162 GLN B C 1
ATOM 3030 O O . GLN B 1 162 ? -16.344 -12.578 -2.404 1 94.06 162 GLN B O 1
ATOM 3035 N N . LEU B 1 163 ? -15.008 -10.945 -1.796 1 95.12 163 LEU B N 1
ATOM 3036 C CA . LEU B 1 163 ? -14.109 -11.117 -2.93 1 95.12 163 LEU B CA 1
ATOM 3037 C C . LEU B 1 163 ? -13.523 -12.523 -2.953 1 95.12 163 LEU B C 1
ATOM 3039 O O . LEU B 1 163 ? -13.531 -13.188 -3.994 1 95.12 163 LEU B O 1
ATOM 3043 N N . ALA B 1 164 ? -13.07 -12.977 -1.794 1 96.31 164 ALA B N 1
ATOM 3044 C CA . ALA B 1 164 ? -12.508 -14.32 -1.677 1 96.31 164 ALA B CA 1
ATOM 3045 C C . ALA B 1 164 ? -13.531 -15.383 -2.064 1 96.31 164 ALA B C 1
ATOM 3047 O O . ALA B 1 164 ? -13.219 -16.312 -2.809 1 96.31 164 ALA B O 1
ATOM 3048 N N . ALA B 1 165 ? -14.688 -15.234 -1.569 1 95 165 ALA B N 1
ATOM 3049 C CA . ALA B 1 165 ? -15.75 -16.188 -1.855 1 95 165 ALA B CA 1
ATOM 3050 C C . ALA B 1 165 ? -16.078 -16.234 -3.348 1 95 165 ALA B C 1
ATOM 3052 O O . ALA B 1 165 ? -16.25 -17.297 -3.922 1 95 165 ALA B O 1
ATOM 3053 N N . CYS B 1 166 ? -16.172 -15.047 -3.955 1 94.44 166 CYS B N 1
ATOM 3054 C CA . CYS B 1 166 ? -16.469 -14.961 -5.379 1 94.44 166 CYS B CA 1
ATOM 3055 C C . CYS B 1 166 ? -15.367 -15.602 -6.211 1 94.44 166 CYS B C 1
ATOM 3057 O O . CYS B 1 166 ? -15.648 -16.359 -7.148 1 94.44 166 CYS B O 1
ATOM 3059 N N . ILE B 1 167 ? -14.141 -15.359 -5.867 1 94.62 167 ILE B N 1
ATOM 3060 C CA . ILE B 1 167 ? -13 -15.906 -6.598 1 94.62 167 ILE B CA 1
ATOM 3061 C C . ILE B 1 167 ? -12.984 -17.422 -6.465 1 94.62 167 ILE B C 1
ATOM 3063 O O . ILE B 1 167 ? -12.805 -18.141 -7.457 1 94.62 167 ILE B O 1
ATOM 3067 N N . GLU B 1 168 ? -13.164 -17.906 -5.262 1 93.88 168 GLU B N 1
ATOM 3068 C CA . GLU B 1 168 ? -13.195 -19.359 -5.023 1 93.88 168 GLU B CA 1
ATOM 3069 C C . GLU B 1 168 ? -14.305 -20.016 -5.832 1 93.88 168 GLU B C 1
ATOM 3071 O O . GLU B 1 168 ? -14.102 -21.094 -6.402 1 93.88 168 GLU B O 1
ATOM 3076 N N . SER B 1 169 ? -15.406 -19.422 -5.793 1 92.69 169 SER B N 1
ATOM 3077 C CA . SER B 1 169 ? -16.547 -19.953 -6.543 1 92.69 169 SER B CA 1
ATOM 3078 C C . SER B 1 169 ? -16.234 -20.016 -8.039 1 92.69 169 SER B C 1
ATOM 3080 O O . SER B 1 169 ? -16.531 -21.016 -8.695 1 92.69 169 SER B O 1
ATOM 3082 N N . LYS B 1 170 ? -15.688 -19 -8.609 1 93.31 170 LYS B N 1
ATOM 3083 C CA . LYS B 1 170 ? -15.383 -18.953 -10.031 1 93.31 170 LYS B CA 1
ATOM 3084 C C . LYS B 1 170 ? -14.266 -19.938 -10.383 1 93.31 170 LYS B C 1
ATOM 3086 O O . LYS B 1 170 ? -14.273 -20.547 -11.453 1 93.31 170 LYS B O 1
ATOM 3091 N N . LEU B 1 171 ? -13.273 -20.047 -9.477 1 92.75 171 LEU B N 1
ATOM 3092 C CA . LEU B 1 171 ? -12.234 -21.062 -9.68 1 92.75 171 LEU B CA 1
ATOM 3093 C C . LEU B 1 171 ? -12.836 -22.453 -9.758 1 92.75 171 LEU B C 1
ATOM 3095 O O . LEU B 1 171 ? -12.508 -23.234 -10.656 1 92.75 171 LEU B O 1
ATOM 3099 N N . ALA B 1 172 ? -13.711 -22.734 -8.836 1 90.94 172 ALA B N 1
ATOM 3100 C CA . ALA B 1 172 ? -14.375 -24.031 -8.812 1 90.94 172 ALA B CA 1
ATOM 3101 C C . ALA B 1 172 ? -15.156 -24.281 -10.102 1 90.94 172 ALA B C 1
ATOM 3103 O O . ALA B 1 172 ? -15.188 -25.406 -10.617 1 90.94 172 ALA B O 1
ATOM 3104 N N . GLN B 1 173 ? -15.781 -23.297 -10.594 1 89.31 173 GLN B N 1
ATOM 3105 C CA . GLN B 1 173 ? -16.562 -23.375 -11.82 1 89.31 173 GLN B CA 1
ATOM 3106 C C . GLN B 1 173 ? -15.695 -23.781 -13.008 1 89.31 173 GLN B C 1
ATOM 3108 O O . GLN B 1 173 ? -16.172 -24.453 -13.93 1 89.31 173 GLN B O 1
ATOM 3113 N N . ILE B 1 174 ? -14.508 -23.422 -12.984 1 87.88 174 ILE B N 1
ATOM 3114 C CA . ILE B 1 174 ? -13.648 -23.75 -14.117 1 87.88 174 ILE B CA 1
ATOM 3115 C C . ILE B 1 174 ? -12.766 -24.953 -13.758 1 87.88 174 ILE B C 1
ATOM 3117 O O . ILE B 1 174 ? -11.766 -25.219 -14.422 1 87.88 174 ILE B O 1
ATOM 3121 N N . GLY B 1 175 ? -13.047 -25.609 -12.664 1 88.75 175 GLY B N 1
ATOM 3122 C CA . GLY B 1 175 ? -12.398 -26.844 -12.266 1 88.75 175 GLY B CA 1
ATOM 3123 C C . GLY B 1 175 ? -11.023 -26.641 -11.656 1 88.75 175 GLY B C 1
ATOM 3124 O O . GLY B 1 175 ? -10.141 -27.484 -11.82 1 88.75 175 GLY B O 1
ATOM 3125 N N . ARG B 1 176 ? -10.836 -25.547 -11.016 1 91.94 176 ARG B N 1
ATOM 3126 C CA . ARG B 1 176 ? -9.547 -25.25 -10.406 1 91.94 176 ARG B CA 1
ATOM 3127 C C . ARG B 1 176 ? -9.695 -24.875 -8.938 1 91.94 176 ARG B C 1
ATOM 3129 O O . ARG B 1 176 ? -10.797 -24.531 -8.492 1 91.94 176 ARG B O 1
ATOM 3136 N N . ARG B 1 177 ? -8.633 -25 -8.25 1 93.56 177 ARG B N 1
ATOM 3137 C CA . ARG B 1 177 ? -8.555 -24.547 -6.863 1 93.56 177 ARG B CA 1
ATOM 3138 C C . ARG B 1 177 ? -7.242 -23.812 -6.602 1 93.56 177 ARG B C 1
ATOM 3140 O O . ARG B 1 177 ? -6.234 -24.078 -7.262 1 93.56 177 ARG B O 1
ATOM 3147 N N . SER B 1 178 ? -7.355 -22.891 -5.707 1 94.5 178 SER B N 1
ATOM 3148 C CA . SER B 1 178 ? -6.164 -22.125 -5.348 1 94.5 178 SER B CA 1
ATOM 3149 C C . SER B 1 178 ? -5.211 -22.953 -4.492 1 94.5 178 SER B C 1
ATOM 3151 O O . SER B 1 178 ? -5.648 -23.703 -3.613 1 94.5 178 SER B O 1
ATOM 3153 N N . ILE B 1 179 ? -3.928 -22.797 -4.738 1 93.62 179 ILE B N 1
ATOM 3154 C CA . ILE B 1 179 ? -2.91 -23.406 -3.885 1 93.62 179 ILE B CA 1
ATOM 3155 C C . ILE B 1 179 ? -2.898 -22.703 -2.523 1 93.62 179 ILE B C 1
ATOM 3157 O O . ILE B 1 179 ? -2.693 -23.359 -1.494 1 93.62 179 ILE B O 1
ATOM 3161 N N . LEU B 1 180 ? -3.143 -21.406 -2.48 1 95.31 180 LEU B N 1
ATOM 3162 C CA . LEU B 1 180 ? -3.258 -20.625 -1.255 1 95.31 180 LEU B CA 1
ATOM 3163 C C . LEU B 1 180 ? -4.676 -20.688 -0.701 1 95.31 180 LEU B C 1
ATOM 3165 O O . LEU B 1 180 ? -5.613 -21.047 -1.42 1 95.31 180 LEU B O 1
ATOM 3169 N N . SER B 1 181 ? -4.824 -20.406 0.614 1 94.94 181 SER B N 1
ATOM 3170 C CA . SER B 1 181 ? -6.172 -20.234 1.142 1 94.94 181 SER B CA 1
ATOM 3171 C C . SER B 1 181 ? -6.918 -19.125 0.399 1 94.94 181 SER B C 1
ATOM 3173 O O . SER B 1 181 ? -6.297 -18.25 -0.208 1 94.94 181 SER B O 1
ATOM 3175 N N . GLY B 1 182 ? -8.242 -19.156 0.438 1 94.19 182 GLY B N 1
ATOM 3176 C CA . GLY B 1 182 ? -9.055 -18.125 -0.187 1 94.19 182 GLY B CA 1
ATOM 3177 C C . GLY B 1 182 ? -8.695 -16.734 0.256 1 94.19 182 GLY B C 1
ATOM 3178 O O . GLY B 1 182 ? -8.398 -15.867 -0.574 1 94.19 182 GLY B O 1
ATOM 3179 N N . PRO B 1 183 ? -8.633 -16.562 1.529 1 95.12 183 PRO B N 1
ATOM 3180 C CA . PRO B 1 183 ? -8.25 -15.234 2.035 1 95.12 183 PRO B CA 1
ATOM 3181 C C . PRO B 1 183 ? -6.844 -14.828 1.601 1 95.12 183 PRO B C 1
ATOM 3183 O O . PRO B 1 183 ? -6.613 -13.664 1.265 1 95.12 183 PRO B O 1
ATOM 3186 N N . ASP B 1 184 ? -5.918 -15.719 1.54 1 96.88 184 ASP B N 1
ATOM 3187 C CA . ASP B 1 184 ? -4.559 -15.383 1.133 1 96.88 184 ASP B CA 1
ATOM 3188 C C . ASP B 1 184 ? -4.508 -14.984 -0.339 1 96.88 184 ASP B C 1
ATOM 3190 O O . ASP B 1 184 ? -3.799 -14.039 -0.708 1 96.88 184 ASP B O 1
ATOM 3194 N N . LEU B 1 185 ? -5.242 -15.711 -1.14 1 96.81 185 LEU B N 1
ATOM 3195 C CA . LEU B 1 185 ? -5.289 -15.359 -2.557 1 96.81 185 LEU B CA 1
ATOM 3196 C C . LEU B 1 185 ? -5.938 -14 -2.76 1 96.81 185 LEU B C 1
ATOM 3198 O O . LEU B 1 185 ? -5.449 -13.188 -3.551 1 96.81 185 LEU B O 1
ATOM 3202 N N . ALA B 1 186 ? -7.055 -13.742 -2.082 1 96.69 186 ALA B N 1
ATOM 3203 C CA . ALA B 1 186 ? -7.719 -12.445 -2.17 1 96.69 186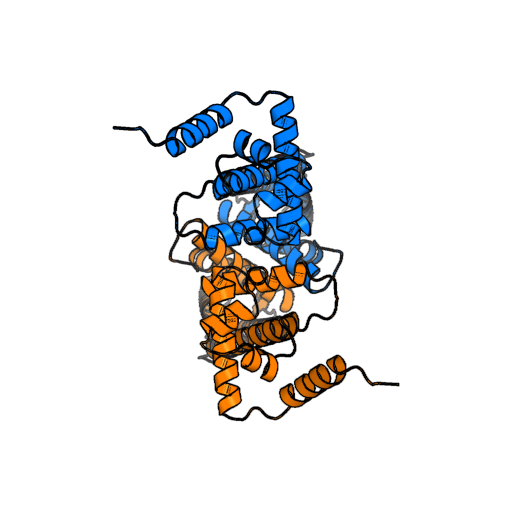 ALA B CA 1
ATOM 3204 C C . ALA B 1 186 ? -6.773 -11.32 -1.769 1 96.69 186 ALA B C 1
ATOM 3206 O O . ALA B 1 186 ? -6.691 -10.297 -2.451 1 96.69 186 ALA B O 1
ATOM 3207 N N . ASN B 1 187 ? -6.051 -11.516 -0.66 1 97.25 187 ASN B N 1
ATOM 3208 C CA . ASN B 1 187 ? -5.09 -10.508 -0.208 1 97.25 187 ASN B CA 1
ATOM 3209 C C . ASN B 1 187 ? -3.98 -10.297 -1.232 1 97.25 187 ASN B C 1
ATOM 3211 O O . ASN B 1 187 ? -3.508 -9.18 -1.419 1 97.25 187 ASN B O 1
ATOM 3215 N N . MET B 1 188 ? -3.535 -11.344 -1.854 1 97.88 188 MET B N 1
ATOM 3216 C CA . MET B 1 188 ? -2.506 -11.219 -2.881 1 97.88 188 MET B CA 1
ATOM 3217 C C . MET B 1 188 ? -3.01 -10.383 -4.051 1 97.88 188 MET B C 1
ATOM 3219 O O . MET B 1 188 ? -2.301 -9.492 -4.535 1 97.88 188 MET B O 1
ATOM 3223 N N . ILE B 1 189 ? -4.176 -10.648 -4.465 1 97.81 189 ILE B N 1
ATOM 3224 C CA . ILE B 1 189 ? -4.773 -9.914 -5.574 1 97.81 189 ILE B CA 1
ATOM 3225 C C . ILE B 1 189 ? -4.914 -8.445 -5.207 1 97.81 189 ILE B C 1
ATOM 3227 O O . ILE B 1 189 ? -4.586 -7.562 -6.008 1 97.81 189 ILE B O 1
ATOM 3231 N N . LEU B 1 190 ? -5.387 -8.164 -4.055 1 97.06 190 LEU B N 1
ATOM 3232 C CA . LEU B 1 190 ? -5.52 -6.793 -3.578 1 97.06 190 LEU B CA 1
ATOM 3233 C C . LEU B 1 190 ? -4.16 -6.109 -3.502 1 97.06 190 LEU B C 1
ATOM 3235 O O . LEU B 1 190 ? -4.035 -4.93 -3.836 1 97.06 190 LEU B O 1
ATOM 3239 N N . ALA B 1 191 ? -3.16 -6.844 -3.059 1 97.56 191 ALA B N 1
ATOM 3240 C CA . ALA B 1 191 ? -1.803 -6.309 -3.016 1 97.56 191 ALA B CA 1
ATOM 3241 C C . ALA B 1 191 ? -1.328 -5.902 -4.41 1 97.56 191 ALA B C 1
ATOM 3243 O O . ALA B 1 191 ? -0.749 -4.828 -4.586 1 97.56 191 ALA B O 1
ATOM 3244 N N . LEU B 1 192 ? -1.547 -6.758 -5.336 1 98.06 192 LEU B N 1
ATOM 3245 C CA . LEU B 1 192 ? -1.137 -6.48 -6.707 1 98.06 192 LEU B CA 1
ATOM 3246 C C . LEU B 1 192 ? -1.892 -5.281 -7.27 1 98.06 192 LEU B C 1
ATOM 3248 O O . LEU B 1 192 ? -1.32 -4.473 -8 1 98.06 192 LEU B O 1
ATOM 3252 N N . ALA B 1 193 ? -3.143 -5.238 -6.984 1 97.88 193 ALA B N 1
ATOM 3253 C CA . ALA B 1 193 ? -3.947 -4.105 -7.434 1 97.88 193 ALA B CA 1
ATOM 3254 C C . ALA B 1 193 ? -3.416 -2.797 -6.852 1 97.88 193 ALA B C 1
ATOM 3256 O O . ALA B 1 193 ? -3.285 -1.802 -7.57 1 97.88 193 ALA B O 1
ATOM 3257 N N . GLU B 1 194 ? -3.143 -2.797 -5.602 1 97.19 194 GLU B N 1
ATOM 3258 C CA . GLU B 1 194 ? -2.584 -1.616 -4.949 1 97.19 194 GLU B CA 1
ATOM 3259 C C . GLU B 1 194 ? -1.24 -1.231 -5.562 1 97.19 194 GLU B C 1
ATOM 3261 O O . GLU B 1 194 ? -0.985 -0.054 -5.82 1 97.19 194 GLU B O 1
ATOM 3266 N N . ARG B 1 195 ? -0.429 -2.207 -5.754 1 96.88 195 ARG B N 1
ATOM 3267 C CA . ARG B 1 195 ? 0.868 -1.966 -6.375 1 96.88 195 ARG B CA 1
ATOM 3268 C C . ARG B 1 195 ? 0.705 -1.37 -7.77 1 96.88 195 ARG B C 1
ATOM 3270 O O . ARG B 1 195 ? 1.45 -0.468 -8.156 1 96.88 195 ARG B O 1
ATOM 3277 N N . SER B 1 196 ? -0.209 -1.888 -8.516 1 97.81 196 SER B N 1
ATOM 3278 C CA . SER B 1 196 ? -0.459 -1.379 -9.859 1 97.81 196 SER B CA 1
ATOM 3279 C C . SER B 1 196 ? -0.818 0.103 -9.828 1 97.81 196 SER B C 1
ATOM 3281 O O . SER B 1 196 ? -0.313 0.884 -10.641 1 97.81 196 SER B O 1
ATOM 3283 N N . MET B 1 197 ? -1.637 0.474 -8.93 1 96.38 197 MET B N 1
ATOM 3284 C CA . MET B 1 197 ? -2.061 1.867 -8.82 1 96.38 197 MET B CA 1
ATOM 3285 C C . MET B 1 197 ? -0.887 2.768 -8.453 1 96.38 197 MET B C 1
ATOM 3287 O O . MET B 1 197 ? -0.652 3.787 -9.102 1 96.38 197 MET B O 1
ATOM 3291 N N . ILE B 1 198 ? -0.151 2.344 -7.473 1 93.88 198 ILE B N 1
ATOM 3292 C CA . ILE B 1 198 ? 0.912 3.229 -7.008 1 93.88 198 ILE B CA 1
ATOM 3293 C C . ILE B 1 198 ? 2.01 3.318 -8.07 1 93.88 198 ILE B C 1
ATOM 3295 O O . ILE B 1 198 ? 2.611 4.379 -8.258 1 93.88 198 ILE B O 1
ATOM 3299 N N . LEU B 1 199 ? 2.332 2.266 -8.742 1 93.5 199 LEU B N 1
ATOM 3300 C CA . LEU B 1 199 ? 3.297 2.311 -9.836 1 93.5 199 LEU B CA 1
ATOM 3301 C C . LEU B 1 199 ? 2.871 3.318 -10.898 1 93.5 199 LEU B C 1
ATOM 3303 O O . LEU B 1 199 ? 3.686 4.121 -11.359 1 93.5 199 LEU B O 1
ATOM 3307 N N . ALA B 1 200 ? 1.615 3.258 -11.266 1 93.69 200 ALA B N 1
ATOM 3308 C CA . ALA B 1 200 ? 1.103 4.172 -12.281 1 93.69 200 ALA B CA 1
ATOM 3309 C C . ALA B 1 200 ? 1.102 5.609 -11.781 1 93.69 200 ALA B C 1
ATOM 3311 O O . ALA B 1 200 ? 1.512 6.527 -12.5 1 93.69 200 ALA B O 1
ATOM 3312 N N . LEU B 1 201 ? 0.686 5.832 -10.562 1 90.31 201 LEU B N 1
ATOM 3313 C CA . LEU B 1 201 ? 0.535 7.172 -10.008 1 90.31 201 LEU B CA 1
ATOM 3314 C C . LEU B 1 201 ? 1.893 7.84 -9.82 1 90.31 201 LEU B C 1
ATOM 3316 O O . LEU B 1 201 ? 2.037 9.039 -10.055 1 90.31 201 LEU B O 1
ATOM 3320 N N . THR B 1 202 ? 2.859 7.121 -9.398 1 84.75 202 THR B N 1
ATOM 3321 C CA . THR B 1 202 ? 4.184 7.688 -9.164 1 84.75 202 THR B CA 1
ATOM 3322 C C . THR B 1 202 ? 4.883 7.996 -10.477 1 84.75 202 THR B C 1
ATOM 3324 O O . THR B 1 202 ? 5.742 8.883 -10.539 1 84.75 202 THR B O 1
ATOM 3327 N N . HIS B 1 203 ? 4.535 7.266 -11.516 1 84.5 203 HIS B N 1
ATOM 3328 C CA . HIS B 1 203 ? 5.137 7.5 -12.82 1 84.5 203 HIS B CA 1
ATOM 3329 C C . HIS B 1 203 ? 4.227 8.359 -13.695 1 84.5 203 HIS B C 1
ATOM 3331 O O . HIS B 1 203 ? 4.5 8.547 -14.883 1 84.5 203 HIS B O 1
ATOM 3337 N N . HIS B 1 204 ? 3.086 8.766 -13.18 1 84.25 204 HIS B N 1
ATOM 3338 C CA . HIS B 1 204 ? 2.107 9.617 -13.852 1 84.25 204 HIS B CA 1
ATOM 3339 C C . HIS B 1 204 ? 1.566 8.938 -15.109 1 84.25 204 HIS B C 1
ATOM 3341 O O . HIS B 1 204 ? 1.452 9.57 -16.156 1 84.25 204 HIS B O 1
ATOM 3347 N N . ASP B 1 205 ? 1.459 7.719 -14.93 1 88 205 ASP B N 1
ATOM 3348 C CA . ASP B 1 205 ? 0.815 6.922 -15.977 1 88 205 ASP B CA 1
ATOM 3349 C C . ASP B 1 205 ? -0.701 6.906 -15.797 1 88 205 ASP B C 1
ATOM 3351 O O . ASP B 1 205 ? -1.196 6.824 -14.664 1 88 205 ASP B O 1
ATOM 3355 N N . GLU B 1 206 ? -1.419 7.004 -16.859 1 90.25 206 GLU B N 1
ATOM 3356 C CA . GLU B 1 206 ? -2.877 7.059 -16.812 1 90.25 206 GLU B CA 1
ATOM 3357 C C . GLU B 1 206 ? -3.473 5.664 -16.625 1 90.25 206 GLU B C 1
ATOM 3359 O O . GLU B 1 206 ? -4.594 5.527 -16.125 1 90.25 206 GLU B O 1
ATOM 3364 N N . ASP B 1 207 ? -2.764 4.645 -17.047 1 96.44 207 ASP B N 1
ATOM 3365 C CA . ASP B 1 207 ? -3.27 3.279 -16.922 1 96.44 207 ASP B CA 1
ATOM 3366 C C . ASP B 1 207 ? -2.924 2.697 -15.547 1 96.44 207 ASP B C 1
ATOM 3368 O O . ASP B 1 207 ? -1.863 2.094 -15.375 1 96.44 207 ASP B O 1
ATOM 3372 N N . LEU B 1 208 ? -3.84 2.742 -14.633 1 97.12 208 LEU B N 1
ATOM 3373 C CA . LEU B 1 208 ? -3.635 2.297 -13.258 1 97.12 208 LEU B CA 1
ATOM 3374 C C . LEU B 1 208 ? -3.664 0.775 -13.164 1 97.12 208 LEU B C 1
ATOM 3376 O O . LEU B 1 208 ? -3.305 0.202 -12.133 1 97.12 208 LEU B O 1
ATOM 3380 N N . THR B 1 209 ? -4.051 0.115 -14.273 1 97.69 209 THR B N 1
ATOM 3381 C CA . THR B 1 209 ? -4.266 -1.326 -14.211 1 97.69 209 THR B CA 1
ATOM 3382 C C . THR B 1 209 ? -3.127 -2.074 -14.898 1 97.69 209 THR B C 1
ATOM 3384 O O . THR B 1 209 ? -3.09 -3.307 -14.891 1 97.69 209 THR B O 1
ATOM 3387 N N . ALA B 1 210 ? -2.162 -1.401 -15.531 1 97.06 210 ALA B N 1
ATOM 3388 C CA . ALA B 1 210 ? -1.178 -1.979 -16.438 1 97.06 210 ALA B CA 1
ATOM 3389 C C . ALA B 1 210 ? -0.425 -3.129 -15.773 1 97.06 210 ALA B C 1
ATOM 3391 O O . ALA B 1 210 ? -0.318 -4.219 -16.344 1 97.06 210 ALA B O 1
ATOM 3392 N N . TYR B 1 211 ? 0.071 -2.873 -14.633 1 97.44 211 TYR B N 1
ATOM 3393 C CA . TYR B 1 211 ? 0.834 -3.896 -13.93 1 97.44 211 TYR B CA 1
ATOM 3394 C C . TYR B 1 211 ? -0.045 -5.094 -13.586 1 97.44 211 TYR B C 1
ATOM 3396 O O . TYR B 1 211 ? 0.375 -6.242 -13.727 1 97.44 211 TYR B O 1
ATOM 3404 N N . LEU B 1 212 ? -1.239 -4.844 -13.039 1 97.62 212 LEU B N 1
ATOM 3405 C CA . LEU B 1 212 ? -2.162 -5.902 -12.641 1 97.62 212 LEU B CA 1
ATOM 3406 C C . LEU B 1 212 ? -2.559 -6.754 -13.844 1 97.62 212 LEU B C 1
ATOM 3408 O O . LEU B 1 212 ? -2.574 -7.984 -13.758 1 97.62 212 LEU B O 1
ATOM 3412 N N . VAL B 1 213 ? -2.859 -6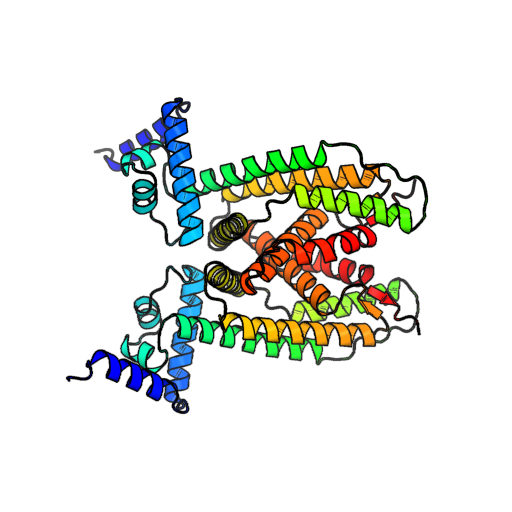.141 -14.945 1 96.12 213 VAL B N 1
ATOM 3413 C CA . VAL B 1 213 ? -3.275 -6.824 -16.172 1 96.12 213 VAL B CA 1
ATOM 3414 C C . VAL B 1 213 ? -2.158 -7.75 -16.641 1 96.12 213 VAL B C 1
ATOM 3416 O O . VAL B 1 213 ? -2.424 -8.859 -17.109 1 96.12 213 VAL B O 1
ATOM 3419 N N . ARG B 1 214 ? -1.004 -7.316 -16.453 1 93.5 214 ARG B N 1
ATOM 3420 C CA . ARG B 1 214 ? 0.132 -8.086 -16.938 1 93.5 214 ARG B CA 1
ATOM 3421 C C . ARG B 1 214 ? 0.462 -9.242 -16 1 93.5 214 ARG B C 1
ATOM 3423 O O . ARG B 1 214 ? 0.978 -10.273 -16.438 1 93.5 214 ARG B O 1
ATOM 3430 N N . THR B 1 215 ? 0.166 -9.141 -14.766 1 96.25 215 THR B N 1
ATOM 3431 C CA . THR B 1 215 ? 0.665 -10.102 -13.781 1 96.25 215 THR B CA 1
ATOM 3432 C C . THR B 1 215 ? -0.448 -11.039 -13.336 1 96.25 215 THR B C 1
ATOM 3434 O O . THR B 1 215 ? -0.21 -12.234 -13.109 1 96.25 215 THR B O 1
ATOM 3437 N N . LEU B 1 216 ? -1.678 -10.531 -13.219 1 97 216 LEU B N 1
ATOM 3438 C CA . LEU B 1 216 ? -2.77 -11.25 -12.562 1 97 216 LEU B CA 1
ATOM 3439 C C . LEU B 1 216 ? -3.051 -12.57 -13.266 1 97 216 LEU B C 1
ATOM 3441 O O . LEU B 1 216 ? -3.184 -13.609 -12.617 1 97 216 LEU B O 1
ATOM 3445 N N . PRO B 1 217 ? -3.109 -12.672 -14.625 1 93.81 217 PRO B N 1
ATOM 3446 C CA . PRO B 1 217 ? -3.377 -13.953 -15.281 1 93.81 217 PRO B CA 1
ATOM 3447 C C . PRO B 1 217 ? -2.324 -15.008 -14.961 1 93.81 217 PRO B C 1
ATOM 3449 O O . PRO B 1 217 ? -2.664 -16.172 -14.719 1 93.81 217 PRO B O 1
ATOM 3452 N N . ASN B 1 218 ? -1.024 -14.625 -14.93 1 91.88 218 ASN B N 1
ATOM 3453 C CA . ASN B 1 218 ? 0.043 -15.555 -14.594 1 91.88 218 ASN B CA 1
ATOM 3454 C C . ASN B 1 218 ? -0.09 -16.078 -13.164 1 91.88 218 ASN B C 1
ATOM 3456 O O . ASN B 1 218 ? 0.148 -17.25 -12.898 1 91.88 218 ASN B O 1
ATOM 3460 N N . VAL B 1 219 ? -0.475 -15.172 -12.281 1 93.06 219 VAL B N 1
ATOM 3461 C CA . VAL B 1 219 ? -0.663 -15.531 -10.875 1 93.06 219 VAL B CA 1
ATOM 3462 C C . VAL B 1 219 ? -1.802 -16.547 -10.75 1 93.06 219 VAL B C 1
ATOM 3464 O O . VAL B 1 219 ? -1.656 -17.562 -10.078 1 93.06 219 VAL B O 1
ATOM 3467 N N . LEU B 1 220 ? -2.891 -16.25 -11.422 1 94 220 LEU B N 1
ATOM 3468 C CA . LEU B 1 220 ? -4.043 -17.141 -11.336 1 94 220 LEU B CA 1
ATOM 3469 C C . LEU B 1 220 ? -3.723 -18.5 -11.93 1 94 220 LEU B C 1
ATOM 3471 O O . LEU B 1 220 ? -4.094 -19.531 -11.367 1 94 220 LEU B O 1
ATOM 3475 N N . VAL B 1 221 ? -3.004 -18.562 -13.008 1 91.75 221 VAL B N 1
ATOM 3476 C CA . VAL B 1 221 ? -2.66 -19.812 -13.656 1 91.75 221 VAL B CA 1
ATOM 3477 C C . VAL B 1 221 ? -1.715 -20.625 -12.766 1 91.75 221 VAL B C 1
ATOM 3479 O O . VAL B 1 221 ? -1.913 -21.812 -12.555 1 91.75 221 VAL B O 1
ATOM 3482 N N . LYS B 1 222 ? -0.758 -19.953 -12.219 1 91.88 222 LYS B N 1
ATOM 3483 C CA . LYS B 1 222 ? 0.336 -20.656 -11.562 1 91.88 222 LYS B CA 1
ATOM 3484 C C . LYS B 1 222 ? 0.004 -20.953 -10.102 1 91.88 222 LYS B C 1
ATOM 3486 O O . LYS B 1 222 ? 0.505 -21.922 -9.523 1 91.88 222 LYS B O 1
ATOM 3491 N N . LEU B 1 223 ? -0.886 -20.125 -9.57 1 93.44 223 LEU B N 1
ATOM 3492 C CA . LEU B 1 223 ? -1.194 -20.344 -8.164 1 93.44 223 LEU B CA 1
ATOM 3493 C C . LEU B 1 223 ? -2.494 -21.125 -8 1 93.44 223 LEU B C 1
ATOM 3495 O O . LEU B 1 223 ? -3.023 -21.234 -6.895 1 93.44 223 LEU B O 1
ATOM 3499 N N . THR B 1 224 ? -3.006 -21.609 -9.016 1 92.12 224 THR B N 1
ATOM 3500 C CA . THR B 1 224 ? -4.152 -22.5 -8.961 1 92.12 224 THR B CA 1
ATOM 3501 C C . THR B 1 224 ? -3.84 -23.828 -9.664 1 92.12 224 THR B C 1
ATOM 3503 O O . THR B 1 224 ? -2.953 -23.891 -10.516 1 92.12 224 THR B O 1
ATOM 3506 N N . VAL B 1 225 ? -4.43 -24.906 -9.266 1 89.44 225 VAL B N 1
ATOM 3507 C CA . VAL B 1 225 ? -4.223 -26.25 -9.812 1 89.44 225 VAL B CA 1
ATOM 3508 C C . VAL B 1 225 ? -5.57 -26.875 -10.141 1 89.44 225 VAL B C 1
ATOM 3510 O O . VAL B 1 225 ? -6.605 -26.469 -9.609 1 89.44 225 VAL B O 1
ATOM 3513 N N . PRO B 1 226 ? -5.461 -27.812 -11.117 1 87.25 226 PRO B N 1
ATOM 3514 C CA . PRO B 1 226 ? -6.707 -28.531 -11.398 1 87.25 226 PRO B CA 1
ATOM 3515 C C . PRO B 1 226 ? -7.289 -29.203 -10.156 1 87.25 226 PRO B C 1
ATOM 3517 O O . PRO B 1 226 ? -6.539 -29.703 -9.312 1 87.25 226 PRO B O 1
ATOM 3520 N N . GLU B 1 227 ? -8.57 -28.891 -9.922 1 80.12 227 GLU B N 1
ATOM 3521 C CA . GLU B 1 227 ? -9.242 -29.547 -8.805 1 80.12 227 GLU B CA 1
ATOM 3522 C C . GLU B 1 227 ? -9.266 -31.062 -8.992 1 80.12 227 GLU B C 1
ATOM 3524 O O . GLU B 1 227 ? -9.656 -31.562 -10.055 1 80.12 227 GLU B O 1
ATOM 3529 N N . ASP B 1 228 ? -8.125 -31.828 -8.852 1 61.88 228 ASP B N 1
ATOM 3530 C CA . ASP B 1 228 ? -8.211 -33.281 -9.016 1 61.88 228 ASP B CA 1
ATOM 3531 C C . ASP B 1 228 ? -9.609 -33.781 -8.664 1 61.88 228 ASP B C 1
ATOM 3533 O O . ASP B 1 228 ? -10.18 -33.406 -7.641 1 61.88 228 ASP B O 1
ATOM 3537 N N . ASN B 1 229 ? -10.523 -34.125 -9.609 1 43.78 229 ASN B N 1
ATOM 3538 C CA . ASN B 1 229 ? -11.633 -35.031 -9.383 1 43.78 229 ASN B CA 1
ATOM 3539 C C . ASN B 1 229 ? -11.219 -36.219 -8.492 1 43.78 229 ASN B C 1
ATOM 3541 O O . ASN B 1 229 ? -10.102 -36.719 -8.609 1 43.78 229 ASN B O 1
#

Secondary structure (DSSP, 8-state):
----HHHHHHHHHHHHHHS---HHHHHHHHHHHHHHHHHHHHH-STT--HHHHHHHHT--HHHHHHH-SSHHHHHHHHHHHHHHHHHHHHHHHHHSS------S--HHHHHHHHHHHHHHHHHHS--SHHHHHHHHHHHHHHHH---S--THHHHHHHHHHHHHHHHHHHHHHTTEEESS-HHHHHHHHHHHHHHHHHHHHHTT-S-TTHHHHHHHHHHHHHTEEE---/----HHHHHHHHHHHHHHS---HHHHHHHHHHHHHHHHHHHHH-STT--HHHHHHHHT--HHHHHHH-SSHHHHHHHHHHHHHHHHHHHHHHHHHSS------S--HHHHHHHHHHHHHHHHHHS--SHHHHHHHHHHHHHHHH---S--THHHHHHHHHHHHHHHHHHHHHHTTEEESS-HHHHHHHHHHHHHHHHHHHHHTT-S-TTHHHHHHHHHHHHHTEEE---